Protein AF-A0A6C0W3K1-F1 (afdb_monomer)

Secondary structure (DSSP, 8-state):
---------SS----HHHHHHHHTTS-GGGT--S--HHHHHHHHTTSSS--S-------------------------PPPP---HHHHHHHHHHHEEEEEEEEE-TTSTTSEEEEEEEEEEE-GGGHHHHHHHHHHTTS-SEEEEETTEEEEEE-SHHHHHHHHHHHHHS---STHHHHHHHHHHHHHHHHTTGGGSHHHHHHHHHHHHHTT--GGG----TTSS-HHHHTT----PPP---------HHHHHHHHHHHEEEEEEEETTEEEEEEEEEEEGGGHHHHHHHHHHHT--EEEE-SSEEEEEE--HHHIIIIIHHHHHHS---STHHHHHHHHHHHHHHHHTTGGGSHHHHHHHHHHHHHSHHHHTSSSS------PPPPPPS---TT-SS-TTHHHHHHHHHHHHH-----SS----S---HHHHHHHS-SSSHHHHHHHHHHHHHHHHHHHEEEEE-TTS-EEEEEEEEGGGHHHHHHHHHHH--EEEEPTTSSEEEEEE-SHHHHHHHHHHHTTT---HHHHHHHHHHHHHTTPPP-PPPPP-TT-THHHHHHHHHEEEEE-TTT--EEEEEEESSSTTTHHHHHHH--EEEEE-SSS-EEEEEE--HHHHHHHHHHHHHS---STTHHHHTTHHHHHHHHHTTGGGPPTTSHHHHHHHHHHHHHHTTT--S--

Sequence (684 aa):
QKWPFKFNLMQQAISEKFIINLSDTLDVSCIFPENSKIFNLLFLNFNECNSYLLIHRNYSTSNKESCSNSLELGTKSQKAYKLNPFFITGFFDAEGSFILSLIKDSKYKTGWGVNLTFSVVLHKKDLVLLESIKLALGEIGNISNYVNGIQFRIRSKSELKILIKFLDEFSLITQKRVDYLNLKEAFEIYSNKLHLTFEGLEKLFEIKAILNKDISQFSYTKEALNKKLINNIKPIVRAVVVDQIIKSSHWLAGFTSGDGGFYIQIQGNKVSLKFYISQHQRDKALLESFISYLGCGRIVISNALNVFVVTKLIDIEEKFIPFFKNYSSHGIKSLDFQDFCEATRLIKAKEHLTQEGLNKIKEIKEKMIRNRLLGDNNKDSDYHSPKIKQSTINLFKRNYSSMYTFKVKILLNLNNSQVTKALYSQVGTSETIRLLNINTNSNYKYKKLKEWLAGLIDGDGCFQLSKKGYASLEITMDIRDEHALQIIKNIYGGSIKLRSGANALRYRLHHKSGLLKLINDINGLIRNSNRLVQLKKICDKYQINFIYPEELIYENGWFSGLFDSDGTVTINKTNTQLSISVSQKTSELLLPLVKLYGGYIYIDNGNNKSFKWYITKREDILNLVEYFKNHPSRSAKKNRLHLIPKFYDLKDIKAHKAISGTYLEKSWNYFYKKWLNYENNFSL

pLDDT: mean 76.03, std 25.68, range [20.66, 98.12]

Solvent-accessible surface area (backbone atoms only — not comparable to full-atom values): 40412 Å² total; per-residue (Å²): 135,88,83,91,76,87,81,82,84,77,90,74,91,77,54,69,71,56,56,56,56,51,62,76,73,48,80,70,90,77,80,70,72,101,81,50,77,66,62,57,56,64,59,51,74,69,60,80,82,73,84,88,84,88,86,87,84,88,84,83,83,90,84,91,86,81,91,82,92,78,93,73,99,66,86,78,76,79,78,70,57,92,73,54,69,46,20,55,29,18,26,40,57,49,52,46,44,60,44,76,45,81,41,84,33,83,88,34,96,76,37,46,43,81,46,59,35,40,38,34,74,45,52,63,84,39,47,58,45,52,52,19,52,25,54,73,65,70,63,46,54,47,78,44,85,41,102,84,28,30,31,41,38,33,59,51,73,72,45,46,51,52,53,49,55,50,40,69,76,44,61,53,49,45,64,60,35,52,30,46,52,45,50,50,53,46,46,52,37,49,73,72,51,33,49,70,39,70,71,36,37,50,53,44,51,55,44,52,61,50,50,86,49,56,80,94,62,68,56,88,72,73,88,79,57,58,81,86,62,57,84,75,68,70,91,79,78,76,79,76,73,81,78,51,68,86,90,47,70,40,21,57,18,17,24,38,49,50,42,37,48,77,44,77,47,75,58,89,80,45,74,48,56,35,42,36,37,59,42,53,58,90,41,44,67,47,49,56,47,45,30,68,73,60,71,40,60,46,79,47,77,50,103,62,37,34,26,34,35,39,59,53,66,66,49,44,60,74,39,49,49,56,49,44,68,77,30,61,44,58,50,66,59,32,56,38,49,52,45,50,50,52,46,48,50,39,50,74,72,50,36,40,78,39,74,67,38,38,48,52,43,50,54,44,53,44,63,26,75,86,40,61,69,57,77,83,68,76,86,86,80,92,79,89,80,84,87,82,80,97,75,78,81,90,69,90,83,78,69,90,78,48,62,63,57,48,50,54,53,50,55,56,69,72,60,74,67,82,81,84,65,92,70,86,71,93,80,63,59,69,67,63,53,54,72,73,69,66,87,84,72,58,64,66,63,48,47,43,51,31,27,19,50,18,17,26,37,48,55,35,36,46,59,45,71,44,97,89,70,51,55,34,42,36,38,54,44,52,49,80,30,49,64,43,54,49,57,51,33,75,75,41,45,63,47,76,43,78,38,86,98,49,79,27,31,33,34,40,34,61,56,66,70,32,46,52,55,50,47,71,57,28,61,34,52,44,74,33,70,72,51,44,57,36,47,44,59,52,24,60,75,69,73,43,90,78,49,77,47,70,86,89,57,79,92,49,23,28,59,36,12,29,37,52,50,44,38,47,78,50,65,43,87,87,79,68,45,53,36,43,35,40,57,36,80,54,56,76,84,44,53,61,46,35,79,62,55,45,60,47,74,46,79,42,84,54,101,64,71,26,26,31,36,41,36,60,56,66,67,48,52,53,53,50,50,52,49,37,72,80,32,61,50,60,30,50,65,38,53,52,60,72,42,49,64,60,49,49,59,40,52,74,73,39,16,83,72,41,60,89,90,37,73,45,26,52,51,36,52,52,50,51,53,48,62,73,37,39,84,48,89,62,81,134

Organism: NCBI:txid51221

InterPro domains:
  IPR004860 Homing endonuclease, LAGLIDADG domain [PF00961] (88-186)
  IPR004860 Homing endonuclease, LAGLIDADG domain [PF00961] (252-343)
  IPR004860 Homing endonuclease, LAGLIDADG domain [PF00961] (453-540)
  IPR004860 Homing endonuclease, LAGLIDADG domain [PF00961] (560-647)
  IPR027434 Homing endonuclease [G3DSA:3.10.28.10] (68-217)
  IPR027434 Homing endonuclease [G3DSA:3.10.28.10] (218-384)
  IPR027434 Homing endonuclease [G3DSA:3.10.28.10] (439-551)
  IPR027434 Homing endonuclease [G3DSA:3.10.28.10] (552-681)
  IPR027434 Homing endonuclease [SSF55608] (82-218)
  IPR027434 Homing endonuclease [SSF55608] (247-368)
  IPR027434 Homing endonuclease [SSF55608] (441-553)
  IPR027434 Homing endonuclease [SSF55608] (554-662)
  IPR051289 LAGLIDADG Homing Endonuclease [PTHR36181] (60-372)

Nearest PDB structures (foldseek):
  3r7p-assembly1_A  TM=9.183E-01  e=4.930E-25  Leptographium truncatum
  6bct-assembly1_A  TM=9.181E-01  e=4.487E-25  Leptographium truncatum
  5t2n-assembly1_A  TM=9.063E-01  e=6.239E-25  synthetic construct
  4yhx-assembly1_A  TM=8.857E-01  e=4.084E-25  Grosmannia penicillata
  6bdb-assembly1_A  TM=8.642E-01  e=5.678E-25  Ophiostoma novo-ulmi subsp. americana

Mean predicted aligned error: 20.14 Å

Radius of gyration: 31.47 Å; Cα contacts (8 Å, |Δi|>4): 865; chains: 1; bounding box: 72×100×80 Å

Foldseek 3Di:
DDDDDDDDDDDDDDDPVNVVVVVVPDPVVPDDDPDDPVVVVVVVVVPPPDDDDDDDDDDDDDDDDDDDDDDDPDDPDDDADPADLLLLLLLCLQFKFWDWDWDQDPVAPLRTDIWTKIKGWDAQQQVSVLVNSCVNLPVAFDWDDDPHHIMTMHTDLVSVVSVLVSCVVNPHQAQCSLLSVLSVVLSVLVVVVVCSPPVSVLSSVVSNQQHPDDLLRNDPCPQPDDPVSSVPDDDDRRDARPPNDDPDLSSVLSNCLRFKDWDWDDDPLDIWTKIKGKDFPSCVVNLVVVCVVQVAFDWDDDPTIIMTMHTDLCSCPPGVLVSCVVRPRDGPVSVLSVLRVVLSVLVVVVVSNDPVSVVVNVVSNCCPPVNVVVPPDDDDDDDDDDDDDDDDPPDPDDDPLCPLLVVLVVVCVVPPDQPPDDDPPPDDDPVLVVVVDDDDVPDPVLQLVLLLQLLLCLFFKDWDADPVGFTKMKGKAALLLVQVLVSLCSQLNFDWDDDPPHNMIMTMDGDDRSVVVSLVSNQQNHDRPNRLVRSVVVCVSVVHDGHHHDQDAQLGLSVLNNCLRFKDWDQDPPPRFTKIKGKAADCPVVVSCCVRQNADWDFDPPPRTIIMGMDGDLVSLVVVLVSCSSRPRSGLNNLLSVLSVVSVVLVVVVLVVDDPPDPSVVSVVLSVVCNVCSSDPRDD

Structure (mmCIF, N/CA/C/O backbone):
data_AF-A0A6C0W3K1-F1
#
_entry.id   AF-A0A6C0W3K1-F1
#
loop_
_atom_site.group_PDB
_atom_site.id
_atom_site.type_symbol
_atom_site.label_atom_id
_atom_site.label_alt_id
_atom_site.label_comp_id
_atom_site.label_asym_id
_atom_site.label_entity_id
_atom_site.label_seq_id
_atom_site.pdbx_PDB_ins_code
_atom_site.Cartn_x
_atom_site.Cartn_y
_atom_site.Cartn_z
_atom_site.occupancy
_atom_site.B_iso_or_equiv
_atom_site.auth_seq_id
_atom_site.auth_comp_id
_atom_site.auth_asym_id
_atom_site.auth_atom_id
_atom_site.pdbx_PDB_model_num
ATOM 1 N N . GLN A 1 1 ? -40.400 -42.810 13.454 1.00 32.72 1 GLN A N 1
ATOM 2 C CA . GLN A 1 1 ? -40.685 -43.374 12.116 1.00 32.72 1 GLN A CA 1
ATOM 3 C C . GLN A 1 1 ? -39.393 -43.957 11.563 1.00 32.72 1 GLN A C 1
ATOM 5 O O . GLN A 1 1 ? -38.368 -43.294 11.633 1.00 32.72 1 GLN A O 1
ATOM 10 N N . LYS A 1 2 ? -39.424 -45.223 11.129 1.00 31.91 2 LYS A N 1
ATOM 11 C CA . LYS A 1 2 ? -38.279 -45.965 10.579 1.00 31.91 2 LYS A CA 1
ATOM 12 C C . LYS A 1 2 ? -37.918 -45.421 9.191 1.00 31.91 2 LYS A C 1
ATOM 14 O O . LYS A 1 2 ? -38.812 -45.284 8.361 1.00 31.91 2 LYS A O 1
ATOM 19 N N . TRP A 1 3 ? -36.633 -45.197 8.923 1.00 24.00 3 TRP A N 1
ATOM 20 C CA . TRP A 1 3 ? -36.108 -45.134 7.556 1.00 24.00 3 TRP A CA 1
ATOM 21 C C . TRP A 1 3 ? -35.571 -46.516 7.148 1.00 24.00 3 TRP A C 1
ATOM 23 O O . TRP A 1 3 ? -34.785 -47.094 7.903 1.00 24.00 3 TRP A O 1
ATOM 33 N N . PRO A 1 4 ? -36.010 -47.082 6.007 1.00 32.34 4 PRO A N 1
ATOM 34 C CA . PRO A 1 4 ? -35.641 -48.420 5.575 1.00 32.34 4 PRO A CA 1
ATOM 35 C C . PRO A 1 4 ? -34.571 -48.350 4.481 1.00 32.34 4 PRO A C 1
ATOM 37 O O . PRO A 1 4 ? -34.900 -48.233 3.313 1.00 32.34 4 PRO A O 1
ATOM 40 N N . PHE A 1 5 ? -33.293 -48.472 4.832 1.00 27.78 5 PHE A N 1
ATOM 41 C CA . PHE A 1 5 ? -32.277 -48.949 3.889 1.00 27.78 5 PHE A CA 1
ATOM 42 C C . PHE A 1 5 ? -31.241 -49.764 4.656 1.00 27.78 5 PHE A C 1
ATOM 44 O O . PHE A 1 5 ? -30.399 -49.242 5.380 1.00 27.78 5 PHE A O 1
ATOM 51 N N . LYS A 1 6 ? -31.347 -51.085 4.518 1.00 29.58 6 LYS A N 1
ATOM 52 C CA . LYS A 1 6 ? -30.363 -52.053 4.996 1.00 29.58 6 LYS A CA 1
ATOM 53 C C . LYS A 1 6 ? -29.337 -52.203 3.869 1.00 29.58 6 LYS A C 1
ATOM 55 O O . LYS A 1 6 ? -29.554 -52.986 2.951 1.00 29.58 6 LYS A O 1
ATOM 60 N N . PHE A 1 7 ? -28.270 -51.404 3.885 1.00 27.69 7 PHE A N 1
ATOM 61 C CA . PHE A 1 7 ? -27.151 -51.600 2.960 1.00 27.69 7 PHE A CA 1
ATOM 62 C C . PHE A 1 7 ? -26.311 -52.776 3.459 1.00 27.69 7 PHE A C 1
ATOM 64 O O . PHE A 1 7 ? -25.684 -52.705 4.514 1.00 27.69 7 PHE A O 1
ATOM 71 N N . ASN A 1 8 ? -26.348 -53.882 2.720 1.00 33.59 8 ASN A N 1
ATOM 72 C CA . ASN A 1 8 ? -25.529 -55.056 2.980 1.00 33.59 8 ASN A CA 1
ATOM 73 C C . ASN A 1 8 ? -24.204 -54.877 2.223 1.00 33.59 8 ASN A C 1
ATOM 75 O O . ASN A 1 8 ? -24.145 -55.100 1.019 1.00 33.59 8 ASN A O 1
ATOM 79 N N . LEU A 1 9 ? -23.165 -54.405 2.914 1.00 29.36 9 LEU A N 1
ATOM 80 C CA . LEU A 1 9 ? -21.805 -54.267 2.382 1.00 29.36 9 LEU A CA 1
ATOM 81 C C . LEU A 1 9 ? -20.942 -55.409 2.931 1.00 29.36 9 LEU A C 1
ATOM 83 O O . LEU A 1 9 ? -20.113 -55.224 3.816 1.00 29.36 9 LEU A O 1
ATOM 87 N N . MET A 1 10 ? -21.146 -56.610 2.397 1.00 34.41 10 MET A N 1
ATOM 88 C CA . MET A 1 10 ? -20.071 -57.592 2.317 1.00 34.41 10 MET A CA 1
ATOM 89 C C . MET A 1 10 ? -19.662 -57.705 0.850 1.00 34.41 10 MET A C 1
ATOM 91 O O . MET A 1 10 ? -20.501 -57.951 -0.007 1.00 34.41 10 MET A O 1
ATOM 95 N N . GLN A 1 11 ? -18.367 -57.485 0.606 1.00 38.16 11 GLN A N 1
ATOM 96 C CA . GLN A 1 11 ? -17.674 -57.506 -0.688 1.00 38.16 11 GLN A CA 1
ATOM 97 C C . GLN A 1 11 ? -18.023 -56.384 -1.680 1.00 38.16 11 GLN A C 1
ATOM 99 O O . GLN A 1 11 ? -18.669 -56.607 -2.694 1.00 38.16 11 GLN A O 1
ATOM 104 N N . GLN A 1 12 ? -17.454 -55.197 -1.455 1.00 30.05 12 GLN A N 1
ATOM 105 C CA . GLN A 1 12 ? -16.943 -54.343 -2.536 1.00 30.05 12 GLN A CA 1
ATOM 106 C C . GLN A 1 12 ? -15.855 -53.415 -1.974 1.00 30.05 12 GLN A C 1
ATOM 108 O O . GLN A 1 12 ? -16.009 -52.859 -0.888 1.00 30.05 12 GLN A O 1
ATOM 113 N N . ALA A 1 13 ? -14.726 -53.306 -2.679 1.00 35.69 13 ALA A N 1
ATOM 114 C CA . ALA A 1 13 ? -13.575 -52.509 -2.265 1.00 35.69 13 ALA A CA 1
ATOM 115 C C . ALA A 1 13 ? -13.950 -51.021 -2.191 1.00 35.69 13 ALA A C 1
ATOM 117 O O . ALA A 1 13 ? -14.228 -50.379 -3.204 1.00 35.69 13 ALA A O 1
ATOM 118 N N . ILE A 1 14 ? -13.964 -50.475 -0.978 1.00 37.53 14 ILE A N 1
ATOM 119 C CA . ILE A 1 14 ? -14.192 -49.052 -0.736 1.00 37.53 14 ILE A CA 1
ATOM 120 C C . ILE A 1 14 ? -12.890 -48.318 -1.076 1.00 37.53 14 ILE A C 1
ATOM 122 O O . ILE A 1 14 ? -11.864 -48.565 -0.449 1.00 37.53 14 ILE A O 1
ATOM 126 N N . SER A 1 15 ? -12.906 -47.428 -2.075 1.00 42.16 15 SER A N 1
ATOM 127 C CA . SER A 1 15 ? -11.717 -46.627 -2.410 1.00 42.16 15 SER A CA 1
ATOM 128 C C . SER A 1 15 ? -11.329 -45.706 -1.245 1.00 42.16 15 SER A C 1
ATOM 130 O O . SER A 1 15 ? -12.210 -45.107 -0.623 1.00 42.16 15 SER A O 1
ATOM 132 N N . GLU A 1 16 ? -10.030 -45.511 -1.004 1.00 36.72 16 GLU A N 1
ATOM 133 C CA . GLU A 1 16 ? -9.499 -44.607 0.038 1.00 36.72 16 GLU A CA 1
ATOM 134 C C . GLU A 1 16 ? -10.098 -43.191 -0.035 1.00 36.72 16 GLU A C 1
ATOM 136 O O . GLU A 1 16 ? -10.355 -42.557 0.986 1.00 36.72 16 GLU A O 1
ATOM 141 N N . LYS A 1 17 ? -10.434 -42.724 -1.245 1.00 37.53 17 LYS A N 1
ATOM 142 C CA . LYS A 1 17 ? -11.086 -41.427 -1.486 1.00 37.53 17 LYS A CA 1
ATOM 143 C C . LYS A 1 17 ? -12.486 -41.314 -0.873 1.00 37.53 17 LYS A C 1
ATOM 145 O O . LYS A 1 17 ? -12.913 -40.213 -0.536 1.00 37.53 17 LYS A O 1
ATOM 150 N N . PHE A 1 18 ? -13.204 -42.429 -0.738 1.00 37.25 18 PHE A N 1
ATOM 151 C CA . PHE A 1 18 ? -14.528 -42.465 -0.117 1.00 37.25 18 PHE A CA 1
ATOM 152 C C . PHE A 1 18 ? -14.426 -42.412 1.412 1.00 37.25 18 PHE A C 1
ATOM 154 O O . PHE A 1 18 ? -15.219 -41.719 2.039 1.00 37.25 18 PHE A O 1
ATOM 161 N N . ILE A 1 19 ? -13.414 -43.059 2.005 1.00 37.16 19 ILE A N 1
ATOM 162 C CA . ILE A 1 19 ? -13.179 -43.029 3.459 1.00 37.16 19 ILE A CA 1
ATOM 163 C C . ILE A 1 19 ? -12.718 -41.642 3.921 1.00 37.16 19 ILE A C 1
ATOM 165 O O . ILE A 1 19 ? -13.216 -41.152 4.931 1.00 37.16 19 ILE A O 1
ATOM 169 N N . ILE A 1 20 ? -11.853 -40.976 3.147 1.00 38.72 20 ILE A N 1
ATOM 170 C CA . ILE A 1 20 ? -11.403 -39.603 3.438 1.00 38.72 20 ILE A CA 1
ATOM 171 C C . ILE A 1 20 ? -12.581 -38.614 3.386 1.00 38.72 20 ILE A C 1
ATOM 173 O O . ILE A 1 20 ? -12.745 -37.797 4.283 1.00 38.72 20 ILE A O 1
ATOM 177 N N . ASN A 1 21 ? -13.471 -38.733 2.394 1.00 35.78 21 ASN A N 1
ATOM 178 C CA . ASN A 1 21 ? -14.666 -37.881 2.336 1.00 35.78 21 ASN A CA 1
ATOM 179 C C . ASN A 1 21 ? -15.672 -38.171 3.466 1.00 35.78 21 ASN A C 1
ATOM 181 O O . ASN A 1 21 ? -16.402 -37.266 3.872 1.00 35.78 21 ASN A O 1
ATOM 185 N N . LEU A 1 22 ? -15.720 -39.408 3.978 1.00 33.69 22 LEU A N 1
ATOM 186 C CA . LEU A 1 22 ? -16.624 -39.804 5.061 1.00 33.69 22 LEU A CA 1
ATOM 187 C C . LEU A 1 22 ? -16.134 -39.319 6.440 1.00 33.69 22 LEU A C 1
ATOM 189 O O . LEU A 1 22 ? -16.966 -38.979 7.281 1.00 33.69 22 LEU A O 1
ATOM 193 N N . SER A 1 23 ? -14.814 -39.236 6.674 1.00 37.34 23 SER A N 1
ATOM 194 C CA . SER A 1 23 ? -14.263 -38.675 7.922 1.00 37.34 23 SER A CA 1
ATOM 195 C C . SER A 1 23 ? -14.452 -37.163 8.036 1.00 37.34 23 SER A C 1
ATOM 197 O O . SER A 1 23 ? -14.530 -36.645 9.144 1.00 37.34 23 SER A O 1
ATOM 199 N N . ASP A 1 24 ? -14.564 -36.469 6.902 1.00 37.91 24 ASP A N 1
ATOM 200 C CA . ASP A 1 24 ? -14.707 -35.010 6.857 1.00 37.91 24 ASP A CA 1
ATOM 201 C C . ASP A 1 24 ? -16.170 -34.536 6.978 1.00 37.91 24 ASP A C 1
ATOM 203 O O . ASP A 1 24 ? -16.416 -33.349 7.193 1.00 37.91 24 ASP A O 1
ATOM 207 N N . THR A 1 25 ? -17.157 -35.437 6.861 1.00 34.56 25 THR A N 1
ATOM 208 C CA . THR A 1 25 ? -18.594 -35.092 6.933 1.00 34.56 25 THR A CA 1
ATOM 209 C C . THR A 1 25 ? -19.308 -35.534 8.210 1.00 34.56 25 THR A C 1
ATOM 211 O O . THR A 1 25 ? -20.415 -35.059 8.465 1.00 34.56 25 THR A O 1
ATOM 214 N N . LEU A 1 26 ? -18.706 -36.390 9.039 1.00 30.62 26 LEU A N 1
ATOM 215 C CA . LEU A 1 26 ? -19.290 -36.824 10.310 1.00 30.62 26 LEU A CA 1
ATOM 216 C C . LEU A 1 26 ? -18.433 -36.338 11.477 1.00 30.62 26 LEU A C 1
ATOM 218 O O . LEU A 1 26 ? -17.260 -36.672 11.582 1.00 30.62 26 LEU A O 1
ATOM 222 N N . ASP A 1 27 ? -19.041 -35.572 12.380 1.00 35.34 27 ASP A N 1
ATOM 223 C CA . ASP A 1 27 ? -18.448 -35.212 13.665 1.00 35.34 27 ASP A CA 1
ATOM 224 C C . ASP A 1 27 ? -18.346 -36.483 14.533 1.00 35.34 27 ASP A C 1
ATOM 226 O O . ASP A 1 27 ? -19.284 -36.879 15.230 1.00 35.34 27 ASP A O 1
ATOM 230 N N . VAL A 1 28 ? -17.218 -37.196 14.427 1.00 33.78 28 VAL A N 1
ATOM 231 C CA . VAL A 1 28 ? -17.003 -38.495 15.100 1.00 33.78 28 VAL A CA 1
ATOM 232 C C . VAL A 1 28 ? -16.773 -38.338 16.612 1.00 33.78 28 VAL A C 1
ATOM 234 O O . VAL A 1 28 ? -16.530 -39.316 17.313 1.00 33.78 28 VAL A O 1
ATOM 237 N N . SER A 1 29 ? -16.938 -37.135 17.168 1.00 35.84 29 SER A N 1
ATOM 238 C CA . SER A 1 29 ? -16.978 -36.938 18.619 1.00 35.84 29 SER A CA 1
ATOM 239 C C . SER A 1 29 ? -18.213 -37.565 19.294 1.00 35.84 29 SER A C 1
ATOM 241 O O . SER A 1 29 ? -18.221 -37.713 20.513 1.00 35.84 29 SER A O 1
ATOM 243 N N . CYS A 1 30 ? -19.239 -37.984 18.534 1.00 34.22 30 CYS A N 1
ATOM 244 C CA . CYS A 1 30 ? -20.530 -38.391 19.108 1.00 34.22 30 CYS A CA 1
ATOM 245 C C . CYS A 1 30 ? -20.921 -39.881 18.980 1.00 34.22 30 CYS A C 1
ATOM 247 O O . CYS A 1 30 ? -22.035 -40.216 19.377 1.00 34.22 30 CYS A O 1
ATOM 249 N N . ILE A 1 31 ? -20.092 -40.789 18.431 1.00 35.12 31 ILE A N 1
ATOM 250 C CA . ILE A 1 31 ? -20.577 -42.154 18.085 1.00 35.12 31 ILE A CA 1
ATOM 251 C C . ILE A 1 31 ? -19.806 -43.336 18.711 1.00 35.12 31 ILE A C 1
ATOM 253 O O . ILE A 1 31 ? -20.367 -44.428 18.781 1.00 35.12 31 ILE A O 1
ATOM 257 N N . PHE A 1 32 ? -18.601 -43.178 19.271 1.00 34.00 32 PHE A N 1
ATOM 258 C CA . PHE A 1 32 ? -17.892 -44.321 19.877 1.00 34.00 32 PHE A CA 1
ATOM 259 C C . PHE A 1 32 ? -17.330 -44.010 21.272 1.00 34.00 32 PHE A C 1
ATOM 261 O O . PHE A 1 32 ? -16.547 -43.072 21.403 1.00 34.00 32 PHE A O 1
ATOM 268 N N . PRO A 1 33 ? -17.671 -44.797 22.315 1.00 33.19 33 PRO A N 1
ATOM 269 C CA . PRO A 1 33 ? -16.986 -44.726 23.603 1.00 33.19 33 PRO A CA 1
ATOM 270 C C . PRO A 1 33 ? -15.508 -45.114 23.447 1.00 33.19 33 PRO A C 1
ATOM 272 O O . PRO A 1 33 ? -15.185 -45.973 22.623 1.00 33.19 33 PRO A O 1
ATOM 275 N N . GLU A 1 34 ? -14.639 -44.534 24.280 1.00 39.12 34 GLU A N 1
ATOM 276 C CA . GLU A 1 34 ? -13.159 -44.578 24.257 1.00 39.12 34 GLU A CA 1
ATOM 277 C C . GLU A 1 34 ? -12.493 -45.978 24.285 1.00 39.12 34 GLU A C 1
ATOM 279 O O . GLU A 1 34 ? -11.277 -46.079 24.388 1.00 39.12 34 GLU A O 1
ATOM 284 N N . ASN A 1 35 ? -13.238 -47.079 24.150 1.00 41.69 35 ASN A N 1
ATOM 285 C CA . ASN A 1 35 ? -12.730 -48.450 24.257 1.00 41.69 35 ASN A CA 1
ATOM 286 C C . ASN A 1 35 ? -13.239 -49.396 23.149 1.00 41.69 35 ASN A C 1
ATOM 288 O O . ASN A 1 35 ? -13.633 -50.530 23.422 1.00 41.69 35 ASN A O 1
ATOM 292 N N . SER A 1 36 ? -13.220 -48.979 21.876 1.00 38.53 36 SER A N 1
ATOM 293 C CA . SER A 1 36 ? -13.485 -49.904 20.757 1.00 38.53 36 SER A CA 1
ATOM 294 C C . SER A 1 36 ? -12.210 -50.283 19.989 1.00 38.53 36 SER A C 1
ATOM 296 O O . SER A 1 36 ? -11.394 -49.434 19.634 1.00 38.53 36 SER A O 1
ATOM 298 N N . LYS A 1 37 ? -12.056 -51.582 19.681 1.00 35.53 37 LYS A N 1
ATOM 299 C CA . LYS A 1 37 ? -10.933 -52.159 18.905 1.00 35.53 37 LYS A CA 1
ATOM 300 C C . LYS A 1 37 ? -10.703 -51.489 17.538 1.00 35.53 37 LYS A C 1
ATOM 302 O O . LYS A 1 37 ? -9.600 -51.573 17.008 1.00 35.53 37 LYS A O 1
ATOM 307 N N . ILE A 1 38 ? -11.713 -50.816 16.984 1.00 36.16 38 ILE A N 1
ATOM 308 C CA . ILE A 1 38 ? -11.638 -50.110 15.695 1.00 36.16 38 ILE A CA 1
ATOM 309 C C . ILE A 1 38 ? -10.788 -48.836 15.812 1.00 36.16 38 ILE A C 1
ATOM 311 O O . ILE A 1 38 ? -10.037 -48.518 14.891 1.00 36.16 38 ILE A O 1
ATOM 315 N N . PHE A 1 39 ? -10.823 -48.159 16.965 1.00 39.34 39 PHE A N 1
ATOM 316 C CA . PHE A 1 39 ? -10.001 -46.972 17.217 1.00 39.34 39 PHE A CA 1
ATOM 317 C C . PHE A 1 39 ? -8.502 -47.317 17.226 1.00 39.34 39 PHE A C 1
ATOM 319 O O . PHE A 1 39 ? -7.691 -46.603 16.642 1.00 39.34 39 PHE A O 1
ATOM 326 N N . ASN A 1 40 ? -8.139 -48.478 17.784 1.00 35.00 40 ASN A N 1
ATOM 327 C CA . ASN A 1 40 ? -6.754 -48.958 17.798 1.00 35.00 40 ASN A CA 1
ATOM 328 C C . ASN A 1 40 ? -6.249 -49.408 16.415 1.00 35.00 40 ASN A C 1
ATOM 330 O O . ASN A 1 40 ? -5.072 -49.226 16.119 1.00 35.00 40 ASN A O 1
ATOM 334 N N . LEU A 1 41 ? -7.115 -49.934 15.540 1.00 32.56 41 LEU A N 1
ATOM 335 C CA . LEU A 1 41 ? -6.735 -50.301 14.166 1.00 32.56 41 LEU A CA 1
ATOM 336 C C . LEU A 1 41 ? -6.459 -49.073 13.282 1.00 32.56 41 LEU A C 1
ATOM 338 O O . LEU A 1 41 ? -5.519 -49.087 12.491 1.00 32.56 41 LEU A O 1
ATOM 342 N N . LEU A 1 42 ? -7.222 -47.988 13.457 1.00 34.03 42 LEU A N 1
ATOM 343 C CA . LEU A 1 42 ? -6.987 -46.721 12.751 1.00 34.03 42 LEU A CA 1
ATOM 344 C C . LEU A 1 42 ? -5.705 -46.015 13.221 1.00 34.03 42 LEU A C 1
ATOM 346 O O . LEU A 1 42 ? -5.029 -45.374 12.419 1.00 34.03 42 LEU A O 1
ATOM 350 N N . PHE A 1 43 ? -5.342 -46.165 14.499 1.00 34.97 43 PHE A N 1
ATOM 351 C CA . PHE A 1 43 ? -4.141 -45.546 15.069 1.00 34.97 43 PHE A CA 1
ATOM 352 C C . PHE A 1 43 ? -2.845 -46.313 14.743 1.00 34.97 43 PHE A C 1
ATOM 354 O O . PHE A 1 43 ? -1.773 -45.712 14.674 1.00 34.97 43 PHE A O 1
ATOM 361 N N . LEU A 1 44 ? -2.927 -47.628 14.511 1.00 30.67 44 LEU A N 1
ATOM 362 C CA . LEU A 1 44 ? -1.767 -48.464 14.176 1.00 30.67 44 LEU A CA 1
ATOM 363 C C . LEU A 1 44 ? -1.300 -48.286 12.721 1.00 30.67 44 LEU A C 1
ATOM 365 O O . LEU A 1 44 ? -0.095 -48.212 12.491 1.00 30.67 44 LEU A O 1
ATOM 369 N N . ASN A 1 45 ? -2.211 -48.081 11.763 1.00 28.95 45 ASN A N 1
ATOM 370 C CA . ASN A 1 45 ? -1.840 -47.871 10.353 1.00 28.95 45 ASN A CA 1
ATOM 371 C C . ASN A 1 45 ? -1.118 -46.537 10.078 1.00 28.95 45 ASN A C 1
ATOM 373 O O . ASN A 1 45 ? -0.505 -46.378 9.027 1.00 28.95 45 ASN A O 1
ATOM 377 N N . PHE A 1 46 ? -1.141 -45.584 11.016 1.00 32.09 46 PHE A N 1
ATOM 378 C CA . PHE A 1 46 ? -0.399 -44.324 10.886 1.00 32.09 46 PHE A CA 1
ATOM 379 C C . PHE A 1 46 ? 1.070 -44.419 11.342 1.00 32.09 46 PHE A C 1
ATOM 381 O O . PHE A 1 46 ? 1.858 -43.533 11.015 1.00 32.09 46 PHE A O 1
ATOM 388 N N . ASN A 1 47 ? 1.458 -45.473 12.074 1.00 30.27 47 ASN A N 1
ATOM 389 C CA . ASN A 1 47 ? 2.782 -45.584 12.705 1.00 30.27 47 ASN A CA 1
ATOM 390 C C . ASN A 1 47 ? 3.782 -46.506 11.977 1.00 30.27 47 ASN A C 1
ATOM 392 O O . ASN A 1 47 ? 4.934 -46.578 12.400 1.00 30.27 47 ASN A O 1
ATOM 396 N N . GLU A 1 48 ? 3.415 -47.156 10.868 1.00 27.09 48 GLU A N 1
ATOM 397 C CA . GLU A 1 48 ? 4.351 -48.009 10.104 1.00 27.09 48 GLU A CA 1
ATOM 398 C C . GLU A 1 48 ? 5.250 -47.255 9.105 1.00 27.09 48 GLU A C 1
ATOM 400 O O . GLU A 1 48 ? 6.119 -47.854 8.479 1.00 27.09 48 GLU A O 1
ATOM 405 N N . CYS A 1 49 ? 5.144 -45.930 8.991 1.00 27.03 49 CYS A N 1
ATOM 406 C CA . CYS A 1 49 ? 6.058 -45.125 8.171 1.00 27.03 49 CYS A CA 1
ATOM 407 C C . CYS A 1 49 ? 6.764 -44.050 9.006 1.00 27.03 49 CYS A C 1
ATOM 409 O O . CYS A 1 49 ? 6.469 -42.868 8.859 1.00 27.03 49 CYS A O 1
ATOM 411 N N . ASN A 1 50 ? 7.652 -44.473 9.916 1.00 24.38 50 ASN A N 1
ATOM 412 C CA . ASN A 1 50 ? 8.909 -43.802 10.313 1.00 24.38 50 ASN A CA 1
ATOM 413 C C . ASN A 1 50 ? 9.467 -44.451 11.596 1.00 24.38 50 ASN A C 1
ATOM 415 O O . ASN A 1 50 ? 9.299 -43.945 12.705 1.00 24.38 50 ASN A O 1
ATOM 419 N N . SER A 1 51 ? 10.141 -45.590 11.445 1.00 23.86 51 SER A N 1
ATOM 420 C CA . SER A 1 51 ? 11.010 -46.173 12.473 1.00 23.86 51 SER A CA 1
ATOM 421 C C . SER A 1 51 ? 12.402 -45.516 12.465 1.00 23.86 51 SER A C 1
ATOM 423 O O . SER A 1 51 ? 12.834 -45.024 11.428 1.00 23.86 51 SER A O 1
ATOM 425 N N . TYR A 1 52 ? 13.094 -45.592 13.614 1.00 24.08 52 TYR A N 1
ATOM 426 C CA . TYR A 1 52 ? 14.369 -44.967 14.046 1.00 24.08 52 TYR A CA 1
ATOM 427 C C . TYR A 1 52 ? 14.176 -43.584 14.704 1.00 24.08 52 TYR A C 1
ATOM 429 O O . TYR A 1 52 ? 13.945 -42.595 14.028 1.00 24.08 52 TYR A O 1
ATOM 437 N N . LEU A 1 53 ? 14.245 -43.381 16.024 1.00 23.77 53 LEU A N 1
ATOM 438 C CA . LEU A 1 53 ? 14.749 -44.153 17.163 1.00 23.77 53 LEU A CA 1
ATOM 439 C C . LEU A 1 53 ? 13.872 -43.809 18.385 1.00 23.77 53 LEU A C 1
ATOM 441 O O . LEU A 1 53 ? 13.764 -42.647 18.777 1.00 23.77 53 LEU A O 1
ATOM 445 N N . LEU A 1 54 ? 13.255 -44.829 18.981 1.00 21.59 54 LEU A N 1
ATOM 446 C CA . LEU A 1 54 ? 12.589 -44.776 20.281 1.00 21.59 54 LEU A CA 1
ATOM 447 C C . LEU A 1 54 ? 13.607 -45.110 21.376 1.00 21.59 54 LEU A C 1
ATOM 449 O O . LEU A 1 54 ? 14.222 -46.171 21.331 1.00 21.59 54 LEU A O 1
ATOM 453 N N . ILE A 1 55 ? 13.691 -44.273 22.411 1.00 24.09 55 ILE A N 1
ATOM 454 C CA . ILE A 1 55 ? 13.915 -44.755 23.778 1.00 24.09 55 ILE A CA 1
ATOM 455 C C . ILE A 1 55 ? 12.770 -44.201 24.631 1.00 24.09 55 ILE A C 1
ATOM 457 O O . ILE A 1 55 ? 12.660 -43.000 24.870 1.00 24.09 55 ILE A O 1
ATOM 461 N N . HIS A 1 56 ? 11.881 -45.111 25.023 1.00 24.55 56 HIS A N 1
ATOM 462 C CA . HIS A 1 56 ? 10.782 -44.920 25.966 1.00 24.55 56 HIS A CA 1
ATOM 463 C C . HIS A 1 56 ? 11.268 -44.996 27.421 1.00 24.55 56 HIS A C 1
ATOM 465 O O . HIS A 1 56 ? 12.090 -45.854 27.737 1.00 24.55 56 HIS A O 1
ATOM 471 N N . ARG A 1 57 ? 10.647 -44.201 28.308 1.00 22.75 57 ARG A N 1
ATOM 472 C CA . ARG A 1 57 ? 10.029 -44.588 29.610 1.00 22.75 57 ARG A CA 1
ATOM 473 C C . ARG A 1 57 ? 9.609 -43.293 30.339 1.00 22.75 57 ARG A C 1
ATOM 475 O O . ARG A 1 57 ? 10.455 -42.442 30.561 1.00 22.75 57 ARG A O 1
ATOM 482 N N . ASN A 1 58 ? 8.331 -42.924 30.460 1.00 22.30 58 ASN A N 1
ATOM 483 C CA . ASN A 1 58 ? 7.193 -43.440 31.246 1.00 22.30 58 ASN A CA 1
ATOM 484 C C . ASN A 1 58 ? 7.224 -43.173 32.775 1.00 22.30 58 ASN A C 1
ATOM 486 O O . ASN A 1 58 ? 8.130 -43.623 33.464 1.00 22.30 58 ASN A O 1
ATOM 490 N N . TYR A 1 59 ? 6.101 -42.582 33.223 1.00 21.08 59 TYR A N 1
ATOM 491 C CA . TYR A 1 59 ? 5.394 -42.646 34.520 1.00 21.08 59 TYR A CA 1
ATOM 492 C C . TYR A 1 59 ? 5.605 -41.597 35.649 1.00 21.08 59 TYR A C 1
ATOM 494 O O . TYR A 1 59 ? 6.658 -41.485 36.258 1.00 21.08 59 TYR A O 1
ATOM 502 N N . SER A 1 60 ? 4.474 -40.919 35.938 1.00 21.86 60 SER A N 1
ATOM 503 C CA . SER A 1 60 ? 3.771 -40.751 37.236 1.00 21.86 60 SER A CA 1
ATOM 504 C C . SER A 1 60 ? 4.301 -39.854 38.377 1.00 21.86 60 SER A C 1
ATOM 506 O O . SER A 1 60 ? 5.378 -40.063 38.912 1.00 21.86 60 SER A O 1
ATOM 508 N N . THR A 1 61 ? 3.410 -38.934 38.789 1.00 23.55 61 THR A N 1
ATOM 509 C CA . THR A 1 61 ? 3.007 -38.486 40.152 1.00 23.55 61 THR A CA 1
ATOM 510 C C . THR A 1 61 ? 4.025 -38.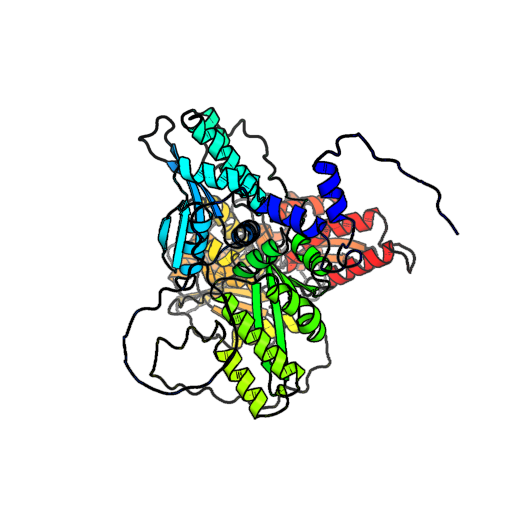289 41.295 1.00 23.55 61 THR A C 1
ATOM 512 O O . THR A 1 61 ? 4.631 -39.236 41.771 1.00 23.55 61 THR A O 1
ATOM 515 N N . SER A 1 62 ? 4.008 -37.055 41.831 1.00 25.53 62 SER A N 1
ATOM 516 C CA . SER A 1 62 ? 4.169 -36.615 43.241 1.00 25.53 62 SER A CA 1
ATOM 517 C C . SER A 1 62 ? 5.278 -37.207 44.130 1.00 25.53 62 SER A C 1
ATOM 519 O O . SER A 1 62 ? 5.145 -38.330 44.600 1.00 25.53 62 SER A O 1
ATOM 521 N N . ASN A 1 63 ? 6.241 -36.374 44.555 1.00 22.25 63 ASN A N 1
ATOM 522 C CA . ASN A 1 63 ? 6.411 -35.935 45.956 1.00 22.25 63 ASN A CA 1
ATOM 523 C C . ASN A 1 63 ? 7.622 -34.998 46.144 1.00 22.25 63 ASN A C 1
ATOM 525 O O . ASN A 1 63 ? 8.524 -34.943 45.314 1.00 22.25 63 ASN A O 1
ATOM 529 N N . LYS A 1 64 ? 7.570 -34.227 47.240 1.00 29.09 64 LYS A N 1
ATOM 530 C CA . LYS A 1 64 ? 8.604 -33.319 47.766 1.00 29.09 64 LYS A CA 1
ATOM 531 C C . LYS A 1 64 ? 9.895 -34.069 48.116 1.00 29.09 64 LYS A C 1
ATOM 533 O O . LYS A 1 64 ? 9.791 -35.102 48.758 1.00 29.09 64 LYS A O 1
ATOM 538 N N . GLU A 1 65 ? 11.053 -33.458 47.851 1.00 22.78 65 GLU A N 1
ATOM 539 C CA . GLU A 1 65 ? 12.188 -33.372 48.789 1.00 22.78 65 GLU A CA 1
ATOM 540 C C . GLU A 1 65 ? 13.278 -32.397 48.295 1.00 22.78 65 GLU A C 1
ATOM 542 O O . GLU A 1 65 ? 13.244 -31.901 47.171 1.00 22.78 65 GLU A O 1
ATOM 547 N N . SER A 1 66 ? 14.155 -32.029 49.224 1.00 21.89 66 SER A N 1
ATOM 548 C CA . SER A 1 66 ? 14.943 -30.800 49.359 1.00 21.89 66 SER A CA 1
ATOM 549 C C . SER A 1 66 ? 16.327 -30.760 48.685 1.00 21.89 66 SER A C 1
ATOM 551 O O . SER A 1 66 ? 16.969 -31.786 48.520 1.00 21.89 66 SER A O 1
ATOM 553 N N . CYS A 1 67 ? 16.804 -29.523 48.458 1.00 20.66 67 CYS A N 1
ATOM 554 C CA . CYS A 1 67 ? 18.191 -29.007 48.462 1.00 20.66 67 CYS A CA 1
ATOM 555 C C . CYS A 1 67 ? 19.352 -29.827 47.858 1.00 20.66 67 CYS A C 1
ATOM 557 O O . CYS A 1 67 ? 19.796 -30.813 48.430 1.00 20.66 67 CYS A O 1
ATOM 559 N N . SER A 1 68 ? 20.055 -29.234 46.885 1.00 21.64 68 SER A N 1
ATOM 560 C CA . SER A 1 68 ? 21.410 -28.672 47.096 1.00 21.64 68 SER A CA 1
ATOM 561 C C . SER A 1 68 ? 21.971 -28.030 45.817 1.00 21.64 68 SER A C 1
ATOM 563 O O . SER A 1 68 ? 21.680 -28.438 44.697 1.00 21.64 68 SER A O 1
ATOM 565 N N . ASN A 1 69 ? 22.740 -26.959 46.015 1.00 24.98 69 ASN A N 1
ATOM 566 C CA . ASN A 1 69 ? 23.399 -26.158 44.989 1.00 24.98 69 ASN A CA 1
ATOM 567 C C . ASN A 1 69 ? 24.442 -26.960 44.195 1.00 24.98 69 ASN A C 1
ATOM 569 O O . ASN A 1 69 ? 25.323 -27.574 44.785 1.00 24.98 69 ASN A O 1
ATOM 573 N N . SER A 1 70 ? 24.466 -26.781 42.876 1.00 23.53 70 SER A N 1
ATOM 574 C CA . SER A 1 70 ? 25.719 -26.526 42.156 1.00 23.53 70 SER A CA 1
ATOM 575 C C . SER A 1 70 ? 25.427 -25.707 40.897 1.00 23.53 70 SER A C 1
ATOM 577 O O . SER A 1 70 ? 24.576 -26.035 40.073 1.00 23.53 70 SER A O 1
ATOM 579 N N . LEU A 1 71 ? 26.089 -24.556 40.825 1.00 30.14 71 LEU A N 1
ATOM 580 C CA . LEU A 1 71 ? 26.143 -23.686 39.663 1.00 30.14 71 LEU A CA 1
ATOM 581 C C . LEU A 1 71 ? 26.972 -24.379 38.580 1.00 30.14 71 LEU A C 1
ATOM 583 O O . LEU A 1 71 ? 28.190 -24.442 38.700 1.00 30.14 71 LEU A O 1
ATOM 587 N N . GLU A 1 72 ? 26.331 -24.796 37.494 1.00 24.88 72 GLU A N 1
ATOM 588 C CA . GLU A 1 72 ? 26.997 -24.908 36.198 1.00 24.88 72 GLU A CA 1
ATOM 589 C C . GLU A 1 72 ? 26.323 -23.953 35.212 1.00 24.88 72 GLU A C 1
ATOM 591 O O . GLU A 1 72 ? 25.169 -24.122 34.804 1.00 24.88 72 GLU A O 1
ATOM 596 N N . LEU A 1 73 ? 27.062 -22.900 34.850 1.00 29.17 73 LEU A N 1
ATOM 597 C CA . LEU A 1 73 ? 26.771 -22.055 33.698 1.00 29.17 73 LEU A CA 1
ATOM 598 C C . LEU A 1 73 ? 26.966 -22.891 32.422 1.00 29.17 73 LEU A C 1
ATOM 600 O O . LEU A 1 73 ? 28.037 -22.896 31.823 1.00 29.17 73 LEU A O 1
ATOM 604 N N . GLY A 1 74 ? 25.912 -23.588 32.003 1.00 26.33 74 GLY A N 1
ATOM 605 C CA . GLY A 1 74 ? 25.800 -24.227 30.695 1.00 26.33 74 GLY A CA 1
ATOM 606 C C . GLY A 1 74 ? 24.735 -23.527 29.854 1.00 26.33 74 GLY A C 1
ATOM 607 O O . GLY A 1 74 ? 23.583 -23.388 30.271 1.00 26.33 74 GLY A O 1
ATOM 608 N N . THR A 1 75 ? 25.109 -23.068 28.663 1.00 26.03 75 THR A N 1
ATOM 609 C CA . THR A 1 75 ? 24.207 -22.519 27.644 1.00 26.03 75 THR A CA 1
ATOM 610 C C . THR A 1 75 ? 23.096 -23.524 27.323 1.00 26.03 75 THR A C 1
ATOM 612 O O . THR A 1 75 ? 23.302 -24.499 26.607 1.00 26.03 75 THR A O 1
ATOM 615 N N . LYS A 1 76 ? 21.881 -23.301 27.841 1.00 30.61 76 LYS A N 1
ATOM 616 C CA . LYS A 1 76 ? 20.703 -24.090 27.450 1.00 30.61 76 LYS A CA 1
ATOM 617 C C . LYS A 1 76 ? 20.453 -23.894 25.952 1.00 30.61 76 LYS A C 1
ATOM 619 O O . LYS A 1 76 ? 19.910 -22.863 25.555 1.00 30.61 76 LYS A O 1
ATOM 624 N N . SER A 1 77 ? 20.823 -24.874 25.125 1.00 39.38 77 SER A N 1
ATOM 625 C CA . SER A 1 77 ? 20.400 -24.925 23.725 1.00 39.38 77 SER A CA 1
ATOM 626 C C . SER A 1 77 ? 18.871 -24.964 23.702 1.00 39.38 77 SER A C 1
ATOM 628 O O . SER A 1 77 ? 18.262 -25.906 24.220 1.00 39.38 77 SER A O 1
ATOM 630 N N . GLN A 1 78 ? 18.229 -23.930 23.165 1.00 53.34 78 GLN A N 1
ATOM 631 C CA . GLN A 1 78 ? 16.779 -23.941 22.998 1.00 53.34 78 GLN A CA 1
ATOM 632 C C . GLN A 1 78 ? 16.401 -25.089 22.050 1.00 53.34 78 GLN A C 1
ATOM 634 O O . GLN A 1 78 ? 16.946 -25.214 20.958 1.00 53.34 78 GLN A O 1
ATOM 639 N N . LYS A 1 79 ? 15.509 -25.970 22.510 1.00 64.56 79 LYS A N 1
ATOM 640 C CA . LYS A 1 79 ? 15.104 -27.196 21.809 1.00 64.56 79 LYS A CA 1
ATOM 641 C C . LYS A 1 79 ? 14.404 -26.847 20.487 1.00 64.56 79 LYS A C 1
ATOM 643 O O . LYS A 1 79 ? 13.484 -26.031 20.494 1.00 64.56 79 LYS A O 1
ATOM 648 N N . ALA A 1 80 ? 14.815 -27.478 19.384 1.00 74.12 80 ALA A N 1
ATOM 649 C CA . ALA A 1 80 ? 14.181 -27.310 18.074 1.00 74.12 80 ALA A CA 1
ATOM 650 C C . ALA A 1 80 ? 12.685 -27.682 18.119 1.00 74.12 80 ALA A C 1
ATOM 652 O O . ALA A 1 80 ? 12.283 -28.637 18.792 1.00 74.12 80 ALA A O 1
ATOM 653 N N . TYR A 1 81 ? 11.856 -26.924 17.402 1.00 79.44 81 TYR A N 1
ATOM 654 C CA . TYR A 1 81 ? 10.416 -27.143 17.316 1.00 79.44 81 TYR A CA 1
ATOM 655 C C . TYR A 1 81 ? 10.094 -28.273 16.330 1.00 79.44 81 TYR A C 1
ATOM 657 O O . TYR A 1 81 ? 10.610 -28.302 15.214 1.00 79.44 81 TYR A O 1
ATOM 665 N N . LYS A 1 82 ? 9.168 -29.168 16.696 1.00 86.50 82 LYS A N 1
ATOM 666 C CA . LYS A 1 82 ? 8.558 -30.107 15.743 1.00 86.50 82 LYS A CA 1
ATOM 667 C C . LYS A 1 82 ? 7.455 -29.375 14.974 1.00 86.50 82 LYS A C 1
ATOM 669 O O . LYS A 1 82 ? 6.381 -29.139 15.519 1.00 86.50 82 LYS A O 1
ATOM 674 N N . LEU A 1 83 ? 7.730 -28.989 13.729 1.00 89.44 83 LEU A N 1
ATOM 675 C CA . LEU A 1 83 ? 6.823 -28.161 12.929 1.00 89.44 83 LEU A CA 1
ATOM 676 C C . LEU A 1 83 ? 5.911 -29.002 12.029 1.00 89.44 83 LEU A C 1
ATOM 678 O O . LEU A 1 83 ? 6.361 -29.910 11.337 1.00 89.44 83 LEU A O 1
ATOM 682 N N . ASN A 1 84 ? 4.621 -28.660 12.004 1.00 92.62 84 ASN A N 1
ATOM 683 C CA . ASN A 1 84 ? 3.670 -29.215 11.043 1.00 92.62 84 ASN A CA 1
ATOM 684 C C . ASN A 1 84 ? 3.932 -28.626 9.633 1.00 92.62 84 ASN A C 1
ATOM 686 O O . ASN A 1 84 ? 4.146 -27.416 9.528 1.00 92.62 84 ASN A O 1
ATOM 690 N N . PRO A 1 8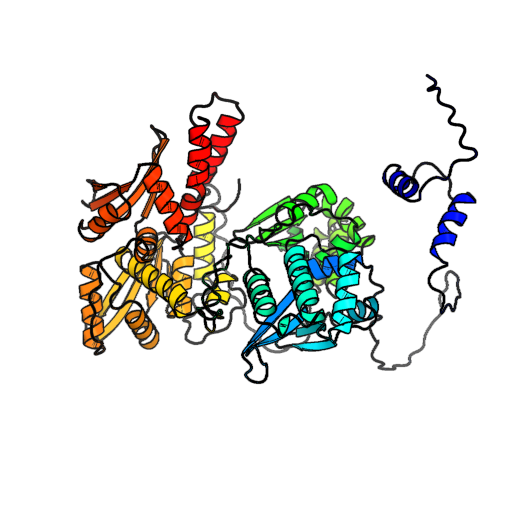5 ? 3.857 -29.406 8.539 1.00 93.88 85 PRO A N 1
ATOM 691 C CA . PRO A 1 85 ? 4.032 -28.885 7.177 1.00 93.88 85 PRO A CA 1
ATOM 692 C C . PRO A 1 85 ? 3.116 -27.699 6.823 1.00 93.88 85 PRO A C 1
ATOM 694 O O . PRO A 1 85 ? 3.559 -26.714 6.228 1.00 93.88 85 PRO A O 1
ATOM 697 N N . PHE A 1 86 ? 1.854 -27.723 7.264 1.00 95.06 86 PHE A N 1
ATOM 698 C CA . PHE A 1 86 ? 0.931 -26.602 7.076 1.00 95.06 86 PHE A CA 1
ATOM 699 C C . PHE A 1 86 ? 1.347 -25.361 7.875 1.00 95.06 86 PHE A C 1
ATOM 701 O O . PHE A 1 86 ? 1.149 -24.246 7.408 1.00 95.06 86 PHE A O 1
ATOM 708 N N . PHE A 1 87 ? 1.989 -25.522 9.037 1.00 94.81 87 PHE A N 1
ATOM 709 C CA . PHE A 1 87 ? 2.569 -24.387 9.763 1.00 94.81 87 PHE A CA 1
ATOM 710 C C . PHE A 1 87 ? 3.680 -23.719 8.946 1.00 94.81 87 PHE A C 1
ATOM 712 O O . PHE A 1 87 ? 3.703 -22.496 8.828 1.00 94.81 87 PHE A O 1
ATOM 719 N N . ILE A 1 88 ? 4.579 -24.505 8.349 1.00 95.56 88 ILE A N 1
ATOM 720 C CA . ILE A 1 88 ? 5.695 -23.979 7.548 1.00 95.56 88 ILE A CA 1
ATOM 721 C C . ILE A 1 88 ? 5.164 -23.194 6.345 1.00 95.56 88 ILE A C 1
ATOM 723 O O . ILE A 1 88 ? 5.627 -22.088 6.078 1.00 95.56 88 ILE A O 1
ATOM 727 N N . THR A 1 89 ? 4.154 -23.718 5.650 1.00 97.19 89 THR A N 1
ATOM 728 C CA . THR A 1 89 ? 3.547 -23.031 4.497 1.00 97.19 89 THR A CA 1
ATOM 729 C C . THR A 1 89 ? 2.798 -21.768 4.890 1.00 97.19 89 THR A C 1
ATOM 731 O O . THR A 1 89 ? 2.966 -20.751 4.224 1.00 97.19 89 THR A O 1
ATOM 734 N N . GLY A 1 90 ? 2.063 -21.778 6.006 1.00 96.88 90 GLY A N 1
ATOM 735 C CA . GLY A 1 90 ? 1.462 -20.567 6.567 1.00 96.88 90 GLY A CA 1
ATOM 736 C C . GLY A 1 90 ? 2.505 -19.515 6.929 1.00 96.88 90 GLY A C 1
ATOM 737 O O . GLY A 1 90 ? 2.342 -18.334 6.629 1.00 96.88 90 GLY A O 1
ATOM 738 N N . PHE A 1 91 ? 3.628 -19.940 7.506 1.00 96.62 91 PHE A N 1
ATOM 739 C CA . PHE A 1 91 ? 4.739 -19.046 7.812 1.00 96.62 91 PHE A CA 1
ATOM 740 C C . PHE A 1 91 ? 5.407 -18.490 6.544 1.00 96.62 91 PHE A C 1
ATOM 742 O O . PHE A 1 91 ? 5.729 -17.305 6.479 1.00 96.62 91 PHE A O 1
ATOM 749 N N . PHE A 1 92 ? 5.566 -19.307 5.500 1.00 97.56 92 PHE A N 1
ATOM 750 C CA . PHE A 1 92 ? 6.071 -18.865 4.198 1.00 97.56 92 PHE A CA 1
ATOM 751 C C . PHE A 1 92 ? 5.099 -17.933 3.470 1.00 97.56 92 PHE A C 1
ATOM 753 O O . PHE A 1 92 ? 5.556 -17.014 2.791 1.00 97.56 92 PHE A O 1
ATOM 760 N N . ASP A 1 93 ? 3.788 -18.113 3.633 1.00 97.06 93 ASP A N 1
ATOM 761 C CA . ASP A 1 93 ? 2.764 -17.192 3.133 1.00 97.06 93 ASP A CA 1
ATOM 762 C C . ASP A 1 93 ? 2.888 -15.794 3.765 1.00 97.06 93 ASP A C 1
ATOM 764 O O . ASP A 1 93 ? 2.654 -14.797 3.079 1.00 97.06 93 ASP A O 1
ATOM 768 N N . ALA A 1 94 ? 3.336 -15.702 5.019 1.00 94.88 94 ALA A N 1
ATOM 769 C CA . ALA A 1 94 ? 3.662 -14.429 5.660 1.00 94.88 94 ALA A CA 1
ATOM 770 C C . ALA A 1 94 ? 5.045 -13.902 5.208 1.00 94.88 94 ALA A C 1
ATOM 772 O O . ALA A 1 94 ? 5.145 -12.917 4.473 1.00 94.88 94 ALA A O 1
ATOM 773 N N . GLU A 1 95 ? 6.122 -14.616 5.543 1.00 94.81 95 GLU A N 1
ATOM 774 C CA . GLU A 1 95 ? 7.501 -14.086 5.536 1.00 94.81 95 GLU A CA 1
ATOM 775 C C . GLU A 1 95 ? 8.352 -14.524 4.327 1.00 94.81 95 GLU A C 1
ATOM 777 O O . GLU A 1 95 ? 9.451 -14.015 4.090 1.00 94.81 95 GLU A O 1
ATOM 782 N N . GLY A 1 96 ? 7.876 -15.497 3.546 1.00 95.50 96 GLY A N 1
ATOM 783 C CA . GLY A 1 96 ? 8.619 -16.076 2.427 1.00 95.50 96 GLY A CA 1
ATOM 784 C C . GLY A 1 96 ? 8.743 -15.144 1.222 1.00 95.50 96 GLY A C 1
ATOM 785 O O . GLY A 1 96 ? 7.874 -14.314 0.948 1.00 95.50 96 GLY A O 1
ATOM 786 N N . SER A 1 97 ? 9.815 -15.308 0.449 1.00 95.62 97 SER A N 1
ATOM 787 C CA . SER A 1 97 ? 10.035 -14.581 -0.802 1.00 95.62 97 SER A CA 1
ATOM 788 C C . SER A 1 97 ? 10.681 -15.477 -1.854 1.00 95.62 97 SER A C 1
ATOM 790 O O . SER A 1 97 ? 11.719 -16.094 -1.603 1.00 95.62 97 SER A O 1
ATOM 792 N N . PHE A 1 98 ? 10.070 -15.529 -3.038 1.00 96.38 98 PHE A N 1
ATOM 793 C CA . PHE A 1 98 ? 10.571 -16.248 -4.210 1.00 96.38 98 PHE A CA 1
ATOM 794 C C . PHE A 1 98 ? 11.244 -15.251 -5.143 1.00 96.38 98 PHE A C 1
ATOM 796 O O . PHE A 1 98 ? 10.681 -14.205 -5.441 1.00 96.38 98 PHE A O 1
ATOM 803 N N . ILE A 1 99 ? 12.466 -15.522 -5.583 1.00 94.19 99 ILE A N 1
ATOM 804 C CA . ILE A 1 99 ? 13.302 -14.554 -6.292 1.00 94.19 99 ILE A CA 1
ATOM 805 C C . ILE A 1 99 ? 13.884 -15.215 -7.538 1.00 94.19 99 ILE A C 1
ATOM 807 O O . ILE A 1 99 ? 14.632 -16.185 -7.451 1.00 94.19 99 ILE A O 1
ATOM 811 N N . LEU A 1 100 ? 13.589 -14.620 -8.692 1.00 94.31 100 LEU A N 1
ATOM 812 C CA . LEU A 1 100 ? 14.329 -14.817 -9.935 1.00 94.31 100 LEU A CA 1
ATOM 813 C C . LEU A 1 100 ? 15.246 -13.608 -10.158 1.00 94.31 100 LEU A C 1
ATOM 815 O O . LEU A 1 100 ? 14.786 -12.460 -10.158 1.00 94.31 100 LEU A O 1
ATOM 819 N N . SER A 1 101 ? 16.537 -13.856 -10.345 1.00 91.12 101 SER A N 1
ATOM 820 C CA . SER A 1 101 ? 17.561 -12.851 -10.621 1.00 91.12 101 SER A CA 1
ATOM 821 C C . SER A 1 101 ? 18.211 -13.139 -11.969 1.00 91.12 101 SER A C 1
ATOM 823 O O . SER A 1 101 ? 18.805 -14.196 -12.159 1.00 91.12 101 SER A O 1
ATOM 825 N N . LEU A 1 102 ? 18.109 -12.173 -12.882 1.00 87.88 102 LEU A N 1
ATOM 826 C CA . LEU A 1 102 ? 18.767 -12.174 -14.186 1.00 87.88 102 LEU A CA 1
ATOM 827 C C . LEU A 1 102 ? 19.874 -11.123 -14.126 1.00 87.88 102 LEU A C 1
ATOM 829 O O . LEU A 1 102 ? 19.587 -9.934 -13.976 1.00 87.88 102 LEU A O 1
ATOM 833 N N . ILE A 1 103 ? 21.130 -11.559 -14.151 1.00 85.88 103 ILE A N 1
ATOM 834 C CA . ILE A 1 103 ? 22.301 -10.702 -13.939 1.00 85.88 103 ILE A CA 1
ATOM 835 C C . ILE A 1 103 ? 23.098 -10.659 -15.236 1.00 85.88 103 ILE A C 1
ATOM 837 O O . ILE A 1 103 ? 23.442 -11.712 -15.763 1.00 85.88 103 ILE A O 1
ATOM 841 N N . LYS A 1 104 ? 23.397 -9.461 -15.752 1.00 83.62 104 LYS A N 1
ATOM 842 C CA . LYS A 1 104 ? 24.283 -9.328 -16.915 1.00 83.62 104 LYS A CA 1
ATOM 843 C C . LYS A 1 104 ? 25.662 -9.853 -16.554 1.00 83.62 104 LYS A C 1
ATOM 845 O O . LYS A 1 104 ? 26.278 -9.359 -15.613 1.00 83.62 104 LYS A O 1
ATOM 850 N N . ASP A 1 105 ? 26.128 -10.828 -17.313 1.00 85.00 105 ASP A N 1
ATOM 851 C CA . ASP A 1 105 ? 27.444 -11.416 -17.131 1.00 85.00 105 ASP A CA 1
ATOM 852 C C . ASP A 1 105 ? 27.927 -11.946 -18.484 1.00 85.00 105 ASP A C 1
ATOM 854 O O . ASP A 1 105 ? 27.323 -12.839 -19.084 1.00 85.00 105 ASP A O 1
ATOM 858 N N . SER A 1 106 ? 29.015 -11.351 -18.977 1.00 87.50 106 SER A N 1
ATOM 859 C CA . SER A 1 106 ? 29.609 -11.653 -20.280 1.00 87.50 106 SER A CA 1
ATOM 860 C C . SER A 1 106 ? 30.188 -13.065 -20.368 1.00 87.50 106 SER A C 1
ATOM 862 O O . SER A 1 106 ? 30.474 -13.528 -21.468 1.00 87.50 106 SER A O 1
ATOM 864 N N . LYS A 1 107 ? 30.330 -13.775 -19.240 1.00 90.94 107 LYS A N 1
ATOM 865 C CA . LYS A 1 107 ? 30.776 -15.175 -19.209 1.00 90.94 107 LYS A CA 1
ATOM 866 C C . LYS A 1 107 ? 29.747 -16.145 -19.794 1.00 90.94 107 LYS A C 1
ATOM 868 O O . LYS A 1 107 ? 30.112 -17.246 -20.200 1.00 90.94 107 LYS A O 1
ATOM 873 N N . TYR A 1 108 ? 28.468 -15.773 -19.829 1.00 85.38 108 TYR A N 1
ATOM 874 C CA . TYR A 1 108 ? 27.408 -16.620 -20.378 1.00 85.38 108 TYR A CA 1
ATOM 875 C C . TYR A 1 108 ? 27.209 -16.334 -21.867 1.00 85.38 108 TYR A C 1
ATOM 877 O O . TYR A 1 108 ? 27.189 -15.179 -22.281 1.00 85.38 108 TYR A O 1
ATOM 885 N N . LYS A 1 109 ? 26.960 -17.377 -22.673 1.00 84.25 109 LYS A N 1
ATOM 886 C CA . LYS A 1 109 ? 26.699 -17.247 -24.124 1.00 84.25 109 LYS A CA 1
ATOM 887 C C . LYS A 1 109 ? 25.530 -16.313 -24.448 1.00 84.25 109 LYS A C 1
ATOM 889 O O . LYS A 1 109 ? 25.541 -15.630 -25.464 1.00 84.25 109 LYS A O 1
ATOM 894 N N . THR A 1 110 ? 24.526 -16.280 -23.578 1.00 81.88 110 THR A N 1
ATOM 895 C CA . THR A 1 110 ? 23.359 -15.400 -23.697 1.00 81.88 110 THR A CA 1
ATOM 896 C C . THR A 1 110 ? 23.617 -13.985 -23.161 1.00 81.88 110 THR A C 1
ATOM 898 O O . THR A 1 110 ? 22.784 -13.104 -23.356 1.00 81.88 110 THR A O 1
ATOM 901 N N . GLY A 1 111 ? 24.745 -13.755 -22.477 1.00 83.31 111 GLY A N 1
ATOM 902 C CA . GLY A 1 111 ? 25.084 -12.516 -21.770 1.00 83.31 111 GLY A CA 1
ATOM 903 C C . GLY A 1 111 ? 24.432 -12.364 -20.390 1.00 83.31 111 GLY A C 1
ATOM 904 O O . GLY A 1 111 ? 24.540 -11.293 -19.785 1.00 83.31 111 GLY A O 1
ATOM 905 N N . TRP A 1 112 ? 23.738 -13.397 -19.894 1.00 86.56 112 TRP A N 1
ATOM 906 C CA . TRP A 1 112 ? 22.976 -13.342 -18.645 1.00 86.56 112 TRP A CA 1
ATOM 907 C C . TRP A 1 112 ? 23.150 -14.597 -17.785 1.00 86.56 112 TRP A C 1
ATOM 909 O O . TRP A 1 112 ? 22.910 -15.715 -18.236 1.00 86.56 112 TRP A O 1
ATOM 919 N N . GLY A 1 113 ? 23.489 -14.390 -16.514 1.00 89.81 113 GLY A N 1
ATOM 920 C CA . GLY A 1 113 ? 23.409 -15.396 -15.462 1.00 89.81 113 GLY A CA 1
ATOM 921 C C . GLY A 1 113 ? 22.014 -15.445 -14.836 1.00 89.81 113 GLY A C 1
ATOM 922 O O . GLY A 1 113 ? 21.390 -14.407 -14.595 1.00 89.81 113 GLY A O 1
ATOM 923 N N . VAL A 1 114 ? 21.536 -16.656 -14.544 1.00 92.75 114 VAL A N 1
ATOM 924 C CA . VAL A 1 114 ? 20.207 -16.914 -13.971 1.00 92.75 114 VAL A CA 1
ATOM 925 C C . VAL A 1 114 ? 20.354 -17.504 -12.577 1.00 92.75 114 VAL A C 1
ATOM 927 O O . VAL A 1 114 ? 20.956 -18.560 -12.408 1.00 92.75 114 VAL A O 1
ATOM 930 N N . ASN A 1 115 ? 19.771 -16.833 -11.584 1.00 94.00 115 ASN A N 1
ATOM 931 C CA . ASN A 1 115 ? 19.765 -17.271 -10.194 1.00 94.00 115 ASN A CA 1
ATOM 932 C C . ASN A 1 115 ? 18.330 -17.373 -9.673 1.00 94.00 115 ASN A C 1
ATOM 934 O O . ASN A 1 115 ? 17.573 -16.401 -9.714 1.00 94.00 115 ASN A O 1
ATOM 938 N N . LEU A 1 116 ? 17.985 -18.543 -9.142 1.00 96.62 116 LEU A N 1
ATOM 939 C CA . LEU A 1 116 ? 16.721 -18.816 -8.466 1.00 96.62 116 LEU A CA 1
ATOM 940 C C . LEU A 1 116 ? 16.977 -18.864 -6.963 1.00 96.62 116 LEU A C 1
ATOM 942 O O . LEU A 1 116 ? 17.995 -19.385 -6.506 1.00 96.62 116 LEU A O 1
ATOM 946 N N . THR A 1 117 ? 16.110 -18.255 -6.166 1.00 97.31 117 THR A N 1
ATOM 947 C CA . THR A 1 117 ? 16.289 -18.203 -4.714 1.00 97.31 117 THR A CA 1
ATOM 948 C C . THR A 1 117 ? 14.942 -18.189 -4.013 1.00 97.31 117 THR A C 1
ATOM 950 O O . THR A 1 117 ? 14.061 -17.417 -4.375 1.00 97.31 117 THR A O 1
ATOM 953 N N . PHE A 1 118 ? 14.812 -18.987 -2.960 1.00 98.00 118 PHE A N 1
ATOM 954 C CA . PHE A 1 118 ? 13.807 -18.775 -1.926 1.00 98.00 118 PHE A CA 1
ATOM 955 C C . PHE A 1 118 ? 14.490 -18.206 -0.685 1.00 98.00 118 PHE A C 1
ATOM 957 O O . PHE A 1 118 ? 15.606 -18.613 -0.348 1.00 98.00 118 PHE A O 1
ATOM 964 N N . SER A 1 119 ? 13.856 -17.252 -0.010 1.00 96.38 119 SER A N 1
ATOM 965 C CA . SER A 1 119 ? 14.392 -16.732 1.244 1.00 96.38 119 SER A CA 1
ATOM 966 C C . SER A 1 119 ? 13.331 -16.265 2.223 1.00 96.38 119 SER A C 1
ATOM 968 O O . SER A 1 119 ? 12.300 -15.738 1.812 1.00 96.38 119 SER A O 1
ATOM 970 N N . VAL A 1 120 ? 13.665 -16.376 3.505 1.00 96.00 120 VAL A N 1
ATOM 971 C CA . VAL A 1 120 ? 12.941 -15.812 4.646 1.00 96.00 120 VAL A CA 1
ATOM 972 C C . VAL A 1 120 ? 13.936 -14.965 5.437 1.00 96.00 120 VAL A C 1
ATOM 974 O O . VAL A 1 120 ? 15.048 -15.422 5.704 1.00 96.00 120 VAL A O 1
ATOM 977 N N . VAL A 1 121 ? 13.576 -13.729 5.783 1.00 93.38 121 VAL A N 1
ATOM 978 C CA . VAL A 1 121 ? 14.442 -12.819 6.550 1.00 93.38 121 VAL A CA 1
ATOM 979 C C . VAL A 1 121 ? 13.734 -12.445 7.842 1.00 93.38 121 VAL A C 1
ATOM 981 O O . VAL A 1 121 ? 12.687 -11.816 7.791 1.00 93.38 121 VAL A O 1
ATOM 984 N N . LEU A 1 122 ? 14.319 -12.801 8.986 1.00 89.81 122 LEU A N 1
ATOM 985 C CA . LEU A 1 122 ? 13.757 -12.539 10.315 1.00 89.81 122 LEU A CA 1
ATOM 986 C C . LEU A 1 122 ? 14.761 -11.809 11.204 1.00 89.81 122 LEU A C 1
ATOM 988 O O . LEU A 1 122 ? 15.949 -11.700 10.895 1.00 89.81 122 LEU A O 1
ATOM 992 N N . HIS A 1 123 ? 14.298 -11.341 12.359 1.00 88.44 123 HIS A N 1
ATOM 993 C CA . HIS A 1 123 ? 15.192 -10.864 13.406 1.00 88.44 123 HIS A CA 1
ATOM 994 C C . HIS A 1 123 ? 16.003 -12.032 14.002 1.00 88.44 123 HIS A C 1
ATOM 996 O O . HIS A 1 123 ? 15.507 -13.153 14.096 1.00 88.44 123 HIS A O 1
ATOM 1002 N N . LYS A 1 124 ? 17.230 -11.767 14.482 1.00 87.25 124 LYS A N 1
ATOM 1003 C CA . LYS A 1 124 ? 18.157 -12.791 15.030 1.00 87.25 124 LYS A CA 1
ATOM 1004 C C . LYS A 1 124 ? 17.556 -13.664 16.137 1.00 87.25 124 LYS A C 1
ATOM 1006 O O . LYS A 1 124 ? 17.964 -14.795 16.351 1.00 87.25 124 LYS A O 1
ATOM 1011 N N . LYS A 1 125 ? 16.578 -13.105 16.838 1.00 85.12 125 LYS A N 1
ATOM 1012 C CA . LYS A 1 125 ? 15.878 -13.708 17.970 1.00 85.12 125 LYS A CA 1
ATOM 1013 C C . LYS A 1 125 ? 15.043 -14.939 17.573 1.00 85.12 125 LYS A C 1
ATOM 1015 O O . LYS A 1 125 ? 14.803 -15.806 18.400 1.00 85.12 125 LYS A O 1
ATOM 1020 N N . ASP A 1 126 ? 14.640 -15.025 16.307 1.00 88.25 126 ASP A N 1
ATOM 1021 C CA . ASP A 1 126 ? 13.857 -16.137 15.763 1.00 88.25 126 ASP A CA 1
ATOM 1022 C C . ASP A 1 126 ? 14.760 -17.183 15.069 1.00 88.25 126 ASP A C 1
ATOM 1024 O O . ASP A 1 126 ? 14.296 -17.950 14.227 1.00 88.25 126 ASP A O 1
ATOM 1028 N N . LEU A 1 127 ? 16.055 -17.238 15.424 1.00 90.44 127 LEU A N 1
ATOM 1029 C CA . LEU A 1 127 ? 17.017 -18.213 14.888 1.00 90.44 127 LEU A CA 1
ATOM 1030 C C . LEU A 1 127 ? 16.539 -19.654 15.063 1.00 90.44 127 LEU A C 1
ATOM 1032 O O . LEU A 1 127 ? 16.502 -20.398 14.088 1.00 90.44 127 LEU A O 1
ATOM 1036 N N . VAL A 1 128 ? 16.076 -20.004 16.264 1.00 90.31 128 VAL A N 1
ATOM 1037 C CA . VAL A 1 128 ? 15.574 -21.351 16.579 1.00 90.31 128 VAL A CA 1
ATOM 1038 C C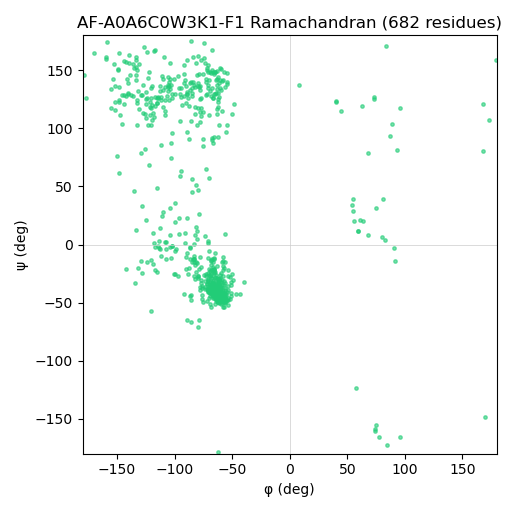 . VAL A 1 128 ? 14.404 -21.740 15.673 1.00 90.31 128 VAL A C 1
ATOM 1040 O O . VAL A 1 128 ? 14.278 -22.898 15.280 1.00 90.31 128 VAL A O 1
ATOM 1043 N N . LEU A 1 129 ? 13.553 -20.781 15.285 1.00 91.31 129 LEU A N 1
ATOM 1044 C CA . LEU A 1 129 ? 12.459 -21.036 14.348 1.00 91.31 129 LEU A CA 1
ATOM 1045 C C . LEU A 1 129 ? 12.990 -21.350 12.943 1.00 91.31 129 LEU A C 1
ATOM 1047 O O . LEU A 1 129 ? 12.517 -22.301 12.325 1.00 91.31 129 LEU A O 1
ATOM 1051 N N . LEU A 1 130 ? 13.983 -20.602 12.448 1.00 93.81 130 LEU A N 1
ATOM 1052 C CA . LEU A 1 130 ? 14.600 -20.888 11.147 1.00 93.81 130 LEU A CA 1
ATOM 1053 C C . LEU A 1 130 ? 15.357 -22.220 11.145 1.00 93.81 130 LEU A C 1
ATOM 1055 O O . LEU A 1 130 ? 15.256 -22.957 10.168 1.00 93.81 130 LEU A O 1
ATOM 1059 N N . GLU A 1 131 ? 16.063 -22.554 12.226 1.00 93.38 131 GLU A N 1
ATOM 1060 C CA . GLU A 1 131 ? 16.721 -23.858 12.395 1.00 93.38 131 GLU A CA 1
ATOM 1061 C C . GLU A 1 131 ? 15.697 -24.997 12.398 1.00 93.38 131 GLU A C 1
ATOM 1063 O O . GLU A 1 131 ? 15.884 -26.004 11.721 1.00 93.38 131 GLU A O 1
ATOM 1068 N N . SER A 1 132 ? 14.558 -24.803 13.067 1.00 92.06 132 SER A N 1
ATOM 1069 C CA . SER A 1 132 ? 13.468 -25.785 13.085 1.00 92.06 132 SER A CA 1
ATOM 1070 C C . SER A 1 132 ? 12.825 -25.966 11.704 1.00 92.06 132 SER A C 1
ATOM 1072 O O . SER A 1 132 ? 12.500 -27.087 11.320 1.00 92.06 132 SER A O 1
ATOM 1074 N N . ILE A 1 133 ? 12.661 -24.884 10.932 1.00 93.69 133 ILE A N 1
ATOM 1075 C CA . ILE A 1 133 ? 12.183 -24.947 9.540 1.00 93.69 133 ILE A CA 1
ATOM 1076 C C . ILE A 1 133 ? 13.197 -25.682 8.658 1.00 93.69 133 ILE A C 1
ATOM 1078 O O . ILE A 1 133 ? 12.802 -26.539 7.871 1.00 93.69 133 ILE A O 1
ATOM 1082 N N . LYS A 1 134 ? 14.492 -25.375 8.797 1.00 94.25 134 LYS A N 1
ATOM 1083 C CA . LYS A 1 134 ? 15.571 -26.044 8.060 1.00 94.25 134 LYS A CA 1
ATOM 1084 C C . LYS A 1 134 ? 15.568 -27.550 8.329 1.00 94.25 134 LYS A C 1
ATOM 1086 O O . LYS A 1 134 ? 15.545 -28.328 7.378 1.00 94.25 134 LYS A O 1
ATOM 1091 N N . LEU A 1 135 ? 15.505 -27.952 9.598 1.00 91.44 135 LEU A N 1
ATOM 1092 C CA . LEU A 1 135 ? 15.425 -29.355 10.005 1.00 91.44 135 LEU A CA 1
ATOM 1093 C C . LEU A 1 135 ? 14.180 -30.040 9.418 1.00 91.44 135 LEU A C 1
ATOM 1095 O O . LEU A 1 135 ? 14.285 -31.105 8.815 1.00 91.44 135 LEU A O 1
ATOM 1099 N N . ALA A 1 136 ? 13.006 -29.407 9.528 1.00 90.12 136 ALA A N 1
ATOM 1100 C CA . ALA A 1 136 ? 11.745 -29.958 9.026 1.00 90.12 136 ALA A CA 1
ATOM 1101 C C . ALA A 1 136 ? 11.698 -30.112 7.493 1.00 90.12 136 ALA A C 1
ATOM 1103 O O . ALA A 1 136 ? 10.944 -30.938 6.985 1.00 90.12 136 ALA A O 1
ATOM 1104 N N . LEU A 1 137 ? 12.505 -29.343 6.757 1.00 89.50 137 LEU A N 1
ATOM 1105 C CA . LEU A 1 137 ? 12.655 -29.458 5.303 1.00 89.50 137 LEU A CA 1
ATOM 1106 C C . LEU A 1 137 ? 13.790 -30.409 4.879 1.00 89.50 137 LEU A C 1
ATOM 1108 O O . LEU A 1 137 ? 14.130 -30.459 3.697 1.00 89.50 137 LEU A O 1
ATOM 1112 N N . GLY A 1 138 ? 14.373 -31.164 5.817 1.00 89.94 138 GLY A N 1
ATOM 1113 C CA . GLY A 1 138 ? 15.443 -32.124 5.536 1.00 89.94 138 GLY A CA 1
ATOM 1114 C C . GLY A 1 138 ? 16.824 -31.480 5.421 1.00 89.94 138 GLY A C 1
ATOM 1115 O O . GLY A 1 138 ? 17.601 -31.853 4.548 1.00 89.94 138 GLY A O 1
ATOM 1116 N N . GLU A 1 139 ? 17.115 -30.495 6.274 1.00 92.31 139 GLU A N 1
ATOM 1117 C CA . GLU A 1 139 ? 18.403 -29.784 6.353 1.00 92.31 139 GLU A CA 1
ATOM 1118 C C . GLU A 1 139 ? 18.787 -28.977 5.100 1.00 92.31 139 GLU A C 1
ATOM 1120 O O . GLU A 1 139 ? 19.947 -28.599 4.922 1.00 92.31 139 GLU A O 1
ATOM 1125 N N . ILE A 1 140 ? 17.811 -28.643 4.252 1.00 92.25 140 ILE A N 1
ATOM 1126 C CA . ILE A 1 140 ? 18.045 -27.846 3.042 1.00 92.25 140 ILE A CA 1
ATOM 1127 C C . ILE A 1 140 ? 18.167 -26.348 3.340 1.00 92.25 140 ILE A C 1
ATOM 1129 O O . ILE A 1 140 ? 17.456 -25.797 4.182 1.00 92.25 140 ILE A O 1
ATOM 1133 N N . GLY A 1 141 ? 18.994 -25.654 2.559 1.00 94.00 141 GLY A N 1
ATOM 1134 C CA . GLY A 1 141 ? 19.187 -24.213 2.654 1.00 94.00 141 GLY A CA 1
ATOM 1135 C C . GLY A 1 141 ? 20.191 -23.804 3.727 1.00 94.00 141 GLY A C 1
ATOM 1136 O O . GLY A 1 141 ? 20.644 -24.595 4.548 1.00 94.00 141 GLY A O 1
ATOM 1137 N N . ASN A 1 142 ? 20.552 -22.524 3.723 1.00 96.31 142 ASN A N 1
ATOM 1138 C CA . ASN A 1 142 ? 21.539 -21.963 4.639 1.00 96.31 142 ASN A CA 1
ATOM 1139 C C . ASN A 1 142 ? 20.958 -20.806 5.454 1.00 96.31 142 ASN A C 1
ATOM 1141 O O . ASN A 1 142 ? 20.200 -19.990 4.920 1.00 96.31 142 ASN A O 1
ATOM 1145 N N . ILE A 1 143 ? 21.359 -20.711 6.723 1.00 96.81 143 ILE A N 1
ATOM 1146 C CA . ILE A 1 143 ? 21.053 -19.582 7.604 1.00 96.81 143 ILE A CA 1
ATOM 1147 C C . ILE A 1 143 ? 22.317 -18.736 7.744 1.00 96.81 143 ILE A C 1
ATOM 1149 O O . ILE A 1 143 ? 23.373 -19.227 8.128 1.00 96.81 143 ILE A O 1
ATOM 1153 N N . SER A 1 144 ? 22.218 -17.450 7.420 1.00 95.25 144 SER A N 1
ATOM 1154 C CA . SER A 1 144 ? 23.352 -16.522 7.479 1.00 95.25 144 SER A CA 1
ATOM 1155 C C . SER A 1 144 ? 22.945 -15.161 8.031 1.00 95.25 144 SER A C 1
ATOM 1157 O O . SER A 1 144 ? 21.782 -14.766 7.921 1.00 95.25 144 SER A O 1
ATOM 1159 N N . ASN A 1 145 ? 23.911 -14.419 8.578 1.00 92.25 145 ASN A N 1
ATOM 1160 C CA . ASN A 1 145 ? 23.707 -13.030 8.990 1.00 92.25 145 ASN A CA 1
ATOM 1161 C C . ASN A 1 145 ? 23.254 -12.159 7.805 1.00 92.25 145 ASN A C 1
ATOM 1163 O O . ASN A 1 145 ? 23.752 -12.289 6.686 1.00 92.25 145 ASN A O 1
ATOM 1167 N N . TYR A 1 146 ? 22.323 -11.245 8.068 1.00 89.06 146 TYR A N 1
ATOM 1168 C CA . TYR A 1 146 ? 21.797 -10.276 7.108 1.00 89.06 146 TYR A CA 1
ATOM 1169 C C . TYR A 1 146 ? 21.760 -8.881 7.749 1.00 89.06 146 TYR A C 1
ATOM 1171 O O . TYR A 1 146 ? 21.757 -8.780 8.973 1.00 89.06 146 TYR A O 1
ATOM 1179 N N . VAL A 1 147 ? 21.727 -7.807 6.942 1.00 77.81 147 VAL A N 1
ATOM 1180 C CA . VAL A 1 147 ? 21.974 -6.407 7.378 1.00 77.81 147 VAL A CA 1
ATOM 1181 C C . VAL A 1 147 ? 21.277 -6.044 8.698 1.00 77.81 147 VAL A C 1
ATOM 1183 O O . VAL A 1 147 ? 21.908 -5.452 9.562 1.00 77.81 147 VAL A O 1
ATOM 1186 N N . ASN A 1 148 ? 20.017 -6.460 8.881 1.00 78.31 148 ASN A N 1
ATOM 1187 C CA . ASN A 1 148 ? 19.224 -6.213 10.094 1.00 78.31 148 ASN A CA 1
ATOM 1188 C C . ASN A 1 148 ? 18.589 -7.495 10.676 1.00 78.31 148 ASN A C 1
ATOM 1190 O O . ASN A 1 148 ? 17.473 -7.456 11.191 1.00 78.31 148 ASN A O 1
ATOM 1194 N N . GLY A 1 149 ? 19.249 -8.651 10.558 1.00 89.81 149 GLY A N 1
ATOM 1195 C CA . GLY A 1 149 ? 18.666 -9.911 11.020 1.00 89.81 149 GLY A CA 1
ATOM 1196 C C . GLY A 1 149 ? 19.428 -11.161 10.594 1.00 89.81 149 GLY A C 1
ATOM 1197 O O . GLY A 1 149 ? 20.647 -11.151 10.437 1.00 89.81 149 GLY A O 1
ATOM 1198 N N . ILE A 1 150 ? 18.684 -12.241 10.406 1.00 93.00 150 ILE A N 1
ATOM 1199 C CA . ILE A 1 150 ? 19.138 -13.516 9.854 1.00 93.00 150 ILE A CA 1
ATOM 1200 C C . ILE A 1 150 ? 18.309 -13.845 8.621 1.00 93.00 150 ILE A C 1
ATOM 1202 O O . ILE A 1 150 ? 17.136 -13.486 8.523 1.00 93.00 150 ILE A O 1
ATOM 1206 N N . GLN A 1 151 ? 18.927 -14.530 7.671 1.00 96.19 151 GLN A N 1
ATOM 1207 C CA . GLN A 1 151 ? 18.274 -14.962 6.451 1.00 96.19 151 GLN A CA 1
ATOM 1208 C C . GLN A 1 151 ? 18.423 -16.468 6.292 1.00 96.19 151 GLN A C 1
ATOM 1210 O O . GLN A 1 151 ? 19.546 -16.955 6.180 1.00 96.19 151 GLN A O 1
ATOM 1215 N N . PHE A 1 152 ? 17.292 -17.168 6.215 1.00 97.25 152 PHE A N 1
ATOM 1216 C CA . PHE A 1 152 ? 17.213 -18.524 5.684 1.00 97.25 152 PHE A CA 1
ATOM 1217 C C . PHE A 1 152 ? 17.070 -18.446 4.168 1.00 97.25 152 PHE A C 1
ATOM 1219 O O . PHE A 1 152 ? 16.258 -17.672 3.652 1.00 97.25 152 PHE A O 1
ATOM 1226 N N . ARG A 1 153 ? 17.886 -19.201 3.438 1.00 97.44 153 ARG A N 1
ATOM 1227 C CA . ARG A 1 153 ? 17.986 -19.079 1.986 1.00 97.44 153 ARG A CA 1
ATOM 1228 C C . ARG A 1 153 ? 18.251 -20.421 1.322 1.00 97.44 153 ARG A C 1
ATOM 1230 O O . ARG A 1 153 ? 19.233 -21.080 1.641 1.00 97.44 153 ARG A O 1
ATOM 1237 N N . ILE A 1 154 ? 17.438 -20.745 0.322 1.00 97.69 154 ILE A N 1
ATOM 1238 C CA . ILE A 1 154 ? 17.597 -21.919 -0.540 1.00 97.69 154 ILE A CA 1
ATOM 1239 C C . ILE A 1 154 ? 17.962 -21.437 -1.946 1.00 97.69 154 ILE A C 1
ATOM 1241 O O . ILE A 1 154 ? 17.279 -20.577 -2.511 1.00 97.69 154 ILE A O 1
ATOM 1245 N N . ARG A 1 155 ? 19.061 -21.962 -2.496 1.00 95.06 155 ARG A N 1
ATOM 1246 C CA . ARG A 1 155 ? 19.608 -21.563 -3.809 1.00 95.06 155 ARG A CA 1
ATOM 1247 C C . ARG A 1 155 ? 20.011 -22.734 -4.688 1.00 95.06 155 ARG A C 1
ATOM 1249 O O . ARG A 1 155 ? 19.947 -22.604 -5.907 1.00 95.06 155 ARG A O 1
ATOM 1256 N N . SER A 1 156 ? 20.479 -23.832 -4.097 1.00 95.25 156 SER A N 1
ATOM 1257 C CA . SER A 1 156 ? 20.954 -24.967 -4.881 1.00 95.25 156 SER A CA 1
ATOM 1258 C C . SER A 1 156 ? 19.819 -25.547 -5.721 1.00 95.25 156 SER A C 1
ATOM 1260 O O . SER A 1 156 ? 18.678 -25.627 -5.267 1.00 95.25 156 SER A O 1
ATOM 1262 N N . LYS A 1 157 ? 20.140 -26.017 -6.933 1.00 95.06 157 LYS A N 1
ATOM 1263 C CA . LYS A 1 157 ? 19.180 -26.711 -7.801 1.00 95.06 157 LYS A CA 1
ATOM 1264 C C . LYS A 1 157 ? 18.556 -27.924 -7.097 1.00 95.06 157 LYS A C 1
ATOM 1266 O O . LYS A 1 157 ? 17.354 -28.139 -7.221 1.00 95.06 157 LYS A O 1
ATOM 1271 N N . SER A 1 158 ? 19.356 -28.707 -6.367 1.00 95.56 158 SER A N 1
ATOM 1272 C CA . SER A 1 158 ? 18.880 -29.902 -5.653 1.00 95.56 158 SER A CA 1
ATOM 1273 C C . SER A 1 158 ? 17.922 -29.546 -4.516 1.00 95.56 158 SER A C 1
ATOM 1275 O O . SER A 1 158 ? 16.857 -30.142 -4.398 1.00 95.56 158 SER A O 1
ATOM 1277 N N . GLU A 1 159 ? 18.258 -28.529 -3.728 1.00 96.69 159 GLU A N 1
ATOM 1278 C CA . GLU A 1 159 ? 17.440 -28.066 -2.604 1.00 96.69 159 GLU A CA 1
ATOM 1279 C C . GLU A 1 159 ? 16.148 -27.381 -3.069 1.00 96.69 159 GLU A C 1
ATOM 1281 O O . GLU A 1 159 ? 15.083 -27.614 -2.503 1.00 96.69 159 GLU A O 1
ATOM 1286 N N . LEU A 1 160 ? 16.208 -26.574 -4.137 1.00 97.06 160 LEU A N 1
ATOM 1287 C CA . LEU A 1 160 ? 15.021 -25.963 -4.741 1.00 97.06 160 LEU A CA 1
ATOM 1288 C C . LEU A 1 160 ? 14.036 -27.024 -5.242 1.00 97.06 160 LEU A C 1
ATOM 1290 O O . LEU A 1 160 ? 12.832 -26.838 -5.095 1.00 97.06 160 LEU A O 1
ATOM 1294 N N . LYS A 1 161 ? 14.524 -28.156 -5.768 1.00 96.12 161 LYS A N 1
ATOM 1295 C CA . LYS A 1 161 ? 13.668 -29.287 -6.157 1.00 96.12 161 LYS A CA 1
ATOM 1296 C C . LYS A 1 161 ? 12.897 -29.854 -4.960 1.00 96.12 161 LYS A C 1
ATOM 1298 O O . LYS A 1 161 ? 11.715 -30.163 -5.091 1.00 96.12 161 LYS A O 1
ATOM 1303 N N . ILE A 1 162 ? 13.550 -29.967 -3.801 1.00 96.31 162 ILE A N 1
ATOM 1304 C CA . ILE A 1 162 ? 12.920 -30.440 -2.558 1.00 96.31 162 ILE A CA 1
ATOM 1305 C C . ILE A 1 162 ? 11.864 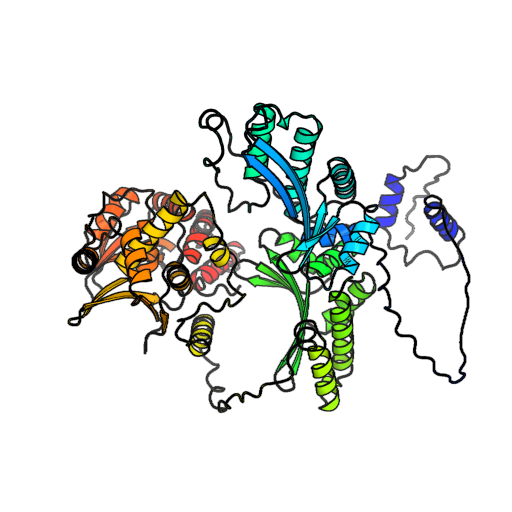-29.432 -2.089 1.00 96.31 162 ILE A C 1
ATOM 1307 O O . ILE A 1 162 ? 10.730 -29.822 -1.820 1.00 96.31 162 ILE A O 1
ATOM 1311 N N . LEU A 1 163 ? 12.193 -28.134 -2.081 1.00 96.94 163 LEU A N 1
ATOM 1312 C CA . LEU A 1 163 ? 11.239 -27.072 -1.745 1.00 96.94 163 LEU A CA 1
ATOM 1313 C C . LEU A 1 163 ? 10.017 -27.074 -2.678 1.00 96.94 163 LEU A C 1
ATOM 1315 O O . LEU A 1 163 ? 8.893 -26.907 -2.212 1.00 96.94 163 LEU A O 1
ATOM 1319 N N . ILE A 1 164 ? 10.219 -27.257 -3.987 1.00 96.88 164 ILE A N 1
ATOM 1320 C CA . ILE A 1 164 ? 9.124 -27.302 -4.965 1.00 96.88 164 ILE A CA 1
ATOM 1321 C C . ILE A 1 164 ? 8.201 -28.483 -4.683 1.00 96.88 164 ILE A C 1
ATOM 1323 O O . ILE A 1 164 ? 6.995 -28.265 -4.615 1.00 96.88 164 ILE A O 1
ATOM 1327 N N . LYS A 1 165 ? 8.754 -29.682 -4.449 1.00 95.44 165 LYS A N 1
ATOM 1328 C CA . LYS A 1 165 ? 7.969 -30.869 -4.080 1.00 95.44 165 LYS A CA 1
ATOM 1329 C C . LYS A 1 165 ? 7.152 -30.621 -2.808 1.00 95.44 165 LYS A C 1
ATOM 1331 O O . LYS A 1 165 ? 5.968 -30.930 -2.775 1.00 95.44 165 LYS A O 1
ATOM 1336 N N . PHE A 1 166 ? 7.773 -30.018 -1.794 1.00 96.25 166 PHE A N 1
ATOM 1337 C CA . PHE A 1 166 ? 7.099 -29.662 -0.547 1.00 96.25 166 PHE A CA 1
ATOM 1338 C C . PHE A 1 166 ? 5.925 -28.695 -0.775 1.00 96.25 166 PHE A C 1
ATOM 1340 O O . PHE A 1 166 ? 4.844 -28.914 -0.241 1.00 96.25 166 PHE A O 1
ATOM 1347 N N . LEU A 1 167 ? 6.108 -27.647 -1.584 1.00 94.88 167 LEU A N 1
ATOM 1348 C CA . LEU A 1 167 ? 5.066 -26.646 -1.857 1.00 94.88 167 LEU A CA 1
ATOM 1349 C C . LEU A 1 167 ? 3.984 -27.121 -2.846 1.00 94.88 167 LEU A C 1
ATOM 1351 O O . LEU A 1 167 ? 2.887 -26.560 -2.864 1.00 94.88 167 LEU A O 1
ATOM 1355 N N . ASP A 1 168 ? 4.264 -28.150 -3.647 1.00 90.94 168 ASP A N 1
ATOM 1356 C CA . ASP A 1 168 ? 3.255 -28.825 -4.470 1.00 90.94 168 ASP A CA 1
ATOM 1357 C C . ASP A 1 168 ? 2.282 -29.627 -3.600 1.00 90.94 168 ASP A C 1
ATOM 1359 O O . ASP A 1 168 ? 1.073 -29.596 -3.828 1.00 90.94 168 ASP A O 1
ATOM 1363 N N . GLU A 1 169 ? 2.804 -30.303 -2.576 1.00 92.31 169 GLU A N 1
ATOM 1364 C CA . GLU A 1 169 ? 2.017 -31.078 -1.615 1.00 92.31 169 GLU A CA 1
ATOM 1365 C C . GLU A 1 169 ? 1.296 -30.166 -0.607 1.00 92.31 169 GLU A C 1
ATOM 1367 O O . GLU A 1 169 ? 0.086 -30.273 -0.391 1.00 92.31 169 GLU A O 1
ATOM 1372 N N . PHE A 1 170 ? 2.022 -29.196 -0.049 1.00 92.06 170 PHE A N 1
ATOM 1373 C CA . PHE A 1 170 ? 1.519 -28.218 0.908 1.00 92.06 170 PHE A CA 1
ATOM 1374 C C . PHE A 1 170 ? 1.513 -26.827 0.258 1.00 92.06 170 PHE A C 1
ATOM 1376 O O . PHE A 1 170 ? 2.460 -26.047 0.352 1.00 92.06 170 PHE A O 1
ATOM 1383 N N . SER A 1 171 ? 0.432 -26.516 -0.456 1.00 91.19 171 SER A N 1
ATOM 1384 C CA . SER A 1 171 ? 0.344 -25.279 -1.239 1.00 91.19 171 SER A CA 1
ATOM 1385 C C . SER A 1 171 ? 0.172 -24.018 -0.388 1.00 91.19 171 SER A C 1
ATOM 1387 O O . SER A 1 171 ? -0.591 -23.996 0.577 1.00 91.19 171 SER A O 1
ATOM 1389 N N . LEU A 1 172 ? 0.818 -22.935 -0.827 1.00 96.06 172 LEU A N 1
ATOM 1390 C CA . LEU A 1 172 ? 0.534 -21.567 -0.380 1.00 96.06 172 LEU A CA 1
ATOM 1391 C C . LEU A 1 172 ? -0.876 -21.138 -0.799 1.00 96.06 172 LEU A C 1
ATOM 1393 O O . LEU A 1 172 ? -1.335 -21.534 -1.873 1.00 96.06 172 LEU A O 1
ATOM 1397 N N . ILE A 1 173 ? -1.531 -20.283 -0.012 1.00 95.25 173 ILE A N 1
ATOM 1398 C CA . ILE A 1 173 ? -2.905 -19.822 -0.296 1.00 95.25 173 ILE A CA 1
ATOM 1399 C C . ILE A 1 173 ? -3.029 -18.302 -0.469 1.00 95.25 173 ILE A C 1
ATOM 1401 O O . ILE A 1 173 ? -4.044 -17.824 -0.982 1.00 95.25 173 ILE A O 1
ATOM 1405 N N . THR A 1 174 ? -2.014 -17.515 -0.091 1.00 94.75 174 THR A N 1
ATOM 1406 C CA . THR A 1 174 ? -2.007 -16.071 -0.395 1.00 94.75 174 THR A CA 1
ATOM 1407 C C . THR A 1 174 ? -1.696 -15.828 -1.875 1.00 94.75 174 THR A C 1
ATOM 1409 O O . THR A 1 174 ? -1.261 -16.727 -2.600 1.00 94.75 174 THR A O 1
ATOM 1412 N N . GLN A 1 175 ? -1.791 -14.577 -2.336 1.00 91.94 175 GLN A N 1
ATOM 1413 C CA . GLN A 1 175 ? -1.319 -14.179 -3.671 1.00 91.94 175 GLN A CA 1
ATOM 1414 C C . GLN A 1 175 ? 0.180 -14.468 -3.921 1.00 91.94 175 GLN A C 1
ATOM 1416 O O . GLN A 1 175 ? 0.643 -14.377 -5.063 1.00 91.94 175 GLN A O 1
ATOM 1421 N N . LYS A 1 176 ? 0.950 -14.835 -2.884 1.00 93.56 176 LYS A N 1
ATOM 1422 C CA . LYS A 1 176 ? 2.333 -15.319 -2.997 1.00 93.56 176 LYS A CA 1
ATOM 1423 C C . LYS A 1 176 ? 2.430 -16.686 -3.687 1.00 93.56 176 LYS A C 1
ATOM 1425 O O . LYS A 1 176 ? 3.467 -16.982 -4.275 1.00 93.56 176 LYS A O 1
ATOM 1430 N N . ARG A 1 177 ? 1.354 -17.486 -3.718 1.00 94.38 177 ARG A N 1
ATOM 1431 C CA . ARG A 1 177 ? 1.289 -18.735 -4.506 1.00 94.38 177 ARG A CA 1
ATOM 1432 C C . ARG A 1 177 ? 1.635 -18.495 -5.978 1.00 94.38 177 ARG A C 1
ATOM 1434 O O . ARG A 1 177 ? 2.310 -19.314 -6.584 1.00 94.38 177 ARG A O 1
ATOM 1441 N N . VAL A 1 178 ? 1.246 -17.350 -6.539 1.00 91.81 178 VAL A N 1
ATOM 1442 C CA . VAL A 1 178 ? 1.578 -16.979 -7.927 1.00 91.81 178 VAL A CA 1
ATOM 1443 C C . VAL A 1 178 ? 3.080 -16.748 -8.096 1.00 91.81 178 VAL A C 1
ATOM 1445 O O . VAL A 1 178 ? 3.651 -17.150 -9.102 1.00 91.81 178 VAL A O 1
ATOM 1448 N N . ASP A 1 179 ? 3.747 -16.147 -7.104 1.00 93.94 179 ASP A N 1
ATOM 1449 C CA . ASP A 1 179 ? 5.206 -15.971 -7.125 1.00 93.94 179 ASP A CA 1
ATOM 1450 C C . ASP A 1 179 ? 5.937 -17.317 -7.040 1.00 93.94 179 ASP A C 1
ATOM 1452 O O . ASP A 1 179 ? 6.937 -17.515 -7.729 1.00 93.94 179 ASP A O 1
ATOM 1456 N N . TYR A 1 180 ? 5.407 -18.254 -6.250 1.00 96.06 180 TYR A N 1
ATOM 1457 C CA . TYR A 1 180 ? 5.884 -19.635 -6.208 1.00 96.06 180 TYR A CA 1
ATOM 1458 C C . TYR A 1 180 ? 5.726 -20.342 -7.559 1.00 96.06 180 TYR A C 1
ATOM 1460 O O . TYR A 1 180 ? 6.703 -20.893 -8.059 1.00 96.06 180 TYR A O 1
ATOM 1468 N N . LEU A 1 181 ? 4.538 -20.297 -8.173 1.00 94.75 181 LEU A N 1
ATOM 1469 C CA . LEU A 1 181 ? 4.280 -20.938 -9.468 1.00 94.75 181 LEU A CA 1
ATOM 1470 C C . LEU A 1 181 ? 5.194 -20.377 -10.566 1.00 94.75 181 LEU A C 1
ATOM 1472 O O . LEU A 1 181 ? 5.786 -21.139 -11.323 1.00 94.75 181 LEU A O 1
ATOM 1476 N N . ASN A 1 182 ? 5.396 -19.059 -10.576 1.00 93.12 182 ASN A N 1
ATOM 1477 C CA . ASN A 1 182 ? 6.344 -18.389 -11.465 1.00 93.12 182 ASN A CA 1
ATOM 1478 C C . ASN A 1 182 ? 7.792 -18.851 -11.221 1.00 93.12 182 ASN A C 1
ATOM 1480 O O . ASN A 1 182 ? 8.539 -19.099 -12.167 1.00 93.12 182 ASN A O 1
ATOM 1484 N N . LEU A 1 183 ? 8.216 -18.989 -9.957 1.00 95.94 183 LEU A N 1
ATOM 1485 C CA . LEU A 1 183 ? 9.543 -19.529 -9.649 1.00 95.94 183 LEU A CA 1
ATOM 1486 C C . LEU A 1 183 ? 9.664 -20.999 -10.076 1.00 95.94 183 LEU A C 1
ATOM 1488 O O . LEU A 1 183 ? 10.719 -21.387 -10.570 1.00 95.94 183 LEU A O 1
ATOM 1492 N N . LYS A 1 184 ? 8.609 -21.803 -9.906 1.00 96.88 184 LYS A N 1
ATOM 1493 C CA . LYS A 1 184 ? 8.562 -23.205 -10.334 1.00 96.88 184 LYS A CA 1
ATOM 1494 C C . LYS A 1 184 ? 8.718 -23.319 -11.851 1.00 96.88 184 LYS A C 1
ATOM 1496 O O . LYS A 1 184 ? 9.557 -24.084 -12.310 1.00 96.88 184 LYS A O 1
ATOM 1501 N N . GLU A 1 185 ? 8.004 -22.509 -12.625 1.00 95.25 185 GLU A N 1
ATOM 1502 C CA . GLU A 1 185 ? 8.167 -22.451 -14.082 1.00 95.25 185 GLU A CA 1
ATOM 1503 C C . GLU A 1 185 ? 9.597 -22.045 -14.477 1.00 95.25 185 GLU A C 1
ATOM 1505 O O . GLU A 1 185 ? 10.247 -22.709 -15.288 1.00 95.25 185 GLU A O 1
ATOM 1510 N N . ALA A 1 186 ? 10.146 -21.010 -13.833 1.00 94.94 186 ALA A N 1
ATOM 1511 C CA . ALA A 1 186 ? 11.532 -20.607 -14.049 1.00 94.94 186 ALA A CA 1
ATOM 1512 C C . ALA A 1 186 ? 12.530 -21.718 -13.675 1.00 94.94 186 ALA A C 1
ATOM 1514 O O . ALA A 1 186 ? 13.563 -21.870 -14.330 1.00 94.94 186 ALA A O 1
ATOM 1515 N N . PHE A 1 187 ? 12.223 -22.511 -12.647 1.00 97.62 187 PHE A N 1
ATOM 1516 C CA . PHE A 1 187 ? 13.010 -23.667 -12.238 1.00 97.62 187 PHE A CA 1
ATOM 1517 C C . PHE A 1 187 ? 12.973 -24.797 -13.266 1.00 97.62 187 PHE A C 1
ATOM 1519 O O . PHE A 1 187 ? 14.011 -25.417 -13.483 1.00 97.62 187 PHE A O 1
ATOM 1526 N N . GLU A 1 188 ? 11.850 -25.035 -13.943 1.00 96.25 188 GLU A N 1
ATOM 1527 C CA . GLU A 1 188 ? 11.771 -26.008 -15.040 1.00 96.25 188 GLU A CA 1
ATOM 1528 C C . GLU A 1 188 ? 12.623 -25.569 -16.241 1.00 96.25 188 GLU A C 1
ATOM 1530 O O . GLU A 1 188 ? 13.454 -26.336 -16.738 1.00 96.25 188 GLU A O 1
ATOM 1535 N N . ILE A 1 189 ? 12.522 -24.298 -16.650 1.00 94.62 189 ILE A N 1
ATOM 1536 C CA . ILE A 1 189 ? 13.368 -23.715 -17.711 1.00 94.62 189 ILE A CA 1
ATOM 1537 C C . ILE A 1 189 ? 14.853 -23.816 -17.332 1.00 94.62 189 ILE A C 1
ATOM 1539 O O . ILE A 1 189 ? 15.710 -24.183 -18.147 1.00 94.62 189 ILE A O 1
ATOM 1543 N N . TYR A 1 190 ? 15.176 -23.505 -16.076 1.00 93.94 190 TYR A N 1
ATOM 1544 C CA . TYR A 1 190 ? 16.532 -23.609 -15.557 1.00 93.94 190 TYR A CA 1
ATOM 1545 C C . TYR A 1 190 ? 17.024 -25.063 -15.551 1.00 93.94 190 TYR A C 1
ATOM 1547 O O . TYR A 1 190 ? 18.122 -25.361 -16.031 1.00 93.94 190 TYR A O 1
ATOM 1555 N N . SER A 1 191 ? 16.195 -25.987 -15.066 1.00 93.25 191 SER A N 1
ATOM 1556 C CA . SER A 1 191 ? 16.533 -27.397 -14.882 1.00 93.25 191 SER A CA 1
ATOM 1557 C C . SER A 1 191 ? 16.799 -28.122 -16.189 1.00 93.25 191 SER A C 1
ATOM 1559 O O . SER A 1 191 ? 17.751 -28.907 -16.235 1.00 93.25 191 SER A O 1
ATOM 1561 N N . ASN A 1 192 ? 16.040 -27.779 -17.231 1.00 93.81 192 ASN A N 1
ATOM 1562 C CA . ASN A 1 192 ? 16.182 -28.289 -18.594 1.00 93.81 192 ASN A CA 1
ATOM 1563 C C . ASN A 1 192 ? 17.272 -27.569 -19.405 1.00 93.81 192 ASN A C 1
ATOM 1565 O O . ASN A 1 192 ? 17.393 -27.781 -20.606 1.00 93.81 192 ASN A O 1
ATOM 1569 N N . LYS A 1 193 ? 18.076 -26.701 -18.768 1.00 94.38 193 LYS A N 1
ATOM 1570 C CA . LYS A 1 193 ? 19.138 -25.897 -19.404 1.00 94.38 193 LYS A CA 1
ATOM 1571 C C . LYS A 1 193 ? 18.653 -24.952 -20.518 1.00 94.38 193 LYS A C 1
ATOM 1573 O O . LYS A 1 193 ? 19.476 -24.340 -21.194 1.00 94.38 193 LYS A O 1
ATOM 1578 N N . LEU A 1 194 ? 17.342 -24.746 -20.656 1.00 92.19 194 LEU A N 1
ATOM 1579 C CA . LEU A 1 194 ? 16.754 -23.854 -21.661 1.00 92.19 194 LEU A CA 1
ATOM 1580 C C . LEU A 1 194 ? 17.118 -22.385 -21.413 1.00 92.19 194 LEU A C 1
ATOM 1582 O O . LEU A 1 194 ? 17.188 -21.605 -22.354 1.00 92.19 194 LEU A O 1
ATOM 1586 N N . HIS A 1 195 ? 17.450 -22.019 -20.174 1.00 90.88 195 HIS A N 1
ATOM 1587 C CA . HIS A 1 195 ? 17.984 -20.699 -19.815 1.00 90.88 195 HIS A CA 1
ATOM 1588 C C . HIS A 1 195 ? 19.293 -20.312 -20.541 1.00 90.88 195 HIS A C 1
ATOM 1590 O O . HIS A 1 195 ? 19.677 -19.144 -20.529 1.00 90.88 195 HIS A O 1
ATOM 1596 N N . LEU A 1 196 ? 19.985 -21.276 -21.162 1.00 89.00 196 LEU A N 1
ATOM 1597 C CA . LEU A 1 196 ? 21.172 -21.050 -21.998 1.00 89.00 196 LEU A CA 1
ATOM 1598 C C . LEU A 1 196 ? 20.827 -20.736 -23.465 1.00 89.00 196 LEU A C 1
ATOM 1600 O O . LEU A 1 196 ? 21.726 -20.488 -24.266 1.00 89.00 196 LEU A O 1
ATOM 1604 N N . THR A 1 197 ? 19.542 -20.761 -23.819 1.00 87.75 197 THR A N 1
ATOM 1605 C CA . THR A 1 197 ? 19.013 -20.395 -25.139 1.00 87.75 197 THR A CA 1
ATOM 1606 C C . THR A 1 197 ? 18.362 -19.015 -25.078 1.00 87.75 197 THR A C 1
ATOM 1608 O O . THR A 1 197 ? 17.927 -18.580 -24.011 1.00 87.75 197 THR A O 1
ATOM 1611 N N . PHE A 1 198 ? 18.264 -18.326 -26.217 1.00 82.25 198 PHE A N 1
ATOM 1612 C CA . PHE A 1 198 ? 17.559 -17.041 -26.281 1.00 82.25 198 PHE A CA 1
ATOM 1613 C C . PHE A 1 198 ? 16.066 -17.190 -25.959 1.00 82.25 198 PHE A C 1
ATOM 1615 O O . PHE A 1 198 ? 15.568 -16.444 -25.123 1.00 82.25 198 PHE A O 1
ATOM 1622 N N . GLU A 1 199 ? 15.393 -18.209 -26.504 1.00 82.19 199 GLU A N 1
ATOM 1623 C CA . GLU A 1 199 ? 13.966 -18.462 -26.249 1.00 82.19 199 GLU A CA 1
ATOM 1624 C C . GLU A 1 199 ? 13.680 -18.740 -24.762 1.00 82.19 199 GLU A C 1
ATOM 1626 O O . GLU A 1 199 ? 12.768 -18.169 -24.165 1.00 82.19 199 GLU A O 1
ATOM 1631 N N . GLY A 1 200 ? 14.479 -19.598 -24.119 1.00 86.19 200 GLY A N 1
ATOM 1632 C CA . GLY A 1 200 ? 14.312 -19.867 -22.690 1.00 86.19 200 GLY A CA 1
ATOM 1633 C C . GLY A 1 200 ? 14.637 -18.650 -21.821 1.00 86.19 200 GLY A C 1
ATOM 1634 O O . GLY A 1 200 ? 13.991 -18.437 -20.795 1.00 86.19 200 GLY A O 1
ATOM 1635 N N . LEU A 1 201 ? 15.600 -17.819 -22.231 1.00 84.31 201 LEU A N 1
ATOM 1636 C CA . LEU A 1 201 ? 15.907 -16.571 -21.541 1.00 84.31 201 LEU A CA 1
ATOM 1637 C C . LEU A 1 201 ? 14.780 -15.534 -21.692 1.00 84.31 201 LEU A C 1
ATOM 1639 O O . LEU A 1 201 ? 14.458 -14.863 -20.713 1.00 84.31 201 LEU A O 1
ATOM 1643 N N . GLU A 1 202 ? 14.150 -15.427 -22.863 1.00 81.19 202 GLU A N 1
ATOM 1644 C CA . GLU A 1 202 ? 12.962 -14.587 -23.087 1.00 81.19 202 GLU A CA 1
ATOM 1645 C C . GLU A 1 202 ? 11.830 -14.952 -22.121 1.00 81.19 202 GLU A C 1
ATOM 1647 O O . GLU A 1 202 ? 11.347 -14.081 -21.396 1.00 81.19 202 GLU A O 1
ATOM 1652 N N . LYS A 1 203 ? 11.500 -16.245 -22.003 1.00 84.19 203 LYS A N 1
ATOM 1653 C CA . LYS A 1 203 ? 10.501 -16.738 -21.036 1.00 84.19 203 LYS A CA 1
ATOM 1654 C C . LYS A 1 203 ? 10.867 -16.381 -19.591 1.00 84.19 203 LYS A C 1
ATOM 1656 O O . LYS A 1 203 ? 10.019 -15.977 -18.801 1.00 84.19 203 LYS A O 1
ATOM 1661 N N . LEU A 1 204 ? 12.148 -16.448 -19.221 1.00 86.94 204 LEU A N 1
ATOM 1662 C CA . LEU A 1 204 ? 12.591 -16.022 -17.887 1.00 86.94 204 LEU A CA 1
ATOM 1663 C C . LEU A 1 204 ? 12.442 -14.512 -17.662 1.00 86.94 204 LEU A C 1
ATOM 1665 O O . LEU A 1 204 ? 12.135 -14.095 -16.544 1.00 86.94 204 LEU A O 1
ATOM 1669 N N . PHE A 1 205 ? 12.639 -13.683 -18.688 1.00 83.75 205 PHE A N 1
ATOM 1670 C CA . PHE A 1 205 ? 12.364 -12.247 -18.604 1.00 83.75 205 PHE A CA 1
ATOM 1671 C C . PHE A 1 205 ? 10.872 -11.957 -18.432 1.00 83.75 205 PHE A C 1
ATOM 1673 O O . PHE A 1 205 ? 10.515 -11.085 -17.636 1.00 83.75 205 PHE A O 1
ATOM 1680 N N . GLU A 1 206 ? 10.013 -12.700 -19.125 1.00 80.44 206 GLU A N 1
ATOM 1681 C CA . GLU A 1 206 ? 8.557 -12.636 -18.979 1.00 80.44 206 GLU A CA 1
ATOM 1682 C C . GLU A 1 206 ? 8.121 -12.977 -17.549 1.00 80.44 206 GLU A C 1
ATOM 1684 O O . GLU A 1 206 ? 7.473 -12.164 -16.882 1.00 80.44 206 GLU A O 1
ATOM 1689 N N . ILE A 1 207 ? 8.590 -14.110 -17.018 1.00 85.12 207 ILE A N 1
ATOM 1690 C CA . ILE A 1 207 ? 8.351 -14.520 -15.628 1.00 85.12 207 ILE A CA 1
ATOM 1691 C C . ILE A 1 207 ? 8.878 -13.456 -14.654 1.00 85.12 207 ILE A C 1
ATOM 1693 O O . ILE A 1 207 ? 8.197 -13.046 -13.708 1.00 85.12 207 ILE A O 1
ATOM 1697 N N . LYS A 1 208 ? 10.093 -12.945 -14.889 1.00 85.50 208 LYS A N 1
ATOM 1698 C CA . LYS A 1 208 ? 10.700 -11.903 -14.052 1.00 85.50 208 LYS A CA 1
ATOM 1699 C C . LYS A 1 208 ? 9.886 -10.608 -14.058 1.00 85.50 208 LYS A C 1
ATOM 1701 O O . LYS A 1 208 ? 9.876 -9.893 -13.052 1.00 85.50 208 LYS A O 1
ATOM 1706 N N . ALA A 1 209 ? 9.216 -10.291 -15.163 1.00 77.75 209 ALA A N 1
ATOM 1707 C CA . ALA A 1 209 ? 8.411 -9.086 -15.289 1.00 77.75 209 ALA A CA 1
ATOM 1708 C C . ALA A 1 209 ? 7.149 -9.121 -14.413 1.00 77.75 209 ALA A C 1
ATOM 1710 O O . ALA A 1 209 ? 6.708 -8.046 -14.001 1.00 77.75 209 ALA A O 1
ATOM 1711 N N . ILE A 1 210 ? 6.610 -10.302 -14.086 1.00 80.75 210 ILE A N 1
ATOM 1712 C CA . ILE A 1 210 ? 5.423 -10.470 -13.225 1.00 80.75 210 ILE A CA 1
ATOM 1713 C C . ILE A 1 210 ? 5.748 -10.855 -11.775 1.00 80.75 210 ILE A C 1
ATOM 1715 O O . ILE A 1 210 ? 4.957 -10.557 -10.877 1.00 80.75 210 ILE A O 1
ATOM 1719 N N . LEU A 1 211 ? 6.892 -11.493 -11.519 1.00 83.56 211 LEU A N 1
ATOM 1720 C CA . LEU A 1 211 ? 7.282 -12.012 -10.204 1.00 83.56 211 LEU A CA 1
ATOM 1721 C C . LEU A 1 211 ? 7.545 -10.893 -9.174 1.00 83.56 211 LEU A C 1
ATOM 1723 O O . LEU A 1 211 ? 8.228 -9.906 -9.452 1.00 83.56 211 LEU A O 1
ATOM 1727 N N . ASN A 1 212 ? 7.009 -11.066 -7.962 1.00 80.25 212 ASN A N 1
ATOM 1728 C CA . ASN A 1 212 ? 7.008 -10.115 -6.840 1.00 80.25 212 ASN A CA 1
ATOM 1729 C C . ASN A 1 212 ? 6.411 -8.730 -7.147 1.00 80.25 212 ASN A C 1
ATOM 1731 O O . ASN A 1 212 ? 6.690 -7.762 -6.433 1.00 80.25 212 ASN A O 1
ATOM 1735 N N . LYS A 1 213 ? 5.592 -8.610 -8.198 1.00 70.62 213 LYS A N 1
ATOM 1736 C CA . LYS A 1 213 ? 4.856 -7.380 -8.506 1.00 70.62 213 LYS A CA 1
ATOM 1737 C C . LYS A 1 213 ? 3.389 -7.509 -8.120 1.00 70.62 213 LYS A C 1
ATOM 1739 O O . LYS A 1 213 ? 2.768 -8.551 -8.301 1.00 70.62 213 LYS A O 1
ATOM 1744 N N . ASP A 1 214 ? 2.826 -6.422 -7.608 1.00 57.84 214 ASP A N 1
ATOM 1745 C CA . ASP A 1 214 ? 1.375 -6.313 -7.482 1.00 57.84 214 ASP A CA 1
ATOM 1746 C C . ASP A 1 214 ? 0.736 -6.253 -8.883 1.00 57.84 214 ASP A C 1
ATOM 1748 O O . ASP A 1 214 ? 1.334 -5.698 -9.807 1.00 57.84 214 ASP A O 1
ATOM 1752 N N . ILE A 1 215 ? -0.480 -6.784 -9.035 1.00 49.53 215 ILE A N 1
ATOM 1753 C CA . ILE A 1 215 ? -1.267 -6.740 -10.283 1.00 49.53 215 ILE A CA 1
ATOM 1754 C C . ILE A 1 215 ? -1.438 -5.282 -10.731 1.00 49.53 215 ILE A C 1
ATOM 1756 O O . ILE A 1 215 ? -1.312 -4.965 -11.910 1.00 49.53 215 ILE A O 1
ATOM 1760 N N . SER A 1 216 ? -1.619 -4.373 -9.765 1.00 45.78 216 SER A N 1
ATOM 1761 C CA . SER A 1 216 ? -1.712 -2.922 -9.988 1.00 45.78 216 SER A CA 1
ATOM 1762 C C . SER A 1 216 ? -0.410 -2.271 -10.482 1.00 45.78 216 SER A C 1
ATOM 1764 O O . SER A 1 216 ? -0.415 -1.132 -10.941 1.00 45.78 216 SER A O 1
ATOM 1766 N N . GLN A 1 217 ? 0.718 -2.976 -10.376 1.00 48.66 217 GLN A N 1
ATOM 1767 C CA . GLN A 1 217 ? 2.063 -2.498 -10.705 1.00 48.66 217 GLN A CA 1
ATOM 1768 C C . GLN A 1 217 ? 2.648 -3.223 -11.919 1.00 48.66 217 GLN A C 1
ATOM 1770 O O . GLN A 1 217 ? 3.856 -3.138 -12.171 1.00 48.66 217 GLN A O 1
ATOM 1775 N N . PHE A 1 218 ? 1.804 -3.937 -12.667 1.00 47.38 218 PHE A N 1
ATOM 1776 C CA . PHE A 1 218 ? 2.174 -4.529 -13.937 1.00 47.38 218 PHE A CA 1
ATOM 1777 C C . PHE A 1 218 ? 2.430 -3.419 -14.964 1.00 47.38 218 PHE A C 1
ATOM 1779 O O . PHE A 1 218 ? 1.527 -2.929 -15.634 1.00 47.38 218 PHE A O 1
ATOM 1786 N N . SER A 1 219 ? 3.684 -2.984 -15.066 1.00 44.59 219 SER A N 1
ATOM 1787 C CA . SER A 1 219 ? 4.173 -2.234 -16.216 1.00 44.59 219 SER A CA 1
ATOM 1788 C C . SER A 1 219 ? 5.009 -3.161 -17.087 1.00 44.59 219 SER A C 1
ATOM 1790 O O . SER A 1 219 ? 5.874 -3.887 -16.584 1.00 44.59 219 SER A O 1
ATOM 1792 N N . TYR A 1 220 ? 4.759 -3.117 -18.397 1.00 47.28 220 TYR A N 1
ATOM 1793 C CA . TYR A 1 220 ? 5.624 -3.703 -19.416 1.00 47.28 220 TYR A CA 1
ATOM 1794 C C . TYR A 1 220 ? 7.022 -3.111 -19.241 1.00 47.28 220 TYR A C 1
ATOM 1796 O O . TYR A 1 220 ? 7.299 -1.986 -19.661 1.00 47.28 220 TYR A O 1
ATOM 1804 N N . THR A 1 221 ? 7.907 -3.821 -18.546 1.00 41.72 221 THR A N 1
ATOM 1805 C CA . THR A 1 221 ? 9.270 -3.350 -18.313 1.00 41.72 221 THR A CA 1
ATOM 1806 C C . THR A 1 221 ? 10.075 -3.509 -19.600 1.00 41.72 221 THR A C 1
ATOM 1808 O O . THR A 1 221 ? 10.774 -4.497 -19.788 1.00 41.72 221 THR A O 1
ATOM 1811 N N . LYS A 1 222 ? 9.970 -2.502 -20.479 1.00 43.00 222 LYS A N 1
ATOM 1812 C CA . LYS A 1 222 ? 10.764 -2.316 -21.710 1.00 43.00 222 LYS A CA 1
ATOM 1813 C C . LYS A 1 222 ? 12.263 -2.073 -21.453 1.00 43.00 222 LYS A C 1
ATOM 1815 O O . LYS A 1 222 ? 13.033 -2.041 -22.402 1.00 43.00 222 LYS A O 1
ATOM 1820 N N . GLU A 1 223 ? 12.696 -1.899 -20.203 1.00 40.66 223 GLU A N 1
ATOM 1821 C CA . GLU A 1 223 ? 14.061 -1.448 -19.872 1.00 40.66 223 GLU A CA 1
ATOM 1822 C C . GLU A 1 223 ? 15.127 -2.559 -19.755 1.00 40.66 223 GLU A C 1
ATOM 1824 O O . GLU A 1 223 ? 16.297 -2.238 -19.574 1.00 40.66 223 GLU A O 1
ATOM 1829 N N . ALA A 1 224 ? 14.789 -3.848 -19.912 1.00 41.09 224 ALA A N 1
ATOM 1830 C CA . ALA A 1 224 ? 15.783 -4.933 -19.793 1.00 41.09 224 ALA A CA 1
ATOM 1831 C C . ALA A 1 224 ? 15.986 -5.799 -21.049 1.00 41.09 224 ALA A C 1
ATOM 1833 O O . ALA A 1 224 ? 17.006 -6.483 -21.150 1.00 41.09 224 ALA A O 1
ATOM 1834 N N . LEU A 1 225 ? 15.060 -5.769 -22.009 1.00 45.59 225 LEU A N 1
ATOM 1835 C CA . LEU A 1 225 ? 15.113 -6.628 -23.192 1.00 45.59 225 LEU A CA 1
ATOM 1836 C C . LEU A 1 225 ? 15.754 -5.890 -24.370 1.00 45.59 225 LEU A C 1
ATOM 1838 O O . LEU A 1 225 ? 15.460 -4.733 -24.653 1.00 45.59 225 LEU A O 1
ATOM 1842 N N . ASN A 1 226 ? 16.660 -6.570 -25.063 1.00 48.19 226 ASN A N 1
ATOM 1843 C CA . ASN A 1 226 ? 17.241 -6.084 -26.307 1.00 48.19 226 ASN A CA 1
ATOM 1844 C C . ASN A 1 226 ? 16.102 -5.746 -27.296 1.00 48.19 226 ASN A C 1
ATOM 1846 O O . ASN A 1 226 ? 15.138 -6.507 -27.385 1.00 48.19 226 ASN A O 1
ATOM 1850 N N . LYS A 1 227 ? 16.188 -4.633 -28.042 1.00 43.69 227 LYS A N 1
ATOM 1851 C CA . LYS A 1 227 ? 15.115 -4.117 -28.934 1.00 43.69 227 LYS A CA 1
ATOM 1852 C C . LYS A 1 227 ? 14.529 -5.173 -29.891 1.00 43.69 227 LYS A C 1
ATOM 1854 O O . LYS A 1 227 ? 13.383 -5.045 -30.301 1.00 43.69 227 LYS A O 1
ATOM 1859 N N . LYS A 1 228 ? 15.299 -6.218 -30.215 1.00 45.00 228 LYS A N 1
ATOM 1860 C CA . LYS A 1 228 ? 14.908 -7.350 -31.072 1.00 45.00 228 LYS A CA 1
ATOM 1861 C C . LYS A 1 228 ? 13.916 -8.332 -30.419 1.00 45.00 228 LYS A C 1
ATOM 1863 O O . LYS A 1 228 ? 13.143 -8.946 -31.136 1.00 45.00 228 LYS A O 1
ATOM 1868 N N . LEU A 1 229 ? 13.917 -8.447 -29.087 1.00 50.50 229 LEU A N 1
ATOM 1869 C CA . LEU A 1 229 ? 13.056 -9.356 -28.308 1.00 50.50 229 LEU A CA 1
ATOM 1870 C C . LEU A 1 229 ? 11.704 -8.719 -27.943 1.00 50.50 229 LEU A C 1
ATOM 1872 O O . LEU A 1 229 ? 10.708 -9.399 -27.744 1.00 50.50 229 LEU A O 1
ATOM 1876 N N . ILE A 1 230 ? 11.662 -7.385 -27.882 1.00 46.19 230 ILE A N 1
ATOM 1877 C CA . ILE A 1 230 ? 10.514 -6.601 -27.400 1.00 46.19 230 ILE A CA 1
ATOM 1878 C C . ILE A 1 230 ? 9.317 -6.635 -28.361 1.00 46.19 230 ILE A C 1
ATOM 1880 O O . ILE A 1 230 ? 8.180 -6.540 -27.905 1.00 46.19 230 ILE A O 1
ATOM 1884 N N . ASN A 1 231 ? 9.544 -6.768 -29.670 1.00 45.41 231 ASN A N 1
ATOM 1885 C CA . ASN A 1 231 ? 8.472 -6.633 -30.663 1.00 45.41 231 ASN A CA 1
ATOM 1886 C C . ASN A 1 231 ? 7.459 -7.795 -30.658 1.00 45.41 231 ASN A C 1
ATOM 1888 O O . ASN A 1 231 ? 6.397 -7.645 -31.253 1.00 45.41 231 ASN A O 1
ATOM 1892 N N . ASN A 1 232 ? 7.747 -8.899 -29.954 1.00 44.91 232 ASN A N 1
ATOM 1893 C CA . ASN A 1 232 ? 6.908 -10.104 -29.953 1.00 44.91 232 ASN A CA 1
ATOM 1894 C C . ASN A 1 232 ? 6.239 -10.427 -28.601 1.00 44.91 232 ASN A C 1
ATOM 1896 O O . ASN A 1 232 ? 5.460 -11.377 -28.530 1.00 44.91 232 ASN A O 1
ATOM 1900 N N . ILE A 1 233 ? 6.494 -9.660 -27.532 1.00 49.31 233 ILE A N 1
ATOM 1901 C CA . ILE A 1 233 ? 5.975 -9.984 -26.190 1.00 49.31 233 ILE A CA 1
ATOM 1902 C C . ILE A 1 233 ? 4.530 -9.490 -26.049 1.00 49.31 233 ILE A C 1
ATOM 1904 O O . ILE A 1 233 ? 4.262 -8.286 -26.013 1.00 49.31 233 ILE A O 1
ATOM 1908 N N . LYS A 1 234 ? 3.586 -10.432 -25.945 1.00 51.69 234 LYS A N 1
ATOM 1909 C CA . LYS A 1 234 ? 2.169 -10.153 -25.664 1.00 51.69 234 LYS A CA 1
ATOM 1910 C C . LYS A 1 234 ? 1.975 -9.684 -24.208 1.00 51.69 234 LYS A C 1
ATOM 1912 O O . LYS A 1 234 ? 2.763 -10.045 -23.339 1.00 51.69 234 LYS A O 1
ATOM 1917 N N . PRO A 1 235 ? 0.916 -8.916 -23.900 1.00 51.31 235 PRO A N 1
ATOM 1918 C CA . PRO A 1 235 ? 0.479 -8.654 -22.527 1.00 51.31 235 PRO A CA 1
ATOM 1919 C C . PRO A 1 235 ? 0.326 -9.915 -21.677 1.00 51.31 235 PRO A C 1
ATOM 1921 O O . PRO A 1 235 ? -0.582 -10.708 -21.906 1.00 51.31 235 PRO A O 1
ATOM 1924 N N . ILE A 1 236 ? 1.186 -10.079 -20.668 1.00 60.16 236 ILE A N 1
ATOM 1925 C CA . ILE A 1 236 ? 1.095 -11.188 -19.710 1.00 60.16 236 ILE A CA 1
ATOM 1926 C C . ILE A 1 236 ? 0.328 -10.711 -18.483 1.00 60.16 236 ILE A C 1
ATOM 1928 O O . ILE A 1 236 ? 0.835 -9.950 -17.664 1.00 60.16 236 ILE A O 1
ATOM 1932 N N . VAL A 1 237 ? -0.914 -11.159 -18.341 1.00 62.44 237 VAL A N 1
ATOM 1933 C CA . VAL A 1 237 ? -1.715 -10.878 -17.148 1.00 62.44 237 VAL A CA 1
ATOM 1934 C C . VAL A 1 237 ? -1.257 -11.802 -16.020 1.00 62.44 237 VAL A C 1
ATOM 1936 O O . VAL A 1 237 ? -1.248 -13.022 -16.171 1.00 62.44 237 VAL A O 1
ATOM 1939 N N . ARG A 1 238 ? -0.880 -11.233 -14.869 1.00 71.00 238 ARG A N 1
ATOM 1940 C CA . ARG A 1 238 ? -0.554 -12.020 -13.671 1.00 71.00 238 ARG A CA 1
ATOM 1941 C C . ARG A 1 238 ? -1.818 -12.723 -13.159 1.00 71.00 238 ARG A C 1
ATOM 1943 O O . ARG A 1 238 ? -2.818 -12.059 -12.895 1.00 71.00 238 ARG A O 1
ATOM 1950 N N . ALA A 1 239 ? -1.748 -14.043 -12.985 1.00 75.56 239 ALA A N 1
ATOM 1951 C CA . ALA A 1 239 ? -2.835 -14.833 -12.412 1.00 75.56 239 ALA A CA 1
ATOM 1952 C C . ALA A 1 239 ? -3.187 -14.367 -10.987 1.00 75.56 239 ALA A C 1
ATOM 1954 O O . ALA A 1 239 ? -2.331 -13.866 -10.255 1.00 75.56 239 ALA A O 1
ATOM 1955 N N . VAL A 1 240 ? -4.447 -14.554 -10.596 1.00 82.31 240 VAL A N 1
ATOM 1956 C CA . VAL A 1 240 ? -4.953 -14.248 -9.252 1.00 82.31 240 VAL A CA 1
ATOM 1957 C C . VAL A 1 240 ? -5.319 -15.553 -8.566 1.00 82.31 240 VAL A C 1
ATOM 1959 O O . VAL A 1 240 ? -6.008 -16.383 -9.155 1.00 82.31 240 VAL A O 1
ATOM 1962 N N . VAL A 1 241 ? -4.882 -15.732 -7.321 1.00 83.25 241 VAL A N 1
ATOM 1963 C CA . VAL A 1 241 ? -5.335 -16.862 -6.498 1.00 83.25 241 VAL A CA 1
ATOM 1964 C C . VAL A 1 241 ? -6.750 -16.559 -6.038 1.00 83.25 241 VAL A C 1
ATOM 1966 O O . VAL A 1 241 ? -6.960 -15.598 -5.297 1.00 83.25 241 VAL A O 1
ATOM 1969 N N . VAL A 1 242 ? -7.712 -17.349 -6.499 1.00 76.94 242 VAL A N 1
ATOM 1970 C CA . VAL A 1 242 ? -9.132 -17.196 -6.144 1.00 76.94 242 VAL A CA 1
ATOM 1971 C C . VAL A 1 242 ? -9.558 -18.185 -5.056 1.00 76.94 242 VAL A C 1
ATOM 1973 O O . VAL A 1 242 ? -10.461 -17.903 -4.277 1.00 76.94 242 VAL A O 1
ATOM 1976 N N . ASP A 1 243 ? -8.865 -19.317 -4.954 1.00 80.31 243 ASP A N 1
ATOM 1977 C CA . ASP A 1 243 ? -9.118 -20.435 -4.047 1.00 80.31 243 ASP A CA 1
ATOM 1978 C C . ASP A 1 243 ? -8.295 -20.318 -2.750 1.00 80.31 243 ASP A C 1
ATOM 1980 O O . ASP A 1 243 ? -7.437 -21.145 -2.444 1.00 80.31 243 ASP A O 1
ATOM 1984 N N . GLN A 1 244 ? -8.549 -19.273 -1.957 1.00 86.75 244 GLN A N 1
ATOM 1985 C CA . GLN A 1 244 ? -7.822 -19.005 -0.703 1.00 86.75 244 GLN A CA 1
ATOM 1986 C C . GLN A 1 244 ? -8.413 -19.769 0.502 1.00 86.75 244 GLN A C 1
ATOM 1988 O O . GLN A 1 244 ? -8.835 -19.169 1.493 1.00 86.75 244 GLN A O 1
ATOM 1993 N N . ILE A 1 245 ? -8.492 -21.100 0.403 1.00 87.62 245 ILE A N 1
ATOM 1994 C CA . ILE A 1 245 ? -9.130 -21.968 1.410 1.00 87.62 245 ILE A CA 1
ATOM 1995 C C . ILE A 1 245 ? -8.101 -22.457 2.438 1.00 87.62 245 ILE A C 1
ATOM 1997 O O . ILE A 1 245 ? -7.084 -23.053 2.083 1.00 87.62 245 ILE A O 1
ATOM 2001 N N . ILE A 1 246 ? -8.391 -22.263 3.727 1.00 90.38 246 ILE A N 1
ATOM 2002 C CA . ILE A 1 246 ? -7.564 -22.773 4.829 1.00 90.38 246 ILE A CA 1
ATOM 2003 C C . ILE A 1 246 ? -7.845 -24.269 5.008 1.00 90.38 246 ILE A C 1
ATOM 2005 O O . ILE A 1 246 ? -8.881 -24.646 5.545 1.00 90.38 246 ILE A O 1
ATOM 2009 N N . LYS A 1 247 ? -6.913 -25.121 4.566 1.00 85.75 247 LYS A N 1
ATOM 2010 C CA . LYS A 1 247 ? -7.028 -26.591 4.675 1.00 85.75 247 LYS A CA 1
ATOM 2011 C C . LYS A 1 247 ? -6.706 -27.142 6.067 1.00 85.75 247 LYS A C 1
ATOM 2013 O O . LYS A 1 247 ? -7.065 -28.267 6.381 1.00 85.75 247 LYS A O 1
ATOM 2018 N N . SER A 1 248 ? -5.966 -26.389 6.879 1.00 91.25 248 SER A N 1
ATOM 2019 C CA . SER A 1 248 ? -5.522 -26.824 8.205 1.00 91.25 248 SER A CA 1
ATOM 2020 C C . SER A 1 248 ? -5.332 -25.629 9.125 1.00 91.25 248 SER A C 1
ATOM 2022 O O . SER A 1 248 ? -4.690 -24.647 8.751 1.00 91.25 248 SER A O 1
ATOM 2024 N N . SER A 1 249 ? -5.799 -25.736 10.367 1.00 93.56 249 SER A N 1
ATOM 2025 C CA . SER A 1 249 ? -5.603 -24.708 11.399 1.00 93.56 249 SER A CA 1
ATOM 2026 C C . SER A 1 249 ? -4.126 -24.430 11.708 1.00 93.56 249 SER A C 1
ATOM 2028 O O . SER A 1 249 ? -3.779 -23.314 12.095 1.00 93.56 249 SER A O 1
ATOM 2030 N N . HIS A 1 250 ? -3.234 -25.395 11.453 1.00 93.62 250 HIS A N 1
ATOM 2031 C CA . HIS A 1 250 ? -1.785 -25.197 11.562 1.00 93.62 250 HIS A CA 1
ATOM 2032 C C . HIS A 1 250 ? -1.270 -24.130 10.587 1.00 93.62 250 HIS A C 1
ATOM 2034 O O . HIS A 1 250 ? -0.336 -23.405 10.929 1.00 93.62 250 HIS A O 1
ATOM 2040 N N . TRP A 1 251 ? -1.899 -23.981 9.413 1.00 96.00 251 TRP A N 1
ATOM 2041 C CA . TRP A 1 251 ? -1.571 -22.913 8.467 1.00 96.00 251 TRP A CA 1
ATOM 2042 C C . TRP A 1 251 ? -1.819 -21.536 9.083 1.00 96.00 251 TRP A C 1
ATOM 2044 O O . TRP A 1 251 ? -0.937 -20.679 9.051 1.00 96.00 251 TRP A O 1
ATOM 2054 N N . LEU A 1 252 ? -2.962 -21.338 9.746 1.00 94.25 252 LEU A N 1
ATOM 2055 C CA . LEU A 1 252 ? -3.278 -20.060 10.386 1.00 94.25 252 LEU A CA 1
ATOM 2056 C C . LEU A 1 252 ? -2.342 -19.763 11.571 1.00 94.25 252 LEU A C 1
ATOM 2058 O O . LEU A 1 252 ? -1.979 -18.604 11.788 1.00 94.25 252 LEU A O 1
ATOM 2062 N N . ALA A 1 253 ? -1.894 -20.791 12.300 1.00 92.44 253 ALA A N 1
ATOM 2063 C CA . ALA A 1 253 ? -0.872 -20.656 13.341 1.00 92.44 253 ALA A CA 1
ATOM 2064 C C . ALA A 1 253 ? 0.489 -20.210 12.773 1.00 92.44 253 ALA A C 1
ATOM 2066 O O . ALA A 1 253 ? 1.122 -19.295 13.314 1.00 92.44 253 ALA A O 1
ATOM 2067 N N . GLY A 1 254 ? 0.911 -20.794 11.647 1.00 95.00 254 GLY A N 1
ATOM 2068 C CA . GLY A 1 254 ? 2.112 -20.385 10.914 1.00 95.00 254 GLY A CA 1
ATOM 2069 C C . GLY A 1 254 ? 2.018 -18.951 10.404 1.00 95.00 254 GLY A C 1
ATOM 2070 O O . GLY A 1 254 ? 2.888 -18.126 10.681 1.00 95.00 254 GLY A O 1
ATOM 2071 N N . PHE A 1 255 ? 0.907 -18.619 9.751 1.00 95.56 255 PHE A N 1
ATOM 2072 C CA . PHE A 1 255 ? 0.649 -17.288 9.206 1.00 95.56 255 PHE A CA 1
ATOM 2073 C C . PHE A 1 255 ? 0.617 -16.210 10.297 1.00 95.56 255 PHE A C 1
ATOM 2075 O O . PHE A 1 255 ? 1.238 -15.155 10.169 1.00 95.56 255 PHE A O 1
ATOM 2082 N N . THR A 1 256 ? -0.015 -16.507 11.435 1.00 92.75 256 THR A N 1
ATOM 2083 C CA . THR A 1 256 ? -0.029 -15.629 12.616 1.00 92.75 256 THR A CA 1
ATOM 2084 C C . THR A 1 256 ? 1.374 -15.444 13.205 1.00 92.75 256 THR A C 1
ATOM 2086 O O . THR A 1 256 ? 1.718 -14.351 13.667 1.00 92.75 256 THR A O 1
ATOM 2089 N N . SER A 1 257 ? 2.223 -16.474 13.153 1.00 91.19 257 SER A N 1
ATOM 2090 C CA . SER A 1 257 ? 3.609 -16.390 13.632 1.00 91.19 257 SER A CA 1
ATOM 2091 C C . SER A 1 257 ? 4.454 -15.401 12.814 1.00 91.19 257 SER A C 1
ATOM 2093 O O . SER A 1 257 ? 5.319 -14.754 13.397 1.00 91.19 257 SER A O 1
ATOM 2095 N N . GLY A 1 258 ? 4.136 -15.177 11.533 1.00 89.81 258 GLY A N 1
ATOM 2096 C CA . GLY A 1 258 ? 4.718 -14.107 10.704 1.00 89.81 258 GLY A CA 1
ATOM 2097 C C . GLY A 1 258 ? 3.996 -12.759 10.856 1.00 89.81 258 GLY A C 1
ATOM 2098 O O . GLY A 1 258 ? 4.501 -11.851 11.513 1.00 89.81 258 GLY A O 1
ATOM 2099 N N . ASP A 1 259 ? 2.738 -12.669 10.412 1.00 89.50 259 ASP A N 1
ATOM 2100 C CA . ASP A 1 259 ? 2.012 -11.390 10.234 1.00 89.50 259 ASP A CA 1
ATOM 2101 C C . ASP A 1 259 ? 1.043 -11.010 11.377 1.00 89.50 259 ASP A C 1
ATOM 2103 O O . ASP A 1 259 ? 0.418 -9.941 11.372 1.00 89.50 259 ASP A O 1
ATOM 2107 N N . GLY A 1 260 ? 0.886 -11.882 12.376 1.00 90.94 260 GLY A N 1
ATOM 2108 C CA . GLY A 1 260 ? 0.026 -11.650 13.538 1.00 90.94 260 GLY A CA 1
ATOM 2109 C C . GLY A 1 260 ? 0.644 -10.757 14.620 1.00 90.94 260 GLY A C 1
ATOM 2110 O O . GLY A 1 260 ? 1.862 -10.601 14.710 1.00 90.94 260 GLY A O 1
ATOM 2111 N N . GLY A 1 261 ? -0.186 -10.209 15.504 1.00 90.56 261 GLY A N 1
ATOM 2112 C CA . GLY A 1 261 ? 0.261 -9.402 16.634 1.00 90.56 261 GLY A CA 1
ATOM 2113 C C . GLY A 1 261 ? -0.707 -9.408 17.815 1.00 90.56 261 GLY A C 1
ATOM 2114 O O . GLY A 1 261 ? -1.928 -9.366 17.650 1.00 90.56 261 GLY A O 1
ATOM 2115 N N . PHE A 1 262 ? -0.132 -9.409 19.017 1.00 91.25 262 PHE A N 1
ATOM 2116 C CA . PHE A 1 262 ? -0.832 -9.361 20.300 1.00 91.25 262 PHE A CA 1
ATOM 2117 C C . PHE A 1 262 ? -0.600 -8.002 20.956 1.00 91.25 262 PHE A C 1
ATOM 2119 O O . PHE A 1 262 ? 0.525 -7.503 20.985 1.00 91.25 262 PHE A O 1
ATOM 2126 N N . TYR A 1 263 ? -1.658 -7.362 21.449 1.00 91.31 263 TYR A N 1
ATOM 2127 C CA . TYR A 1 263 ? -1.563 -6.005 21.977 1.00 91.31 263 TYR A CA 1
ATOM 2128 C C . TYR A 1 263 ? -2.415 -5.798 23.227 1.00 91.31 263 TYR A C 1
ATOM 2130 O O . TYR A 1 263 ? -3.615 -6.076 23.230 1.00 91.31 263 TYR A O 1
ATOM 2138 N N . ILE A 1 264 ? -1.785 -5.232 24.259 1.00 92.94 264 ILE A N 1
ATOM 2139 C CA . ILE A 1 264 ? -2.424 -4.782 25.497 1.00 92.94 264 ILE A CA 1
ATOM 2140 C C . ILE A 1 264 ? -2.395 -3.251 25.529 1.00 92.94 264 ILE A C 1
ATOM 2142 O O . ILE A 1 264 ? -1.336 -2.614 25.551 1.00 92.94 264 ILE A O 1
ATOM 2146 N N . GLN A 1 265 ? -3.573 -2.640 25.556 1.00 92.06 265 GLN A N 1
ATOM 2147 C CA . GLN A 1 265 ? -3.750 -1.197 25.648 1.00 92.06 265 GLN A CA 1
ATOM 2148 C C . GLN A 1 265 ? -4.243 -0.816 27.041 1.00 92.06 265 GLN A C 1
ATOM 2150 O O . GLN A 1 265 ? -5.250 -1.337 27.508 1.00 92.06 265 GLN A O 1
ATOM 2155 N N . ILE A 1 266 ? -3.547 0.132 27.670 1.00 91.50 266 ILE A N 1
ATOM 2156 C CA . ILE A 1 266 ? -3.875 0.666 28.996 1.00 91.50 266 ILE A CA 1
ATOM 2157 C C . ILE A 1 266 ? -4.088 2.173 28.833 1.00 91.50 266 ILE A C 1
ATOM 2159 O O . ILE A 1 266 ? -3.205 2.857 28.312 1.00 91.50 266 ILE A O 1
ATOM 2163 N N . GLN A 1 267 ? -5.262 2.673 29.218 1.00 89.56 267 GLN A N 1
ATOM 2164 C CA . GLN A 1 267 ? -5.630 4.093 29.197 1.00 89.56 267 GLN A CA 1
ATOM 2165 C C . GLN A 1 267 ? -6.264 4.471 30.537 1.00 89.56 267 GLN A C 1
ATOM 2167 O O . GLN A 1 267 ? -7.419 4.135 30.798 1.00 89.56 267 GLN A O 1
ATOM 2172 N N . GLY A 1 268 ? -5.498 5.147 31.397 1.00 87.50 268 GLY A N 1
ATOM 2173 C CA . GLY A 1 268 ? -5.876 5.306 32.803 1.00 87.50 268 GLY A CA 1
ATOM 2174 C C . GLY A 1 268 ? -6.050 3.931 33.452 1.00 87.50 268 GLY A C 1
ATOM 2175 O O . GLY A 1 268 ? -5.156 3.092 33.351 1.00 87.50 268 GLY A O 1
ATOM 2176 N N . ASN A 1 269 ? -7.230 3.680 34.019 1.00 84.12 269 ASN A N 1
ATOM 2177 C CA . ASN A 1 269 ? -7.582 2.393 34.633 1.00 84.12 269 ASN A CA 1
ATOM 2178 C C . ASN A 1 269 ? -8.250 1.414 33.652 1.00 84.12 269 ASN A C 1
ATOM 2180 O O . ASN A 1 269 ? -8.637 0.315 34.036 1.00 84.12 269 ASN A O 1
ATOM 2184 N N . LYS A 1 270 ? -8.419 1.793 32.378 1.00 90.88 270 LYS A N 1
ATOM 2185 C CA . LYS A 1 270 ? -9.044 0.930 31.374 1.00 90.88 270 LYS A CA 1
ATOM 2186 C C . LYS A 1 270 ? -7.995 0.074 30.673 1.00 90.88 270 LYS A C 1
ATOM 2188 O O . LYS A 1 270 ? -7.106 0.608 30.007 1.00 90.88 270 LYS A O 1
ATOM 2193 N N . VAL A 1 271 ? -8.157 -1.243 30.756 1.00 93.38 271 VAL A N 1
ATOM 2194 C CA . VAL A 1 271 ? -7.365 -2.231 30.013 1.00 93.38 271 VAL A CA 1
ATOM 2195 C C . VAL A 1 271 ? -8.187 -2.764 28.838 1.00 93.38 271 VAL A C 1
ATOM 2197 O O . VAL A 1 271 ? -9.382 -3.017 28.966 1.00 93.38 271 VAL A O 1
ATOM 2200 N N . SER A 1 272 ? -7.567 -2.915 27.670 1.00 93.06 272 SER A N 1
ATOM 2201 C CA . SER A 1 272 ? -8.187 -3.548 26.503 1.00 93.06 272 SER A CA 1
ATOM 2202 C C . SER A 1 272 ? -7.186 -4.409 25.746 1.00 93.06 272 SER A C 1
ATOM 2204 O O . SER A 1 272 ? -6.013 -4.057 25.621 1.00 93.06 272 SER A O 1
ATOM 2206 N N . LEU A 1 273 ? -7.674 -5.538 25.243 1.00 95.06 273 LEU A N 1
ATOM 2207 C CA . LEU A 1 273 ? -6.897 -6.516 24.500 1.00 95.06 273 LEU A CA 1
ATOM 2208 C C . LEU A 1 273 ? -7.223 -6.434 23.012 1.00 95.06 273 LEU A C 1
ATOM 2210 O O . LEU A 1 273 ? -8.368 -6.195 22.618 1.00 95.06 273 LEU A O 1
ATOM 2214 N N . LYS A 1 274 ? -6.208 -6.640 22.178 1.00 94.69 274 LYS A N 1
ATOM 2215 C CA . LYS A 1 274 ? -6.354 -6.684 20.728 1.00 94.69 274 LYS A CA 1
ATOM 2216 C C . LYS A 1 274 ? -5.412 -7.723 20.133 1.00 94.69 274 LYS A C 1
ATOM 2218 O O . LYS A 1 274 ? -4.197 -7.574 20.222 1.00 94.69 274 LYS A O 1
ATOM 2223 N N . PHE A 1 275 ? -5.984 -8.698 19.440 1.00 94.06 275 PHE A N 1
ATOM 2224 C CA . PHE A 1 275 ? -5.273 -9.482 18.436 1.00 94.06 275 PHE A CA 1
ATOM 2225 C C . PHE A 1 275 ? -5.452 -8.843 17.058 1.00 94.06 275 PHE A C 1
ATOM 2227 O O . PHE A 1 275 ? -6.505 -8.255 16.775 1.00 94.06 275 PHE A O 1
ATOM 2234 N N . TYR A 1 276 ? -4.438 -8.940 16.201 1.00 93.19 276 TYR A N 1
ATOM 2235 C CA . TYR A 1 276 ? -4.550 -8.519 14.813 1.00 93.19 276 TYR A CA 1
ATOM 2236 C C . TYR A 1 276 ? -3.666 -9.322 13.854 1.00 93.19 276 TYR A C 1
ATOM 2238 O O . TYR A 1 276 ? -2.589 -9.757 14.235 1.00 93.19 276 TYR A O 1
ATOM 2246 N N . ILE A 1 277 ? -4.095 -9.447 12.597 1.00 92.44 277 ILE A N 1
ATOM 2247 C CA . ILE A 1 277 ? -3.272 -9.888 11.459 1.00 92.44 277 ILE A CA 1
ATOM 2248 C C . ILE A 1 277 ? -3.375 -8.806 10.390 1.00 92.44 277 ILE A C 1
ATOM 2250 O O . ILE A 1 277 ? -4.488 -8.433 10.013 1.00 92.44 277 ILE A O 1
ATOM 2254 N N . SER A 1 278 ? -2.243 -8.279 9.924 1.00 89.56 278 SER A N 1
ATOM 2255 C CA . SER A 1 278 ? -2.215 -7.246 8.877 1.00 89.56 278 SER A CA 1
ATOM 2256 C C . SER A 1 278 ? -1.750 -7.853 7.561 1.00 89.56 278 SER A C 1
ATOM 2258 O O . SER A 1 278 ? -0.733 -8.528 7.544 1.00 89.56 278 SER A O 1
ATOM 2260 N N . GLN A 1 279 ? -2.451 -7.586 6.459 1.00 87.69 279 GLN A N 1
ATOM 2261 C CA . GLN A 1 279 ? -2.053 -8.069 5.136 1.00 87.69 279 GLN A CA 1
ATOM 2262 C C . GLN A 1 279 ? -2.374 -7.047 4.038 1.00 87.69 279 GLN A C 1
ATOM 2264 O O . GLN A 1 279 ? -3.229 -6.173 4.203 1.00 87.69 279 GLN A O 1
ATOM 2269 N N . HIS A 1 280 ? -1.682 -7.139 2.903 1.00 85.44 280 HIS A N 1
ATOM 2270 C CA . HIS A 1 280 ? -1.947 -6.304 1.732 1.00 85.44 280 HIS A CA 1
ATOM 2271 C C . HIS A 1 280 ? -3.375 -6.492 1.191 1.00 85.44 280 HIS A C 1
ATOM 2273 O O . HIS A 1 280 ? -3.959 -7.572 1.276 1.00 85.44 280 HIS A O 1
ATOM 2279 N N . GLN A 1 281 ? -3.929 -5.454 0.554 1.00 84.88 281 GLN A N 1
ATOM 2280 C CA . GLN A 1 281 ? -5.308 -5.477 0.041 1.00 84.88 281 GLN A CA 1
ATOM 2281 C C . GLN A 1 281 ? -5.618 -6.594 -0.969 1.00 84.88 281 GLN A C 1
ATOM 2283 O O . GLN A 1 281 ? -6.774 -6.974 -1.127 1.00 84.88 281 GLN A O 1
ATOM 2288 N N . ARG A 1 282 ? -4.588 -7.135 -1.626 1.00 86.00 282 ARG A N 1
ATOM 2289 C CA . ARG A 1 282 ? -4.704 -8.225 -2.608 1.00 86.00 282 ARG A CA 1
ATOM 2290 C C . ARG A 1 282 ? -5.181 -9.552 -1.996 1.00 86.00 282 ARG A C 1
ATOM 2292 O O . ARG A 1 282 ? -5.704 -10.387 -2.716 1.00 86.00 282 ARG A O 1
ATOM 2299 N N . ASP A 1 283 ? -5.029 -9.716 -0.682 1.00 88.88 283 ASP A N 1
ATOM 2300 C CA . ASP A 1 283 ? -5.465 -10.887 0.092 1.00 88.88 283 ASP A CA 1
ATOM 2301 C C . ASP A 1 283 ? -6.661 -10.535 1.006 1.00 88.88 283 ASP A C 1
ATOM 2303 O O . ASP A 1 283 ? -6.855 -11.117 2.073 1.00 88.88 283 ASP A O 1
ATOM 2307 N N . LYS A 1 284 ? -7.481 -9.540 0.618 1.00 88.81 284 LYS A N 1
ATOM 2308 C CA . LYS A 1 284 ? -8.670 -9.123 1.387 1.00 88.81 284 LYS A CA 1
ATOM 2309 C C . LYS A 1 284 ? -9.638 -10.279 1.627 1.00 88.81 284 LYS A C 1
ATOM 2311 O O . LYS A 1 284 ? -10.106 -10.427 2.750 1.00 88.81 284 LYS A O 1
ATOM 2316 N N . ALA A 1 285 ? -9.914 -11.070 0.591 1.00 88.88 285 ALA A N 1
ATOM 2317 C CA . ALA A 1 285 ? -10.847 -12.190 0.666 1.00 88.88 285 ALA A CA 1
ATOM 2318 C C . ALA A 1 285 ? -10.383 -13.242 1.688 1.00 88.88 285 ALA A C 1
ATOM 2320 O O . ALA A 1 285 ? -11.187 -13.710 2.490 1.00 88.88 285 ALA A O 1
ATOM 2321 N N . LEU A 1 286 ? -9.078 -13.537 1.732 1.00 92.75 286 LEU A N 1
ATOM 2322 C CA . LEU A 1 286 ? -8.480 -14.394 2.757 1.00 92.75 286 LEU A CA 1
ATOM 2323 C C . LEU A 1 286 ? -8.646 -13.825 4.173 1.00 92.75 286 LEU A C 1
ATOM 2325 O O . LEU A 1 286 ? -9.022 -14.553 5.082 1.00 92.75 286 LEU A O 1
ATOM 2329 N N . LEU A 1 287 ? -8.416 -12.526 4.389 1.00 92.06 287 LEU A N 1
ATOM 2330 C CA . LEU A 1 287 ? -8.653 -11.948 5.718 1.00 92.06 287 LEU A CA 1
ATOM 2331 C C . LEU A 1 287 ? -10.136 -11.987 6.108 1.00 92.06 287 LEU A C 1
ATOM 2333 O O . LEU A 1 287 ? -10.457 -12.224 7.269 1.00 92.06 287 LEU A O 1
ATOM 2337 N N . GLU A 1 288 ? -11.040 -11.742 5.158 1.00 91.62 288 GLU A N 1
ATOM 2338 C CA . GLU A 1 288 ? -12.487 -11.832 5.378 1.00 91.62 288 GLU A CA 1
ATOM 2339 C C . GLU A 1 288 ? -12.909 -13.258 5.748 1.00 91.62 288 GLU A C 1
ATOM 2341 O O . GLU A 1 288 ? -13.742 -13.424 6.642 1.00 91.62 288 GLU A O 1
ATOM 2346 N N . SER A 1 289 ? -12.280 -14.281 5.156 1.00 93.38 289 SER A N 1
ATOM 2347 C CA . SER A 1 289 ? -12.550 -15.681 5.496 1.00 93.38 289 SER A CA 1
ATOM 2348 C C . SER A 1 289 ? -12.181 -16.023 6.944 1.00 93.38 289 SER A C 1
ATOM 2350 O O . SER A 1 289 ? -12.843 -16.870 7.542 1.00 93.38 289 SER A O 1
ATOM 2352 N N . PHE A 1 290 ? -11.224 -15.314 7.563 1.00 94.19 290 PHE A N 1
ATOM 2353 C CA . PHE A 1 290 ? -10.869 -15.517 8.976 1.00 94.19 290 PHE A CA 1
ATOM 2354 C C . PHE A 1 290 ? -12.024 -15.217 9.932 1.00 94.19 290 PHE A C 1
ATOM 2356 O O . PHE A 1 290 ? -12.099 -15.839 10.990 1.00 94.19 290 PHE A O 1
ATOM 2363 N N . ILE A 1 291 ? -12.935 -14.302 9.572 1.00 93.00 291 ILE A N 1
ATOM 2364 C CA . ILE A 1 291 ? -14.107 -13.987 10.403 1.00 93.00 291 ILE A CA 1
ATOM 2365 C C . ILE A 1 291 ? -14.990 -15.224 10.543 1.00 93.00 291 ILE A C 1
ATOM 2367 O O . ILE A 1 291 ? -15.365 -15.601 11.653 1.00 93.00 291 ILE A O 1
ATOM 2371 N N . SER A 1 292 ? -15.298 -15.856 9.412 1.00 90.69 292 SER A N 1
ATOM 2372 C CA . SER A 1 292 ? -16.108 -17.069 9.361 1.00 90.69 292 SER A CA 1
ATOM 2373 C C . SER A 1 292 ? -15.350 -18.262 9.950 1.00 90.69 292 SER A C 1
ATOM 2375 O O . SER A 1 292 ? -15.925 -19.015 10.725 1.00 90.69 292 SER A O 1
ATOM 2377 N N . TYR A 1 293 ? -14.053 -18.396 9.643 1.00 92.44 293 TYR A N 1
ATOM 2378 C CA . TYR A 1 293 ? -13.210 -19.512 10.087 1.00 92.44 293 TYR A CA 1
ATOM 2379 C C . TYR A 1 293 ? -13.011 -19.548 11.609 1.00 92.44 293 TYR A C 1
ATOM 2381 O O . TYR A 1 293 ? -13.098 -20.607 12.219 1.00 92.44 293 TYR A O 1
ATOM 2389 N N . LEU A 1 294 ? -12.764 -18.394 12.240 1.00 90.00 294 LEU A N 1
ATOM 2390 C CA . LEU A 1 294 ? -12.606 -18.288 13.698 1.00 90.00 294 LEU A CA 1
ATOM 2391 C C . LEU A 1 294 ? -13.936 -18.033 14.427 1.00 90.00 294 LEU A C 1
ATOM 2393 O O . LEU A 1 294 ? -13.971 -17.996 15.658 1.00 90.00 294 LEU A O 1
ATOM 2397 N N . GLY A 1 295 ? -15.022 -17.786 13.687 1.00 91.25 295 GLY A N 1
ATOM 2398 C CA . GLY A 1 295 ? -16.321 -17.395 14.237 1.00 91.25 295 GLY A CA 1
ATOM 2399 C C . GLY A 1 295 ? -16.290 -16.072 15.016 1.00 91.25 295 GLY A C 1
ATOM 2400 O O . GLY A 1 295 ? -17.140 -15.845 15.886 1.00 91.25 295 GLY A O 1
ATOM 2401 N N . CYS A 1 296 ? -15.290 -15.214 14.783 1.00 93.25 296 CYS A N 1
ATOM 2402 C CA . CYS A 1 296 ? -15.098 -13.964 15.514 1.00 93.25 296 CYS A CA 1
ATOM 2403 C C . CYS A 1 296 ? -14.245 -12.933 14.766 1.00 93.25 296 CYS A C 1
ATOM 2405 O O . CYS A 1 296 ? -13.661 -13.195 13.719 1.00 93.25 296 CYS A O 1
ATOM 2407 N N . GLY A 1 297 ? -14.147 -11.734 15.344 1.00 93.88 297 GLY A N 1
ATOM 2408 C CA . GLY A 1 297 ? -13.329 -10.654 14.803 1.00 93.88 297 GLY A CA 1
ATOM 2409 C C . GLY A 1 297 ? -14.026 -9.830 13.724 1.00 93.88 297 GLY A C 1
ATOM 2410 O O . GLY A 1 297 ? -15.234 -9.908 13.513 1.00 93.88 297 GLY A O 1
ATOM 2411 N N . ARG A 1 298 ? -13.259 -8.935 13.102 1.00 94.50 298 ARG A N 1
ATOM 2412 C CA . ARG A 1 298 ? -13.722 -8.019 12.049 1.00 94.50 298 ARG A CA 1
ATOM 2413 C C . ARG A 1 298 ? -12.549 -7.501 11.229 1.00 94.50 298 ARG A C 1
ATOM 2415 O O . ARG A 1 298 ? -11.427 -7.450 11.729 1.00 94.50 298 ARG A O 1
ATOM 2422 N N . ILE A 1 299 ? -12.819 -7.010 10.022 1.00 92.44 299 ILE A N 1
ATOM 2423 C CA . ILE A 1 299 ? -11.816 -6.301 9.218 1.00 92.44 299 ILE A CA 1
ATOM 2424 C C . ILE A 1 299 ? -11.791 -4.812 9.576 1.00 92.44 299 ILE A C 1
ATOM 2426 O O . ILE A 1 299 ? -12.819 -4.140 9.657 1.00 92.44 299 ILE A O 1
ATOM 2430 N N . VAL A 1 300 ? -10.587 -4.286 9.777 1.00 88.06 300 VAL A N 1
ATOM 2431 C CA . VAL A 1 300 ? -10.265 -2.861 9.808 1.00 88.06 300 VAL A CA 1
ATOM 2432 C C . VAL A 1 300 ? -9.485 -2.543 8.544 1.00 88.06 300 VAL A C 1
ATOM 2434 O O . VAL A 1 300 ? -8.373 -3.027 8.350 1.00 88.06 300 VAL A O 1
ATOM 2437 N N . ILE A 1 301 ? -10.069 -1.720 7.681 1.00 78.31 301 ILE A N 1
ATOM 2438 C CA . ILE A 1 301 ? -9.456 -1.325 6.412 1.00 78.3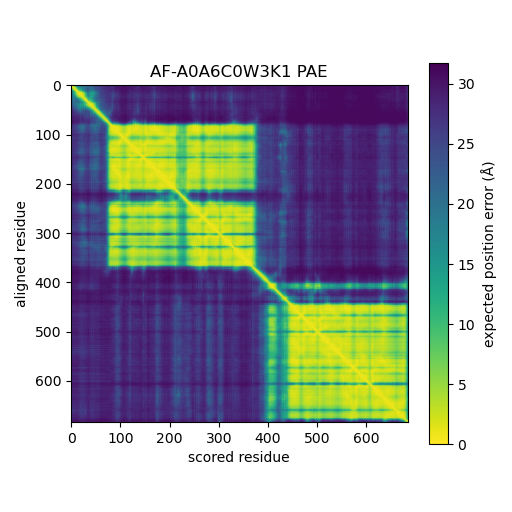1 301 ILE A CA 1
ATOM 2439 C C . ILE A 1 301 ? -8.604 -0.072 6.641 1.00 78.31 301 ILE A C 1
ATOM 2441 O O . ILE A 1 301 ? -9.077 0.912 7.211 1.00 78.31 301 ILE A O 1
ATOM 2445 N N . SER A 1 302 ? -7.352 -0.102 6.183 1.00 60.47 302 SER A N 1
ATOM 2446 C CA . SER A 1 302 ? -6.483 1.072 6.035 1.00 60.47 302 SER A CA 1
ATOM 2447 C C . SER A 1 302 ? -6.107 1.258 4.557 1.00 60.47 302 SER A C 1
ATOM 2449 O O . SER A 1 302 ? -6.301 0.354 3.754 1.00 60.47 302 SER A O 1
ATOM 2451 N N . ASN A 1 303 ? -5.551 2.415 4.181 1.00 54.22 303 ASN A N 1
ATOM 2452 C CA . ASN A 1 303 ? -5.305 2.805 2.779 1.00 54.22 303 ASN A CA 1
ATOM 2453 C C . ASN A 1 303 ? -4.443 1.830 1.935 1.00 54.22 303 ASN A C 1
ATOM 2455 O O . ASN A 1 303 ? -4.414 1.985 0.719 1.00 54.22 303 ASN A O 1
ATOM 2459 N N . ALA A 1 304 ? -3.728 0.877 2.546 1.00 58.12 304 ALA A N 1
ATOM 2460 C CA . ALA A 1 304 ? -2.903 -0.120 1.842 1.00 58.12 304 ALA A CA 1
ATOM 2461 C C . ALA A 1 304 ? -2.930 -1.526 2.477 1.00 58.12 304 ALA A C 1
ATOM 2463 O O . ALA A 1 304 ? -2.623 -2.514 1.808 1.00 58.12 304 ALA A O 1
ATOM 2464 N N . LEU A 1 305 ? -3.291 -1.620 3.762 1.00 69.62 305 LEU A N 1
ATOM 2465 C CA . LEU A 1 305 ? -3.350 -2.868 4.516 1.00 69.62 305 LEU A CA 1
ATOM 2466 C C . LEU A 1 305 ? -4.767 -3.097 5.032 1.00 69.62 305 LEU A C 1
ATOM 2468 O O . LEU A 1 305 ? -5.387 -2.198 5.608 1.00 69.62 305 LEU A O 1
ATOM 2472 N N . ASN A 1 306 ? -5.244 -4.319 4.879 1.00 83.56 306 ASN A N 1
ATOM 2473 C CA . ASN A 1 306 ? -6.407 -4.819 5.583 1.00 83.56 306 ASN A CA 1
ATOM 2474 C C . ASN A 1 306 ? -5.927 -5.485 6.868 1.00 83.56 306 ASN A C 1
ATOM 2476 O O . ASN A 1 306 ? -4.902 -6.165 6.881 1.00 83.56 306 ASN A O 1
ATOM 2480 N N . VAL A 1 307 ? -6.646 -5.260 7.961 1.00 90.56 307 VAL A N 1
ATOM 2481 C CA . VAL A 1 307 ? -6.271 -5.795 9.267 1.00 90.56 307 VAL A CA 1
ATOM 2482 C C . VAL A 1 307 ? -7.445 -6.575 9.833 1.00 90.56 307 VAL A C 1
ATOM 2484 O O . VAL A 1 307 ? -8.462 -5.983 10.187 1.00 90.56 307 VAL A O 1
ATOM 2487 N N . PHE A 1 308 ? -7.316 -7.892 9.945 1.00 94.06 308 PHE A N 1
ATOM 2488 C CA . PHE A 1 308 ? -8.233 -8.689 10.754 1.00 94.06 308 PHE A CA 1
ATOM 2489 C C . PHE A 1 308 ? -7.952 -8.396 12.228 1.00 94.06 308 PHE A C 1
ATOM 2491 O O . PHE A 1 308 ? -6.793 -8.416 12.638 1.00 94.06 308 PHE A O 1
ATOM 2498 N N . VAL A 1 309 ? -8.974 -8.074 13.024 1.00 95.44 309 VAL A N 1
ATOM 2499 C CA . VAL A 1 309 ? -8.820 -7.761 14.453 1.00 95.44 309 VAL A CA 1
ATOM 2500 C C . VAL A 1 309 ? -9.845 -8.491 15.312 1.00 95.44 309 VAL A C 1
ATOM 2502 O O . VAL A 1 309 ? -11.026 -8.544 14.969 1.00 95.44 309 VAL A O 1
ATOM 2505 N N . VAL A 1 310 ? -9.411 -8.945 16.488 1.00 95.94 310 VAL A N 1
ATOM 2506 C CA . VAL A 1 310 ? -10.282 -9.462 17.553 1.00 95.94 310 VAL A CA 1
ATOM 2507 C C . VAL A 1 310 ? -10.055 -8.608 18.798 1.00 95.94 310 VAL A C 1
ATOM 2509 O O . VAL A 1 310 ? -8.934 -8.502 19.294 1.00 95.94 310 VAL A O 1
ATOM 2512 N N . THR A 1 311 ? -11.107 -7.932 19.261 1.00 95.25 311 THR A N 1
ATOM 2513 C CA . THR A 1 311 ? -11.039 -6.987 20.397 1.00 95.25 311 THR A CA 1
ATOM 2514 C C . THR A 1 311 ? -12.088 -7.241 21.474 1.00 95.25 311 THR A C 1
ATOM 2516 O O . THR A 1 311 ? -12.017 -6.649 22.547 1.00 95.25 311 THR A O 1
ATOM 2519 N N . LYS A 1 312 ? -13.112 -8.050 21.186 1.00 95.44 312 LYS A N 1
ATOM 2520 C CA . LYS A 1 312 ? -14.145 -8.397 22.166 1.00 95.44 312 LYS A CA 1
ATOM 2521 C C . LYS A 1 312 ? -13.560 -9.436 23.122 1.00 95.44 312 LYS A C 1
ATOM 2523 O O . LYS A 1 312 ? -13.071 -10.456 22.655 1.00 95.44 312 LYS A O 1
ATOM 2528 N N . LEU A 1 313 ? -13.620 -9.177 24.430 1.00 92.94 313 LEU A N 1
ATOM 2529 C CA . LEU A 1 313 ? -13.038 -10.064 25.444 1.00 92.94 313 LEU A CA 1
ATOM 2530 C C . LEU A 1 313 ? -13.614 -11.485 25.362 1.00 92.94 313 LEU A C 1
ATOM 2532 O O . LEU A 1 313 ? -12.848 -12.436 25.367 1.00 92.94 313 LEU A O 1
ATOM 2536 N N . ILE A 1 314 ? -14.934 -11.601 25.186 1.00 94.12 314 ILE A N 1
ATOM 2537 C CA . ILE A 1 314 ? -15.626 -12.889 25.044 1.00 94.12 314 ILE A CA 1
ATOM 2538 C C . ILE A 1 314 ? -15.094 -13.703 23.853 1.00 94.12 314 ILE A C 1
ATOM 2540 O O . ILE A 1 314 ? -14.750 -14.867 23.996 1.00 94.12 314 ILE A O 1
ATOM 2544 N N . ASP A 1 315 ? -14.903 -13.064 22.694 1.00 95.12 315 ASP A N 1
ATOM 2545 C CA . ASP A 1 315 ? -14.352 -13.724 21.506 1.00 95.12 315 ASP A CA 1
ATOM 2546 C C . ASP A 1 315 ? -12.869 -14.097 21.694 1.00 95.12 315 ASP A C 1
ATOM 2548 O O . ASP A 1 315 ? -12.412 -15.117 21.177 1.00 95.12 315 ASP A O 1
ATOM 2552 N N . ILE A 1 316 ? -12.106 -13.268 22.419 1.00 94.06 316 ILE A N 1
ATOM 2553 C CA . ILE A 1 316 ? -10.704 -13.554 22.748 1.00 94.06 316 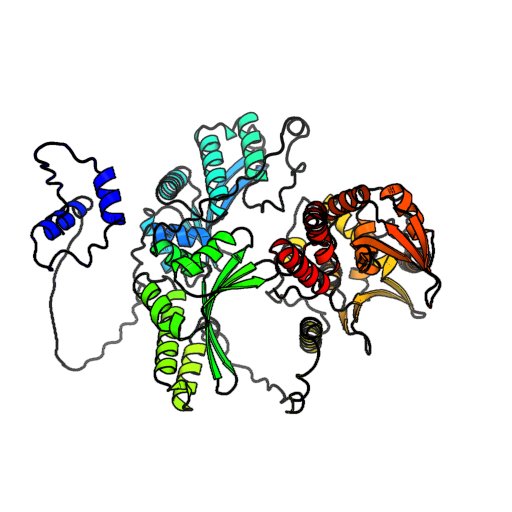ILE A CA 1
ATOM 2554 C C . ILE A 1 316 ? -10.613 -14.805 23.628 1.00 94.06 316 ILE A C 1
ATOM 2556 O O . ILE A 1 316 ? -9.778 -15.674 23.394 1.00 94.06 316 ILE A O 1
ATOM 2560 N N . GLU A 1 317 ? -11.472 -14.886 24.633 1.00 91.75 317 GLU A N 1
ATOM 2561 C CA . GLU A 1 317 ? -11.449 -15.931 25.643 1.00 91.75 317 GLU A CA 1
ATOM 2562 C C . GLU A 1 317 ? -11.994 -17.265 25.132 1.00 91.75 317 GLU A C 1
ATOM 2564 O O . GLU A 1 317 ? -11.350 -18.292 25.316 1.00 91.75 317 GLU A O 1
ATOM 2569 N N . GLU A 1 318 ? -13.167 -17.256 24.505 1.00 92.06 318 GLU A N 1
ATOM 2570 C CA . GLU A 1 318 ? -13.913 -18.484 24.210 1.00 92.06 318 GLU A CA 1
ATOM 2571 C C . GLU A 1 318 ? -13.554 -19.092 22.854 1.00 92.06 318 GLU A C 1
ATOM 2573 O O . GLU A 1 318 ? -13.782 -20.277 22.630 1.00 92.06 318 GLU A O 1
ATOM 2578 N N . LYS A 1 319 ? -12.990 -18.297 21.938 1.00 90.94 319 LYS A N 1
ATOM 2579 C CA . LYS A 1 319 ? -12.708 -18.736 20.562 1.00 90.94 319 LYS A CA 1
ATOM 2580 C C . LYS A 1 319 ? -11.227 -18.639 20.239 1.00 90.94 319 LYS A C 1
ATOM 2582 O O . LYS A 1 319 ? -10.589 -19.629 19.892 1.00 90.94 319 LYS A O 1
ATOM 2587 N N . PHE A 1 320 ? -10.659 -17.444 20.386 1.00 90.88 320 PHE A N 1
ATOM 2588 C CA . PHE A 1 320 ? -9.294 -17.166 19.950 1.00 90.88 320 PHE A CA 1
ATOM 2589 C C . PHE A 1 320 ? -8.231 -17.900 20.785 1.00 90.88 320 PHE A C 1
ATOM 2591 O O . PHE A 1 320 ? -7.392 -18.600 20.222 1.00 90.88 320 PHE A O 1
ATOM 2598 N N . ILE A 1 321 ? -8.244 -17.765 22.117 1.00 91.94 321 ILE A N 1
ATOM 2599 C CA . ILE A 1 321 ? -7.252 -18.423 22.984 1.00 91.94 321 ILE A CA 1
ATOM 2600 C C . ILE A 1 321 ? -7.314 -19.956 22.857 1.00 91.94 321 ILE A C 1
ATOM 2602 O O . ILE A 1 321 ? -6.253 -20.550 22.666 1.00 91.94 321 ILE A O 1
ATOM 2606 N N . PRO A 1 322 ? -8.490 -20.617 22.919 1.00 91.62 322 PRO A N 1
ATOM 2607 C CA . PRO A 1 322 ? -8.590 -22.063 22.731 1.00 91.62 322 PRO A CA 1
ATOM 2608 C C . PRO A 1 322 ? -8.021 -22.522 21.388 1.00 91.62 322 PRO A C 1
ATOM 2610 O O . PRO A 1 322 ? -7.248 -23.478 21.350 1.00 91.62 322 PRO A O 1
ATOM 2613 N N . PHE A 1 323 ? -8.306 -21.790 20.305 1.00 90.50 323 PHE A N 1
ATOM 2614 C CA . PHE A 1 323 ? -7.749 -22.083 18.986 1.00 90.50 323 PHE A CA 1
ATOM 2615 C C . PHE A 1 323 ? -6.212 -22.088 18.998 1.00 90.50 323 PHE A C 1
ATOM 2617 O O . PHE A 1 323 ? -5.596 -23.079 18.613 1.00 90.50 323 PHE A O 1
ATOM 2624 N N . PHE A 1 324 ? -5.573 -21.019 19.483 1.00 86.50 324 PHE A N 1
ATOM 2625 C CA . PHE A 1 324 ? -4.105 -20.906 19.477 1.00 86.50 324 PHE A CA 1
ATOM 2626 C C . PHE A 1 324 ? -3.406 -21.710 20.587 1.00 86.50 324 PHE A C 1
ATOM 2628 O O . PHE A 1 324 ? -2.189 -21.874 20.537 1.00 86.50 324 PHE A O 1
ATOM 2635 N N . LYS A 1 325 ? -4.148 -22.250 21.564 1.00 86.06 325 LYS A N 1
ATOM 2636 C CA . LYS A 1 325 ? -3.648 -23.291 22.480 1.00 86.06 325 LYS A CA 1
ATOM 2637 C C . LYS A 1 325 ? -3.590 -24.665 21.809 1.00 86.06 325 LYS A C 1
ATOM 2639 O O . LYS A 1 325 ? -2.645 -25.405 22.058 1.00 86.06 325 LYS A O 1
ATOM 2644 N N . ASN A 1 326 ? -4.566 -24.983 20.958 1.00 83.50 326 ASN A N 1
ATOM 2645 C CA . ASN A 1 326 ? -4.591 -26.233 20.191 1.00 83.50 326 ASN A CA 1
ATOM 2646 C C . ASN A 1 326 ? -3.627 -26.192 18.994 1.00 83.50 326 ASN A C 1
ATOM 2648 O O . ASN A 1 326 ? -3.062 -27.214 18.614 1.00 83.50 326 ASN A O 1
ATOM 2652 N N . TYR A 1 327 ? -3.413 -25.004 18.424 1.00 81.25 327 TYR A N 1
ATOM 2653 C CA . TYR A 1 327 ? -2.522 -24.769 17.290 1.00 81.25 327 TYR A CA 1
ATOM 2654 C C . TYR A 1 327 ? -1.510 -23.674 17.643 1.00 81.25 327 TYR A C 1
ATOM 2656 O O . TYR A 1 327 ? -1.694 -22.497 17.324 1.00 81.25 327 TYR A O 1
ATOM 2664 N N . SER A 1 328 ? -0.445 -24.074 18.337 1.00 72.12 328 SER A N 1
ATOM 2665 C CA . SER A 1 328 ? 0.557 -23.161 18.889 1.00 72.12 328 SER A CA 1
ATOM 2666 C C . SER A 1 328 ? 1.271 -22.335 17.817 1.00 72.12 328 SER A C 1
ATOM 2668 O O . SER A 1 328 ? 1.748 -22.854 16.803 1.00 72.12 328 SER A O 1
ATOM 2670 N N . SER A 1 329 ? 1.411 -21.035 18.083 1.00 65.38 329 SER A N 1
ATOM 2671 C CA . SER A 1 329 ? 2.412 -20.203 17.417 1.00 65.38 329 SER A CA 1
ATOM 2672 C C . SER A 1 329 ? 3.816 -20.608 17.887 1.00 65.38 329 SER A C 1
ATOM 2674 O O . SER A 1 329 ? 3.994 -21.045 19.024 1.00 65.38 329 SER A O 1
ATOM 2676 N N . HIS A 1 330 ? 4.819 -20.476 17.018 1.00 75.25 330 HIS A N 1
ATOM 2677 C CA . HIS A 1 330 ? 6.219 -20.789 17.345 1.00 75.25 330 HIS A CA 1
ATOM 2678 C C . HIS A 1 330 ? 7.095 -19.529 17.245 1.00 75.25 330 HIS A C 1
ATOM 2680 O O . HIS A 1 330 ? 6.661 -18.493 16.735 1.00 75.25 330 HIS A O 1
ATOM 2686 N N . GLY A 1 331 ? 8.326 -19.598 17.759 1.00 74.31 331 GLY A N 1
ATOM 2687 C CA . GLY A 1 331 ? 9.236 -18.450 17.848 1.00 74.31 331 GLY A CA 1
ATOM 2688 C C . GLY A 1 331 ? 8.888 -17.504 18.997 1.00 74.31 331 GLY A C 1
ATOM 2689 O O . GLY A 1 331 ? 8.093 -17.831 19.881 1.00 74.31 331 GLY A O 1
ATOM 2690 N N . ILE A 1 332 ? 9.456 -16.297 18.999 1.00 79.81 332 ILE A N 1
ATOM 2691 C CA . ILE A 1 332 ? 9.298 -15.370 20.137 1.00 79.81 332 ILE A CA 1
ATOM 2692 C C . ILE A 1 332 ? 7.876 -14.835 20.282 1.00 79.81 332 ILE A C 1
ATOM 2694 O O . ILE A 1 332 ? 7.457 -14.475 21.380 1.00 79.81 332 ILE A O 1
ATOM 2698 N N . LYS A 1 333 ? 7.090 -14.864 19.205 1.00 84.81 333 LYS A N 1
ATOM 2699 C CA . LYS A 1 333 ? 5.677 -14.482 19.242 1.00 84.81 333 LYS A CA 1
ATOM 2700 C C . LYS A 1 333 ? 4.815 -15.426 20.097 1.00 84.81 333 LYS A C 1
ATOM 2702 O O . LYS A 1 333 ? 3.758 -15.018 20.571 1.00 84.81 333 LYS A O 1
ATOM 2707 N N . SER A 1 334 ? 5.277 -16.653 20.342 1.00 85.56 334 SER A N 1
ATOM 2708 C CA . SER A 1 334 ? 4.625 -17.581 21.278 1.00 85.56 334 SER A CA 1
ATOM 2709 C C . SER A 1 334 ? 4.690 -17.080 22.724 1.00 85.56 334 SER A C 1
ATOM 2711 O O . SER A 1 334 ? 3.734 -17.244 23.477 1.00 85.56 334 SER A O 1
ATOM 2713 N N . LEU A 1 335 ? 5.769 -16.380 23.089 1.00 86.44 335 LEU A N 1
ATOM 2714 C CA . LEU A 1 335 ? 5.934 -15.774 24.410 1.00 86.44 335 LEU A CA 1
ATOM 2715 C C . LEU A 1 335 ? 4.976 -14.589 24.589 1.00 86.44 335 LEU A C 1
ATOM 2717 O O . LEU A 1 335 ? 4.326 -14.478 25.621 1.00 86.44 335 LEU A O 1
ATOM 2721 N N . ASP A 1 336 ? 4.806 -13.762 23.553 1.00 88.44 336 ASP A N 1
ATOM 2722 C CA . ASP A 1 336 ? 3.796 -12.694 23.563 1.00 88.44 336 ASP A CA 1
ATOM 2723 C C . ASP A 1 336 ? 2.369 -13.250 23.672 1.00 88.44 336 ASP A C 1
ATOM 2725 O O . ASP A 1 336 ? 1.513 -12.641 24.310 1.00 88.44 336 ASP A O 1
ATOM 2729 N N . PHE A 1 337 ? 2.090 -14.402 23.056 1.00 91.25 337 PHE A N 1
ATOM 2730 C CA . PHE A 1 337 ? 0.793 -15.061 23.195 1.00 91.25 337 PHE A CA 1
ATOM 2731 C C . PHE A 1 337 ? 0.551 -15.553 24.628 1.00 91.25 337 PHE A C 1
ATOM 2733 O O . PHE A 1 337 ? -0.560 -15.407 25.139 1.00 91.25 337 PHE A O 1
ATOM 2740 N N . GLN A 1 338 ? 1.577 -16.089 25.295 1.00 91.12 338 GLN A N 1
ATOM 2741 C CA . GLN A 1 338 ? 1.495 -16.496 26.702 1.00 91.12 338 GLN A CA 1
ATOM 2742 C C . GLN A 1 338 ? 1.225 -15.294 27.615 1.00 91.12 338 GLN A C 1
ATOM 2744 O O . GLN A 1 338 ? 0.282 -15.332 28.406 1.00 91.12 338 GLN A O 1
ATOM 2749 N N . ASP A 1 339 ? 1.972 -14.201 27.437 1.00 92.88 339 ASP A N 1
ATOM 2750 C CA . ASP A 1 339 ? 1.758 -12.936 28.153 1.00 92.88 339 ASP A CA 1
ATOM 2751 C C . ASP A 1 339 ? 0.332 -12.398 27.920 1.00 92.88 339 ASP A C 1
ATOM 2753 O O . ASP A 1 339 ? -0.369 -11.981 28.845 1.00 92.88 339 ASP A O 1
ATOM 2757 N N . PHE A 1 340 ? -0.149 -12.469 26.676 1.00 94.19 340 PHE A N 1
ATOM 2758 C CA . PHE A 1 340 ? -1.506 -12.074 26.308 1.00 94.19 340 PHE A CA 1
ATOM 2759 C C . PHE A 1 340 ? -2.585 -12.956 26.964 1.00 94.19 340 PHE A C 1
ATOM 2761 O O . PHE A 1 340 ? -3.621 -12.440 27.396 1.00 94.19 340 PHE A O 1
ATOM 2768 N N . CYS A 1 341 ? -2.351 -14.267 27.086 1.00 94.31 341 CYS A N 1
ATOM 2769 C CA . CYS A 1 341 ? -3.241 -15.181 27.805 1.00 94.31 341 CYS A CA 1
ATOM 2770 C C . CYS A 1 341 ? -3.315 -14.836 29.297 1.00 94.31 341 CYS A C 1
ATOM 2772 O O . CYS A 1 341 ? -4.413 -14.796 29.854 1.00 94.31 341 CYS A O 1
ATOM 2774 N N . GLU A 1 342 ? -2.179 -14.537 29.929 1.00 94.88 342 GLU A N 1
ATOM 2775 C CA . GLU A 1 342 ? -2.148 -14.175 31.349 1.00 94.88 342 GLU A CA 1
ATOM 2776 C C . GLU A 1 342 ? -2.864 -12.843 31.608 1.00 94.88 342 GLU A C 1
ATOM 2778 O O . GLU A 1 342 ? -3.707 -12.745 32.501 1.00 94.88 342 GLU A O 1
ATOM 2783 N N . ALA A 1 343 ? -2.642 -11.836 30.758 1.00 95.44 343 ALA A N 1
ATOM 2784 C CA . ALA A 1 343 ? -3.402 -10.590 30.830 1.00 95.44 343 ALA A CA 1
ATOM 2785 C C . ALA A 1 343 ? -4.914 -10.823 30.650 1.00 95.44 343 ALA A C 1
ATOM 2787 O O . ALA A 1 343 ? -5.723 -10.196 31.334 1.00 95.44 343 ALA A O 1
ATOM 2788 N N . THR A 1 344 ? -5.310 -11.748 29.770 1.00 96.00 344 THR A N 1
ATOM 2789 C CA . THR A 1 344 ? -6.721 -12.126 29.590 1.00 96.00 344 THR A CA 1
ATOM 2790 C C . THR A 1 344 ? -7.304 -12.739 30.861 1.00 96.00 344 THR A C 1
ATOM 2792 O O . THR A 1 344 ? -8.406 -12.361 31.260 1.00 96.00 344 THR A O 1
ATOM 2795 N N . ARG A 1 345 ? -6.555 -13.617 31.543 1.00 96.56 345 ARG A N 1
ATOM 2796 C CA . ARG A 1 345 ? -6.963 -14.230 32.816 1.00 96.56 345 ARG A CA 1
ATOM 2797 C C . ARG A 1 345 ? -7.221 -13.172 33.895 1.00 96.56 345 ARG A C 1
ATOM 2799 O O . ARG A 1 345 ? -8.281 -13.193 34.519 1.00 96.56 345 ARG A O 1
ATOM 2806 N N . LEU A 1 346 ? -6.303 -12.216 34.059 1.00 95.69 346 LEU A N 1
ATOM 2807 C CA . LEU A 1 346 ? -6.439 -11.106 35.016 1.00 95.69 346 LEU A CA 1
ATOM 2808 C C . LEU A 1 346 ? -7.640 -10.201 34.696 1.00 95.69 346 LEU A C 1
ATOM 2810 O O . LEU A 1 346 ? -8.329 -9.709 35.594 1.00 95.69 346 LEU A O 1
ATOM 2814 N N . ILE A 1 347 ? -7.925 -9.979 33.409 1.00 93.94 347 ILE A N 1
ATOM 2815 C CA . ILE A 1 347 ? -9.088 -9.187 32.998 1.00 93.94 347 ILE A CA 1
ATOM 2816 C C . ILE A 1 347 ? -10.388 -9.940 33.299 1.00 93.94 347 ILE A C 1
ATOM 2818 O O . ILE A 1 347 ? -11.306 -9.348 33.873 1.00 93.94 347 ILE A O 1
ATOM 2822 N N . LYS A 1 348 ? -10.447 -11.240 32.982 1.00 92.62 348 LYS A N 1
ATOM 2823 C CA . LYS A 1 348 ? -11.599 -12.113 33.252 1.00 92.62 348 LYS A CA 1
ATOM 2824 C C . LYS A 1 348 ? -11.936 -12.170 34.742 1.00 92.62 348 LYS A C 1
ATOM 2826 O O . LYS A 1 348 ? -13.094 -12.009 35.115 1.00 92.62 348 LYS A O 1
ATOM 2831 N N . ALA A 1 349 ? -10.922 -12.321 35.592 1.00 94.25 349 ALA A N 1
ATOM 2832 C CA . ALA A 1 349 ? -11.072 -12.340 37.047 1.00 94.25 349 ALA A CA 1
ATOM 2833 C C . ALA A 1 349 ? -11.425 -10.964 37.652 1.00 94.25 349 ALA A C 1
ATOM 2835 O O . ALA A 1 349 ? -11.542 -10.834 38.866 1.00 94.25 349 ALA A O 1
ATOM 2836 N N . LYS A 1 350 ? -11.586 -9.921 36.821 1.00 94.31 350 LYS A N 1
ATOM 2837 C CA . LYS A 1 350 ? -11.787 -8.520 37.227 1.00 94.31 350 LYS A CA 1
ATOM 2838 C C . LYS A 1 350 ? -10.650 -7.938 38.084 1.00 94.31 350 LYS A C 1
ATOM 2840 O O . LYS A 1 350 ? -10.770 -6.812 38.555 1.00 94.31 350 LYS A O 1
ATOM 2845 N N . GLU A 1 351 ? -9.511 -8.627 38.191 1.00 94.88 351 GLU A N 1
ATOM 2846 C CA . GLU A 1 351 ? -8.323 -8.167 38.926 1.00 94.88 351 GLU A CA 1
ATOM 2847 C C . GLU A 1 351 ? -7.758 -6.867 38.335 1.00 94.88 351 GLU A C 1
ATOM 2849 O O . GLU A 1 351 ? -7.247 -6.023 39.059 1.00 94.88 351 GLU A O 1
ATOM 2854 N N . HIS A 1 352 ? -7.922 -6.645 37.027 1.00 93.88 352 HIS A N 1
ATOM 2855 C CA . HIS A 1 352 ? -7.537 -5.397 36.351 1.00 93.88 352 HIS A CA 1
ATOM 2856 C C . HIS A 1 352 ? -8.201 -4.120 36.909 1.00 93.88 352 HIS A C 1
ATOM 2858 O O . HIS A 1 352 ? -7.772 -3.020 36.561 1.00 93.88 352 HIS A O 1
ATOM 2864 N N . LEU A 1 353 ? -9.252 -4.252 37.729 1.00 91.75 353 LEU A N 1
ATOM 2865 C CA . LEU A 1 353 ? -9.922 -3.139 38.406 1.00 91.75 353 LEU A CA 1
ATOM 2866 C C . LEU A 1 353 ? -9.219 -2.724 39.709 1.00 91.75 353 LEU A C 1
ATOM 2868 O O . LEU A 1 353 ? -9.496 -1.639 40.219 1.00 91.75 353 LEU A O 1
ATOM 2872 N N . THR A 1 354 ? -8.320 -3.554 40.246 1.00 94.75 354 THR A N 1
ATOM 2873 C CA . THR A 1 354 ? -7.502 -3.219 41.418 1.00 94.75 354 THR A CA 1
ATOM 2874 C C . THR A 1 354 ? -6.174 -2.605 40.983 1.00 94.75 354 THR A C 1
ATOM 2876 O O . THR A 1 354 ? -5.672 -2.864 39.886 1.00 94.75 354 THR A O 1
ATOM 2879 N N . GLN A 1 355 ? -5.565 -1.790 41.849 1.00 93.25 355 GLN A N 1
ATOM 2880 C CA . GLN A 1 355 ? -4.258 -1.199 41.555 1.00 93.25 355 GLN A CA 1
ATOM 2881 C C . GLN A 1 355 ? -3.167 -2.272 41.407 1.00 93.25 355 GLN A C 1
ATOM 2883 O O . GLN A 1 355 ? -2.299 -2.146 40.544 1.00 93.25 355 GLN A O 1
ATOM 2888 N N . GLU A 1 356 ? -3.241 -3.336 42.210 1.00 94.50 356 GLU A N 1
ATOM 2889 C CA . GLU A 1 356 ? -2.324 -4.475 42.147 1.00 94.50 356 GLU A CA 1
ATOM 2890 C C . GLU A 1 356 ? -2.455 -5.226 40.814 1.00 94.50 356 GLU A C 1
ATOM 2892 O O . GLU A 1 356 ? -1.461 -5.408 40.110 1.00 94.50 356 GLU A O 1
ATOM 2897 N N . GLY A 1 357 ? -3.674 -5.602 40.411 1.00 94.81 357 GLY A N 1
ATOM 2898 C CA . GLY A 1 357 ? -3.896 -6.312 39.151 1.00 94.81 357 GLY A CA 1
ATOM 2899 C C . GLY A 1 357 ? -3.575 -5.452 37.927 1.00 94.81 357 GLY A C 1
ATOM 2900 O O . GLY A 1 357 ? -2.997 -5.943 36.957 1.00 94.81 357 GLY A O 1
ATOM 2901 N N . LEU A 1 358 ? -3.853 -4.144 37.980 1.00 93.88 358 LEU A N 1
ATOM 2902 C CA . LEU A 1 358 ? -3.440 -3.208 36.935 1.00 93.88 358 LEU A CA 1
ATOM 2903 C C . LEU A 1 358 ? -1.910 -3.104 36.824 1.00 93.88 358 LEU A C 1
ATOM 2905 O O . LEU A 1 358 ? -1.392 -3.023 35.709 1.00 93.88 358 LEU A O 1
ATOM 2909 N N . ASN A 1 359 ? -1.181 -3.119 37.944 1.00 94.00 359 ASN A N 1
ATOM 2910 C CA . ASN A 1 359 ? 0.284 -3.120 37.943 1.00 94.00 359 ASN A CA 1
ATOM 2911 C C . ASN A 1 359 ? 0.846 -4.429 37.366 1.00 94.00 359 ASN A C 1
ATOM 2913 O O . ASN A 1 359 ? 1.695 -4.361 36.481 1.00 94.00 359 ASN A O 1
ATOM 2917 N N . LYS A 1 360 ? 0.281 -5.592 37.725 1.00 95.50 360 LYS A N 1
ATOM 2918 C CA . LYS A 1 360 ? 0.633 -6.883 37.098 1.00 95.50 360 LYS A CA 1
ATOM 2919 C C . LYS A 1 360 ? 0.459 -6.844 35.575 1.00 95.50 360 LYS A C 1
ATOM 2921 O O . LYS A 1 360 ? 1.338 -7.267 34.831 1.00 95.50 360 LYS A O 1
ATOM 2926 N N . ILE A 1 361 ? -0.641 -6.271 35.077 1.00 94.44 361 ILE A N 1
ATOM 2927 C CA . ILE A 1 361 ? -0.875 -6.132 33.628 1.00 94.44 361 ILE A CA 1
ATOM 2928 C C . ILE A 1 361 ? 0.123 -5.164 32.972 1.00 94.44 361 ILE A C 1
ATOM 2930 O O . ILE A 1 361 ? 0.515 -5.386 31.824 1.00 94.44 361 ILE A O 1
ATOM 2934 N N . LYS A 1 362 ? 0.552 -4.098 33.663 1.00 92.69 362 LYS A N 1
ATOM 2935 C CA . LYS A 1 362 ? 1.617 -3.211 33.162 1.00 92.69 362 LYS A CA 1
ATOM 2936 C C . LYS A 1 362 ? 2.936 -3.965 33.026 1.00 92.69 362 LYS A C 1
ATOM 2938 O O . LYS A 1 362 ? 3.533 -3.887 31.959 1.00 92.69 362 LYS A O 1
ATOM 2943 N N . GLU A 1 363 ? 3.323 -4.748 34.030 1.00 92.00 363 GLU A N 1
ATOM 2944 C CA . GLU A 1 363 ? 4.533 -5.579 33.984 1.00 92.00 363 GLU A CA 1
ATOM 2945 C C . GLU A 1 363 ? 4.477 -6.604 32.844 1.00 92.00 363 GLU A C 1
ATOM 2947 O O . GLU A 1 363 ? 5.445 -6.764 32.104 1.00 92.00 363 GLU A O 1
ATOM 2952 N N . ILE A 1 364 ? 3.332 -7.270 32.646 1.00 92.19 364 ILE A N 1
ATOM 2953 C CA . ILE A 1 364 ? 3.122 -8.187 31.512 1.00 92.19 364 ILE A CA 1
ATOM 2954 C C . ILE A 1 364 ? 3.288 -7.439 30.186 1.00 92.19 364 ILE A C 1
ATOM 2956 O O . ILE A 1 364 ? 4.021 -7.878 29.305 1.00 92.19 364 ILE A O 1
ATOM 2960 N N . LYS A 1 365 ? 2.640 -6.279 30.038 1.00 90.00 365 LYS A N 1
ATOM 2961 C CA . LYS A 1 365 ? 2.739 -5.459 28.826 1.00 90.00 365 LYS A CA 1
ATOM 2962 C C . LYS A 1 365 ? 4.174 -5.001 28.562 1.00 90.00 365 LYS A C 1
ATOM 2964 O O . LYS A 1 365 ? 4.573 -4.930 27.400 1.00 90.00 365 LYS A O 1
ATOM 2969 N N . GLU A 1 366 ? 4.929 -4.673 29.606 1.00 85.81 366 GLU A N 1
ATOM 2970 C CA . GLU A 1 366 ? 6.343 -4.324 29.494 1.00 85.81 366 GLU A CA 1
ATOM 2971 C C . GLU A 1 366 ? 7.177 -5.528 29.052 1.00 85.81 366 GLU A C 1
ATOM 2973 O O . GLU A 1 366 ? 8.039 -5.400 28.191 1.00 85.81 366 GLU A O 1
ATOM 2978 N N . LYS A 1 367 ? 6.857 -6.731 29.520 1.00 83.31 367 LYS A N 1
ATOM 2979 C CA . LYS A 1 367 ? 7.513 -7.956 29.054 1.00 83.31 367 LYS A CA 1
ATOM 2980 C C . LYS A 1 367 ? 7.185 -8.326 27.608 1.00 83.31 367 LYS A C 1
ATOM 2982 O O . LYS A 1 367 ? 7.902 -9.149 27.065 1.00 83.31 367 LYS A O 1
ATOM 2987 N N . MET A 1 368 ? 6.186 -7.751 26.939 1.00 82.75 368 MET A N 1
ATOM 2988 C CA . MET A 1 368 ? 5.908 -8.050 25.521 1.00 82.75 368 MET A CA 1
ATOM 2989 C C . MET A 1 368 ? 6.888 -7.333 24.564 1.00 82.75 368 MET A C 1
ATOM 2991 O O . MET A 1 368 ? 7.499 -6.323 24.915 1.00 82.75 368 MET A O 1
ATOM 2995 N N . ILE A 1 369 ? 7.043 -7.836 23.327 1.00 62.53 369 ILE A N 1
ATOM 2996 C CA . ILE A 1 369 ? 8.105 -7.492 22.343 1.00 62.53 369 ILE A CA 1
ATOM 2997 C C . ILE A 1 369 ? 8.532 -6.009 22.244 1.00 62.53 369 ILE A C 1
ATOM 2999 O O . ILE A 1 369 ? 9.706 -5.763 21.965 1.00 62.53 369 ILE A O 1
ATOM 3003 N N . ARG A 1 370 ? 7.662 -5.009 22.465 1.00 52.22 370 ARG A N 1
ATOM 3004 C CA . ARG A 1 370 ? 8.098 -3.596 22.426 1.00 52.22 370 ARG A CA 1
ATOM 3005 C C . ARG A 1 370 ? 9.115 -3.230 23.514 1.00 52.22 370 ARG A C 1
ATOM 3007 O O . ARG A 1 370 ? 9.965 -2.401 23.207 1.00 52.22 370 ARG A O 1
ATOM 3014 N N . ASN A 1 371 ? 9.090 -3.858 24.699 1.00 48.72 371 ASN A N 1
ATOM 3015 C CA . ASN A 1 371 ? 10.085 -3.584 25.751 1.00 48.72 371 ASN A CA 1
ATOM 3016 C C . ASN A 1 371 ? 10.975 -4.784 26.122 1.00 48.72 371 ASN A C 1
ATOM 3018 O O . ASN A 1 371 ? 11.962 -4.575 26.821 1.00 48.72 371 ASN A O 1
ATOM 3022 N N . ARG A 1 372 ? 10.786 -5.983 25.531 1.00 53.50 372 ARG A N 1
ATOM 3023 C CA . ARG A 1 372 ? 11.869 -7.007 25.491 1.00 53.50 372 ARG A CA 1
ATOM 3024 C C . ARG A 1 372 ? 13.149 -6.475 24.827 1.00 53.50 372 ARG A C 1
ATOM 3026 O O . ARG A 1 372 ? 14.218 -7.028 25.026 1.00 53.50 372 ARG A O 1
ATOM 3033 N N . LEU A 1 373 ? 13.021 -5.410 24.032 1.00 45.88 373 LEU A N 1
ATOM 3034 C CA . LEU A 1 373 ? 14.103 -4.712 23.333 1.00 45.88 373 LEU A CA 1
ATOM 3035 C C . LEU A 1 373 ? 14.849 -3.677 24.198 1.00 45.88 373 LEU A C 1
ATOM 3037 O O . LEU A 1 373 ? 15.897 -3.205 23.771 1.00 45.88 373 LEU A O 1
ATOM 3041 N N . LEU A 1 374 ? 14.328 -3.303 25.375 1.00 40.06 374 LEU A N 1
ATOM 3042 C CA . LEU A 1 374 ? 14.900 -2.244 26.226 1.00 40.06 374 LEU A CA 1
ATOM 3043 C C . LEU A 1 374 ? 15.759 -2.780 27.385 1.00 40.06 374 LEU A C 1
ATOM 3045 O O . LEU A 1 374 ? 16.373 -1.993 28.094 1.00 40.06 374 LEU A O 1
ATOM 3049 N N . GLY A 1 375 ? 15.816 -4.101 27.580 1.00 36.97 375 GLY A N 1
ATOM 3050 C CA . GLY A 1 375 ? 16.539 -4.717 28.698 1.00 36.97 375 GLY A CA 1
ATOM 3051 C C . GLY A 1 375 ? 18.052 -4.856 28.514 1.00 36.97 375 GLY A C 1
ATOM 3052 O O . GLY A 1 375 ? 18.739 -5.053 29.508 1.00 36.97 375 GLY A O 1
ATOM 3053 N N . ASP A 1 376 ? 18.570 -4.727 27.288 1.00 35.62 376 ASP A N 1
ATOM 3054 C CA . ASP A 1 376 ? 19.977 -5.049 26.995 1.00 35.62 376 ASP A CA 1
ATOM 3055 C C . ASP A 1 376 ? 20.849 -3.860 26.581 1.00 35.62 376 ASP A C 1
ATOM 3057 O O . ASP A 1 376 ? 22.042 -4.045 26.384 1.00 35.62 376 ASP A O 1
ATOM 3061 N N . ASN A 1 377 ? 20.323 -2.634 26.478 1.00 31.38 377 ASN A N 1
ATOM 3062 C CA . ASN A 1 377 ? 21.161 -1.454 26.237 1.00 31.38 377 ASN A CA 1
ATOM 3063 C C . ASN A 1 377 ? 20.571 -0.199 26.896 1.00 31.38 377 ASN A C 1
ATOM 3065 O O . ASN A 1 377 ? 19.457 0.205 26.567 1.00 31.38 377 ASN A O 1
ATOM 3069 N N . ASN A 1 378 ? 21.392 0.438 27.738 1.00 27.66 378 ASN A N 1
ATOM 3070 C CA . ASN A 1 378 ? 21.245 1.756 28.375 1.00 27.66 378 ASN A CA 1
ATOM 3071 C C . ASN A 1 378 ? 20.605 1.777 29.776 1.00 27.66 378 ASN A C 1
ATOM 3073 O O . ASN A 1 378 ? 19.456 2.173 29.968 1.00 27.66 378 ASN A O 1
ATOM 3077 N N . LYS A 1 379 ? 21.437 1.481 30.785 1.00 30.33 379 LYS A N 1
ATOM 3078 C CA . LYS A 1 379 ? 21.534 2.393 31.935 1.00 30.33 379 LYS A CA 1
ATOM 3079 C C . LYS A 1 379 ? 22.136 3.713 31.428 1.00 30.33 379 LYS A C 1
ATOM 3081 O O . LYS A 1 379 ? 22.950 3.686 30.512 1.00 30.33 379 LYS A O 1
ATOM 3086 N N . ASP A 1 380 ? 21.706 4.816 32.026 1.00 29.39 380 ASP A N 1
ATOM 3087 C CA . ASP A 1 380 ? 22.082 6.211 31.752 1.00 29.39 380 ASP A CA 1
ATOM 3088 C C . ASP A 1 380 ? 21.269 6.923 30.660 1.00 29.39 380 ASP A C 1
ATOM 3090 O O . ASP A 1 380 ? 21.572 6.912 29.468 1.00 29.39 380 ASP A O 1
ATOM 3094 N N . SER A 1 381 ? 20.214 7.618 31.091 1.00 25.64 381 SER A N 1
ATOM 3095 C CA . SER A 1 381 ? 20.166 9.090 31.059 1.00 25.64 381 SER A CA 1
ATOM 3096 C C . SER A 1 381 ? 18.740 9.587 31.331 1.00 25.64 381 SER A C 1
ATOM 3098 O O . SER A 1 381 ? 17.783 9.250 30.633 1.00 25.64 381 SER A O 1
ATOM 3100 N N . ASP A 1 382 ? 18.608 10.391 32.384 1.00 26.89 382 ASP A N 1
ATOM 3101 C CA . ASP A 1 382 ? 17.405 11.138 32.740 1.00 26.89 382 ASP A CA 1
ATOM 3102 C C . ASP A 1 382 ? 17.033 12.143 31.647 1.00 26.89 382 ASP A C 1
ATOM 3104 O O . ASP A 1 382 ? 17.858 12.971 31.275 1.00 26.89 382 ASP A O 1
ATOM 3108 N N . TYR A 1 383 ? 15.768 12.160 31.213 1.00 24.02 383 TYR A N 1
ATOM 3109 C CA . TYR A 1 383 ? 15.148 13.365 30.651 1.00 24.02 383 TYR A CA 1
ATOM 3110 C C . TYR A 1 383 ? 13.648 13.420 30.975 1.00 24.02 383 TYR A C 1
ATOM 3112 O O . TYR A 1 383 ? 12.829 12.643 30.481 1.00 24.02 383 TYR A O 1
ATOM 3120 N N . HIS A 1 384 ? 13.288 14.386 31.823 1.00 24.34 384 HIS A N 1
ATOM 3121 C CA . HIS A 1 384 ? 11.923 14.725 32.213 1.00 24.34 384 HIS A CA 1
ATOM 3122 C C . HIS A 1 384 ? 11.063 15.211 31.031 1.00 24.34 384 HIS A C 1
ATOM 3124 O O . HIS A 1 384 ? 11.449 16.110 30.286 1.00 24.34 384 HIS A O 1
ATOM 3130 N N . SER A 1 385 ? 9.838 14.685 30.921 1.00 21.67 385 SER A N 1
ATOM 3131 C CA . SER A 1 385 ? 8.769 15.246 30.077 1.00 21.67 385 SER A CA 1
ATOM 3132 C C . SER A 1 385 ? 7.915 16.264 30.853 1.00 21.67 385 SER A C 1
ATOM 3134 O O . SER A 1 385 ? 7.518 15.975 31.985 1.00 21.67 385 SER A O 1
ATOM 3136 N N . PRO A 1 386 ? 7.554 17.425 30.269 1.00 25.36 386 PRO A N 1
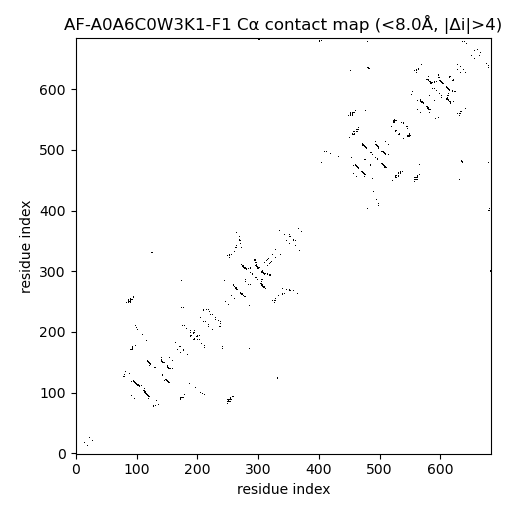ATOM 3137 C CA . PRO A 1 386 ? 6.679 18.398 30.915 1.00 25.36 386 PRO A CA 1
ATOM 3138 C C . PRO A 1 386 ? 5.192 18.009 30.821 1.00 25.36 386 PRO A C 1
ATOM 3140 O O . PRO A 1 386 ? 4.690 17.559 29.791 1.00 25.36 386 PRO A O 1
ATOM 3143 N N . LYS A 1 387 ? 4.478 18.228 31.933 1.00 24.73 387 LYS A N 1
ATOM 3144 C CA . LYS A 1 387 ? 3.032 18.025 32.124 1.00 24.73 387 LYS A CA 1
ATOM 3145 C C . LYS A 1 387 ? 2.208 18.980 31.243 1.00 24.73 387 LYS A C 1
ATOM 3147 O O . LYS A 1 387 ? 2.387 20.193 31.324 1.00 24.73 387 LYS A O 1
ATOM 3152 N N . ILE A 1 388 ? 1.237 18.459 30.485 1.00 24.59 388 ILE A N 1
ATOM 3153 C CA . ILE A 1 388 ? 0.205 19.261 29.795 1.00 24.59 388 ILE A CA 1
ATOM 3154 C C . ILE A 1 388 ? -1.109 19.187 30.588 1.00 24.59 388 ILE A C 1
ATOM 3156 O O . ILE A 1 388 ? -1.554 18.108 30.973 1.00 24.59 388 ILE A O 1
ATOM 3160 N N . LYS A 1 389 ? -1.695 20.363 30.859 1.00 25.02 389 LYS A N 1
ATOM 3161 C CA . LYS A 1 389 ? -2.868 20.596 31.719 1.00 25.02 389 LYS A CA 1
ATOM 3162 C C . LYS A 1 389 ? -4.197 20.098 31.122 1.00 25.02 389 LYS A C 1
ATOM 3164 O O . LYS A 1 389 ? -4.448 20.156 29.922 1.00 25.02 389 LYS A O 1
ATOM 3169 N N . GLN A 1 390 ? -5.065 19.694 32.046 1.00 25.30 390 GLN A N 1
ATOM 3170 C CA . GLN A 1 390 ? -6.403 19.114 31.925 1.00 25.30 390 GLN A CA 1
ATOM 3171 C C . GLN A 1 390 ? -7.493 20.126 31.488 1.00 25.30 390 GLN A C 1
ATOM 3173 O O . GLN A 1 390 ? -8.406 20.409 32.258 1.00 25.30 390 GLN A O 1
ATOM 3178 N N . SER A 1 391 ? -7.440 20.688 30.273 1.00 25.83 391 SER A N 1
ATOM 3179 C CA . SER A 1 391 ? -8.506 21.609 29.803 1.00 25.83 391 SER A CA 1
ATOM 3180 C C . SER A 1 391 ? -9.042 21.380 28.382 1.00 25.83 391 SER A C 1
ATOM 3182 O O . SER A 1 391 ? -9.807 22.196 27.879 1.00 25.83 391 SER A O 1
ATOM 3184 N N . THR A 1 392 ? -8.747 20.250 27.729 1.00 24.36 392 THR A N 1
ATOM 3185 C CA . THR A 1 392 ? -9.206 19.992 26.340 1.00 24.36 392 THR A CA 1
ATOM 3186 C C . THR A 1 392 ? -10.378 19.001 26.219 1.00 24.36 392 THR A C 1
ATOM 3188 O O . THR A 1 392 ? -10.745 18.616 25.113 1.00 24.36 392 THR A O 1
ATOM 3191 N N . ILE A 1 393 ? -11.001 18.573 27.324 1.00 25.55 393 ILE A N 1
ATOM 3192 C CA . ILE A 1 393 ? -11.992 17.475 27.292 1.00 25.55 393 ILE A CA 1
ATOM 3193 C C . ILE A 1 393 ? -13.421 17.916 26.896 1.00 25.55 393 ILE A C 1
ATOM 3195 O O . ILE A 1 393 ? -14.213 17.078 26.475 1.00 25.55 393 ILE A O 1
ATOM 3199 N N . ASN A 1 394 ? -13.746 19.212 26.852 1.00 26.45 394 ASN A N 1
ATOM 3200 C CA . ASN A 1 394 ? -15.125 19.667 26.587 1.00 26.45 394 ASN A CA 1
ATOM 3201 C C . ASN A 1 394 ? -15.439 20.112 25.141 1.00 26.45 394 ASN A C 1
ATOM 3203 O O . ASN A 1 394 ? -16.255 21.006 24.942 1.00 26.45 394 ASN A O 1
ATOM 3207 N N . LEU A 1 395 ? -14.869 19.476 24.106 1.00 25.16 395 LEU A N 1
ATOM 3208 C CA . LEU A 1 395 ? -15.195 19.806 22.699 1.00 25.16 395 LEU A CA 1
ATOM 3209 C C . LEU A 1 395 ? -15.665 18.630 21.820 1.00 25.16 395 LEU A C 1
ATOM 3211 O O . LEU A 1 395 ? -15.624 18.715 20.594 1.00 25.16 395 LEU A O 1
ATOM 3215 N N . PHE A 1 396 ? -16.165 17.538 22.406 1.00 26.33 396 PHE A N 1
ATOM 3216 C CA . PHE A 1 396 ? -16.684 16.385 21.651 1.00 26.33 396 PHE A CA 1
ATOM 3217 C C . PHE A 1 396 ? -18.206 16.419 21.442 1.00 26.33 396 PHE A C 1
ATOM 3219 O O . PHE A 1 396 ? -18.917 15.490 21.804 1.00 26.33 396 PHE A O 1
ATOM 3226 N N . LYS A 1 397 ? -18.704 17.476 20.789 1.00 28.48 397 LYS A N 1
ATOM 3227 C CA . LYS A 1 397 ? -19.971 17.458 20.031 1.00 28.48 397 LYS A CA 1
ATOM 3228 C C . LYS A 1 397 ? -19.898 18.450 18.861 1.00 28.48 397 LYS A C 1
ATOM 3230 O O . LYS A 1 397 ? -20.482 19.525 18.941 1.00 28.48 397 LYS A O 1
ATOM 3235 N N . ARG A 1 398 ? -19.180 18.103 17.777 1.00 25.27 398 ARG A N 1
ATOM 3236 C CA . ARG A 1 398 ? -19.477 18.555 16.392 1.00 25.27 398 ARG A CA 1
ATOM 3237 C C . ARG A 1 398 ? -18.538 17.948 15.325 1.00 25.27 398 ARG A C 1
ATOM 3239 O O . ARG A 1 398 ? -17.327 18.105 15.385 1.00 25.27 398 ARG A O 1
ATOM 3246 N N . ASN A 1 399 ? -19.168 17.340 14.314 1.00 28.05 399 ASN A N 1
ATOM 3247 C CA . ASN A 1 399 ? -18.738 17.049 12.933 1.00 28.05 399 ASN A CA 1
ATOM 3248 C C . ASN A 1 399 ? -17.530 16.118 12.638 1.00 28.05 399 ASN A C 1
ATOM 3250 O O . ASN A 1 399 ? -16.367 16.418 12.900 1.00 28.05 399 ASN A O 1
ATOM 3254 N N . TYR A 1 400 ? -17.842 15.028 11.916 1.00 34.50 400 TYR A N 1
ATOM 3255 C CA . TYR A 1 400 ? -16.978 13.921 11.460 1.00 34.50 400 TYR A CA 1
ATOM 3256 C C . TYR A 1 400 ? -15.958 14.260 10.350 1.00 34.50 400 TYR A C 1
ATOM 3258 O O . TYR A 1 400 ? -15.218 13.384 9.915 1.00 34.50 400 TYR A O 1
ATOM 3266 N N . SER A 1 401 ? -15.855 15.513 9.906 1.00 33.78 401 SER A N 1
ATOM 3267 C CA . SER A 1 401 ? -14.776 15.968 9.006 1.00 33.78 401 SER A CA 1
ATOM 3268 C C . SER A 1 401 ? -13.473 16.283 9.778 1.00 33.78 401 SER A C 1
ATOM 3270 O O . SER A 1 401 ? -12.392 16.342 9.201 1.00 33.78 401 SER A O 1
ATOM 3272 N N . SER A 1 402 ? -13.531 16.414 11.113 1.00 42.50 402 SER A N 1
ATOM 3273 C CA . SER A 1 402 ? -12.412 16.943 11.909 1.00 42.50 402 SER A CA 1
ATOM 3274 C C . SER A 1 402 ? -11.302 15.943 12.274 1.00 42.50 402 SER A C 1
ATOM 3276 O O . SER A 1 402 ? -10.202 16.381 12.601 1.00 42.50 402 SER A O 1
ATOM 3278 N N . MET A 1 403 ? -11.514 14.620 12.204 1.00 42.97 403 MET A N 1
ATOM 3279 C CA . MET A 1 403 ? -10.557 13.643 12.768 1.00 42.97 403 MET A CA 1
ATOM 3280 C C . MET A 1 403 ? -9.221 13.541 12.015 1.00 42.97 403 MET A C 1
ATOM 3282 O O . MET A 1 403 ? -8.181 13.407 12.662 1.00 42.97 403 MET A O 1
ATOM 3286 N N . TYR A 1 404 ? -9.213 13.583 10.676 1.00 44.84 404 TYR A N 1
ATOM 3287 C CA . TYR A 1 404 ? -7.964 13.533 9.897 1.00 44.84 404 TYR A CA 1
ATOM 3288 C C . TYR A 1 404 ? -7.161 14.825 10.077 1.00 44.84 404 TYR A C 1
ATOM 3290 O O . TYR A 1 404 ? -6.004 14.792 10.494 1.00 44.84 404 TYR A O 1
ATOM 3298 N N . THR A 1 405 ? -7.819 15.969 9.878 1.00 50.00 405 THR A N 1
ATOM 3299 C CA . THR A 1 405 ? -7.277 17.307 10.143 1.00 50.00 405 THR A CA 1
ATOM 3300 C C . THR A 1 405 ? -6.698 17.414 11.555 1.00 50.00 405 THR A C 1
ATOM 3302 O O . THR A 1 405 ? -5.622 17.976 11.740 1.00 50.00 405 THR A O 1
ATOM 3305 N N . PHE A 1 406 ? -7.373 16.846 12.556 1.00 51.72 406 PHE A N 1
ATOM 3306 C CA . PHE A 1 406 ? -6.912 16.837 13.943 1.00 51.72 406 PHE A CA 1
ATOM 3307 C C . PHE A 1 406 ? -5.667 15.960 14.145 1.00 51.72 406 PHE A C 1
ATOM 3309 O O . PHE A 1 406 ? -4.721 16.395 14.796 1.00 51.72 406 PHE A O 1
ATOM 3316 N N . LYS A 1 407 ? -5.609 14.769 13.530 1.00 49.56 407 LYS A N 1
ATOM 3317 C CA . LYS A 1 407 ? -4.423 13.893 13.571 1.00 49.56 407 LYS A CA 1
ATOM 3318 C C . LYS A 1 407 ? -3.194 14.545 12.938 1.00 49.56 407 LYS A C 1
ATOM 3320 O O . LYS A 1 407 ? -2.135 14.535 13.557 1.00 49.56 407 LYS A O 1
ATOM 3325 N N . VAL A 1 408 ? -3.339 15.142 11.753 1.00 50.78 408 VAL A N 1
ATOM 3326 C CA . VAL A 1 408 ? -2.237 15.850 11.075 1.00 50.78 408 VAL A CA 1
ATOM 3327 C C . VAL A 1 408 ? -1.767 17.044 11.910 1.00 50.78 408 VAL A C 1
ATOM 3329 O O . VAL A 1 408 ? -0.566 17.223 12.108 1.00 50.78 408 VAL A O 1
ATOM 3332 N N . LYS A 1 409 ? -2.700 17.817 12.493 1.00 53.31 409 LYS A N 1
ATOM 3333 C CA . LYS A 1 409 ? -2.363 18.923 13.408 1.00 53.31 409 LYS A CA 1
ATOM 3334 C C . LYS A 1 409 ? -1.568 18.448 14.629 1.00 53.31 409 LYS A C 1
ATOM 3336 O O . LYS A 1 409 ? -0.579 19.083 14.982 1.00 53.31 409 LYS A O 1
ATOM 3341 N N . ILE A 1 410 ? -1.959 17.330 15.244 1.00 48.88 410 ILE A N 1
ATOM 3342 C CA . ILE A 1 410 ? -1.241 16.743 16.386 1.00 48.88 410 ILE A CA 1
ATOM 3343 C C . ILE A 1 410 ? 0.163 16.282 15.979 1.00 48.88 410 ILE A C 1
ATOM 3345 O O . ILE A 1 410 ? 1.133 16.635 16.643 1.00 48.88 410 ILE A O 1
ATOM 3349 N N . LEU A 1 411 ? 0.290 15.535 14.879 1.00 47.91 411 LEU A N 1
ATOM 3350 C CA . LEU A 1 411 ? 1.571 14.982 14.427 1.00 47.91 411 LEU A CA 1
ATOM 3351 C C . LEU A 1 411 ? 2.591 16.073 14.070 1.00 47.91 411 LEU A C 1
ATOM 3353 O O . LEU A 1 411 ? 3.767 15.946 14.411 1.00 47.91 411 LEU A O 1
ATOM 3357 N N . LEU A 1 412 ? 2.150 17.162 13.434 1.00 54.56 412 LEU A N 1
ATOM 3358 C CA . LEU A 1 412 ? 3.024 18.291 13.097 1.00 54.56 412 LEU A CA 1
ATOM 3359 C C . LEU A 1 412 ? 3.427 19.120 14.319 1.00 54.56 412 LEU A C 1
ATOM 3361 O O . LEU A 1 412 ? 4.550 19.618 14.366 1.00 54.56 412 LEU A O 1
ATOM 3365 N N . ASN A 1 413 ? 2.545 19.247 15.315 1.00 50.84 413 ASN A N 1
ATOM 3366 C CA . ASN A 1 413 ? 2.864 19.947 16.559 1.00 50.84 413 ASN A CA 1
ATOM 3367 C C . ASN A 1 413 ? 3.850 19.158 17.439 1.00 50.84 413 ASN A C 1
ATOM 3369 O O . ASN A 1 413 ? 4.636 19.776 18.150 1.00 50.84 413 ASN A O 1
ATOM 3373 N N . LEU A 1 414 ? 3.846 17.821 17.367 1.00 38.16 414 LEU A N 1
ATOM 3374 C CA . LEU A 1 414 ? 4.749 16.954 18.137 1.00 38.16 414 LEU A CA 1
ATOM 3375 C C . LEU A 1 414 ? 6.166 16.838 17.537 1.00 38.16 414 LEU A C 1
ATOM 3377 O O . LEU A 1 414 ? 7.119 16.656 18.284 1.00 38.16 414 LEU A O 1
ATOM 3381 N N . ASN A 1 415 ? 6.328 16.972 16.213 1.00 45.28 415 ASN A N 1
ATOM 3382 C CA . ASN A 1 415 ? 7.580 16.651 15.499 1.00 45.28 415 ASN A CA 1
ATOM 3383 C C . ASN A 1 415 ? 8.334 17.871 14.930 1.00 45.28 415 ASN A C 1
ATOM 3385 O O . ASN A 1 415 ? 9.074 17.750 13.953 1.00 45.28 415 ASN A O 1
ATOM 3389 N N . ASN A 1 416 ? 8.150 19.065 15.497 1.00 39.78 416 ASN A N 1
ATOM 3390 C CA . ASN A 1 416 ? 8.648 20.318 14.916 1.00 39.78 416 ASN A CA 1
ATOM 3391 C C . ASN A 1 416 ? 10.151 20.584 15.180 1.00 39.78 416 ASN A C 1
ATOM 3393 O O . ASN A 1 416 ? 10.531 21.692 15.558 1.00 39.78 416 ASN A O 1
ATOM 3397 N N . SER A 1 417 ? 11.020 19.590 14.968 1.00 33.25 417 SER A N 1
ATOM 3398 C CA . SER A 1 417 ? 12.466 19.816 14.891 1.00 33.25 417 SER A CA 1
ATOM 3399 C C . SER A 1 417 ? 12.847 20.296 13.486 1.00 33.25 417 SER A C 1
ATOM 3401 O O . SER A 1 417 ? 12.369 19.794 12.463 1.00 33.25 417 SER A O 1
ATOM 3403 N N . GLN A 1 418 ? 13.704 21.319 13.413 1.00 31.39 418 GLN A N 1
ATOM 3404 C CA . GLN A 1 418 ? 14.368 21.660 12.159 1.00 31.39 418 GLN A CA 1
ATOM 3405 C C . GLN A 1 418 ? 15.255 20.475 11.770 1.00 31.39 418 GLN A C 1
ATOM 3407 O O . GLN A 1 418 ? 16.184 20.125 12.492 1.00 31.39 418 GLN A O 1
ATOM 3412 N N . VAL A 1 419 ? 14.962 19.835 10.639 1.00 30.62 419 VAL A N 1
ATOM 3413 C CA . VAL A 1 419 ? 15.785 18.733 10.136 1.00 30.62 419 VAL A CA 1
ATOM 3414 C C . VAL A 1 419 ? 17.062 19.327 9.539 1.00 30.62 419 VAL A C 1
ATOM 3416 O O . VAL A 1 419 ? 17.094 19.670 8.361 1.00 30.62 419 VAL A O 1
ATOM 3419 N N . THR A 1 420 ? 18.113 19.474 10.347 1.00 28.95 420 THR A N 1
ATOM 3420 C CA . THR A 1 420 ? 19.494 19.664 9.859 1.00 28.95 420 THR A CA 1
ATOM 3421 C C . THR A 1 420 ? 20.340 18.394 9.939 1.00 28.95 420 THR A C 1
ATOM 3423 O O . THR A 1 420 ? 21.457 18.387 9.435 1.00 28.95 420 THR A O 1
ATOM 3426 N N . LYS A 1 421 ? 19.808 17.276 10.444 1.00 26.73 421 LYS A N 1
ATOM 3427 C CA . LYS A 1 421 ? 20.390 15.939 10.253 1.00 26.73 421 LYS A CA 1
ATOM 3428 C C . LYS A 1 421 ? 19.273 14.927 10.021 1.00 26.73 421 LYS A C 1
ATOM 3430 O O . LYS A 1 421 ? 18.297 14.899 10.767 1.00 26.73 421 LYS A O 1
ATOM 3435 N N . ALA A 1 422 ? 19.402 14.134 8.959 1.00 26.11 422 ALA A N 1
ATOM 3436 C CA . ALA A 1 422 ? 18.492 13.039 8.653 1.00 26.11 422 ALA A CA 1
ATOM 3437 C C . ALA A 1 422 ? 18.617 11.958 9.738 1.00 26.11 422 ALA A C 1
ATOM 3439 O O . ALA A 1 422 ? 19.478 11.087 9.669 1.00 26.11 422 ALA A O 1
ATOM 3440 N N . LEU A 1 423 ? 17.769 12.038 10.762 1.00 21.92 423 LEU A N 1
ATOM 3441 C CA . LEU A 1 423 ? 17.470 10.905 11.626 1.00 21.92 423 LEU A CA 1
ATOM 3442 C C . LEU A 1 423 ? 16.456 10.031 10.888 1.00 21.92 423 LEU A C 1
ATOM 3444 O O . LEU A 1 423 ? 15.354 10.479 10.565 1.00 21.92 423 LEU A O 1
ATOM 3448 N N . TYR A 1 424 ? 16.857 8.796 10.591 1.00 30.14 424 TYR A N 1
ATOM 3449 C CA . TYR A 1 424 ? 16.002 7.756 10.032 1.00 30.14 424 TYR A CA 1
ATOM 3450 C C . TYR A 1 424 ? 14.869 7.438 11.018 1.00 30.14 424 TYR A C 1
ATOM 3452 O O . TYR A 1 424 ? 15.021 6.600 11.903 1.00 30.14 424 TYR A O 1
ATOM 3460 N N . SER A 1 425 ? 13.717 8.095 10.876 1.00 25.28 425 SER A N 1
ATOM 3461 C CA . SER A 1 425 ? 12.486 7.626 11.507 1.00 25.28 425 SER A CA 1
ATOM 3462 C C . SER A 1 425 ? 11.918 6.469 10.678 1.00 25.28 425 SER A C 1
ATOM 3464 O O . SER A 1 425 ? 11.538 6.600 9.515 1.00 25.28 425 SER A O 1
ATOM 3466 N N . GLN A 1 426 ? 11.920 5.286 11.285 1.00 35.34 426 GLN A N 1
ATOM 3467 C CA . GLN A 1 426 ? 11.705 3.984 10.651 1.00 35.34 426 GLN A CA 1
ATOM 3468 C C . GLN A 1 426 ? 10.215 3.613 10.506 1.00 35.34 426 GLN A C 1
ATOM 3470 O O . GLN A 1 426 ? 9.808 2.495 10.796 1.00 35.34 426 GLN A O 1
ATOM 3475 N N . VAL A 1 427 ? 9.380 4.554 10.060 1.00 34.69 427 VAL A N 1
ATOM 3476 C CA . VAL A 1 427 ? 7.966 4.308 9.706 1.00 34.69 427 VAL A CA 1
ATOM 3477 C C . VAL A 1 427 ? 7.544 5.243 8.569 1.00 34.69 427 VAL A C 1
ATOM 3479 O O . VAL A 1 427 ? 6.663 6.087 8.700 1.00 34.69 427 VAL A O 1
ATOM 3482 N N . GLY A 1 428 ? 8.210 5.112 7.424 1.00 27.67 428 GLY A N 1
ATOM 3483 C CA . GLY A 1 428 ? 7.684 5.611 6.156 1.00 27.67 428 GLY A CA 1
ATOM 3484 C C . GLY A 1 428 ? 6.791 4.547 5.520 1.00 27.67 428 GLY A C 1
ATOM 3485 O O . GLY A 1 428 ? 7.135 3.368 5.530 1.00 27.67 428 GLY A O 1
ATOM 3486 N N . THR A 1 429 ? 5.654 4.937 4.943 1.00 33.75 429 THR A N 1
ATOM 3487 C CA . THR A 1 429 ? 4.884 4.056 4.052 1.00 33.75 429 THR A CA 1
ATOM 3488 C C . THR A 1 429 ? 5.776 3.528 2.926 1.00 33.75 429 THR A C 1
ATOM 3490 O O . THR A 1 429 ? 6.670 4.238 2.458 1.00 33.75 429 THR A O 1
ATOM 3493 N N . SER A 1 430 ? 5.515 2.302 2.464 1.00 42.84 430 SER A N 1
ATOM 3494 C CA . SER A 1 430 ? 6.285 1.610 1.421 1.00 42.84 430 SER A CA 1
ATOM 3495 C C . SER A 1 430 ? 6.536 2.461 0.171 1.00 42.84 430 SER A C 1
ATOM 3497 O O . SER A 1 430 ? 7.602 2.338 -0.415 1.00 42.84 430 SER A O 1
ATOM 3499 N N . GLU A 1 431 ? 5.645 3.388 -0.192 1.00 36.84 431 GLU A N 1
ATOM 3500 C CA . GLU A 1 431 ? 5.832 4.297 -1.334 1.00 36.84 431 GLU A CA 1
ATOM 3501 C C . GLU A 1 431 ? 6.968 5.318 -1.128 1.00 36.84 431 GLU A C 1
ATOM 3503 O O . GLU A 1 431 ? 7.729 5.602 -2.051 1.00 36.84 431 GLU A O 1
ATOM 3508 N N . THR A 1 432 ? 7.151 5.813 0.098 1.00 35.28 432 THR A N 1
ATOM 3509 C CA . THR A 1 432 ? 8.232 6.743 0.459 1.00 35.28 432 THR A CA 1
ATOM 3510 C C . THR A 1 432 ? 9.585 6.037 0.452 1.00 35.28 432 THR A C 1
ATOM 3512 O O . THR A 1 432 ? 10.566 6.574 -0.053 1.00 35.28 432 THR A O 1
ATOM 3515 N N . ILE A 1 433 ? 9.621 4.794 0.945 1.00 37.50 433 ILE A N 1
ATOM 3516 C CA . ILE A 1 433 ? 10.816 3.938 0.927 1.00 37.50 433 ILE A CA 1
ATOM 3517 C C . ILE A 1 433 ? 11.128 3.486 -0.511 1.00 37.50 433 ILE A C 1
ATOM 3519 O O . ILE A 1 433 ? 12.288 3.418 -0.906 1.00 37.50 433 ILE A O 1
ATOM 3523 N N . ARG A 1 434 ? 10.103 3.262 -1.342 1.00 41.50 434 ARG A N 1
ATOM 3524 C CA . ARG A 1 434 ? 10.239 2.864 -2.750 1.00 41.50 434 ARG A CA 1
ATOM 3525 C C . ARG A 1 434 ? 10.672 4.003 -3.671 1.00 41.50 434 ARG A C 1
ATOM 3527 O O . ARG A 1 434 ? 11.284 3.729 -4.692 1.00 41.50 434 ARG A O 1
ATOM 3534 N N . LEU A 1 435 ? 10.397 5.261 -3.329 1.00 40.94 435 LEU A N 1
ATOM 3535 C CA . LEU A 1 435 ? 10.964 6.425 -4.027 1.00 40.94 435 LEU A CA 1
ATOM 3536 C C . LEU A 1 435 ? 12.452 6.635 -3.702 1.00 40.94 435 LEU A C 1
ATOM 3538 O O . LEU A 1 435 ? 13.173 7.202 -4.518 1.00 40.94 435 LEU A O 1
ATOM 3542 N N . LEU A 1 436 ? 12.909 6.159 -2.539 1.00 37.16 436 LEU A N 1
ATOM 3543 C CA . LEU A 1 436 ? 14.299 6.275 -2.091 1.00 37.16 436 LEU A CA 1
ATOM 3544 C C . LEU A 1 436 ? 15.202 5.126 -2.587 1.00 37.16 436 LEU A C 1
ATOM 3546 O O . LEU A 1 436 ? 16.412 5.307 -2.647 1.00 37.16 436 LEU A O 1
ATOM 3550 N N . ASN A 1 437 ? 14.634 3.978 -2.989 1.00 39.78 437 ASN A N 1
ATOM 3551 C CA . ASN A 1 437 ? 15.371 2.746 -3.327 1.00 39.78 437 ASN A CA 1
ATOM 3552 C C . ASN A 1 437 ? 15.258 2.304 -4.806 1.00 39.78 437 ASN A C 1
ATOM 3554 O O . ASN A 1 437 ? 14.978 1.139 -5.089 1.00 39.78 437 ASN A O 1
ATOM 3558 N N . ILE A 1 438 ? 15.473 3.194 -5.784 1.00 39.19 438 ILE A N 1
ATOM 3559 C CA . ILE A 1 438 ? 15.462 2.799 -7.209 1.00 39.19 438 ILE A CA 1
ATOM 3560 C C . ILE A 1 438 ? 16.776 3.170 -7.895 1.00 39.19 438 ILE A C 1
ATOM 3562 O O . ILE A 1 438 ? 16.976 4.303 -8.321 1.00 39.19 438 ILE A O 1
ATOM 3566 N N . ASN A 1 439 ? 17.622 2.157 -8.086 1.00 36.91 439 ASN A N 1
ATOM 3567 C CA . ASN A 1 439 ? 18.652 2.158 -9.116 1.00 36.91 439 ASN A CA 1
ATOM 3568 C C . ASN A 1 439 ? 18.061 1.587 -10.424 1.00 36.91 439 ASN A C 1
ATOM 3570 O O . ASN A 1 439 ? 17.533 0.477 -10.445 1.00 36.91 439 ASN A O 1
ATOM 3574 N N . THR A 1 440 ? 18.202 2.358 -11.511 1.00 34.44 440 THR A N 1
ATOM 3575 C CA . THR A 1 440 ? 18.164 1.993 -12.953 1.00 34.44 440 THR A CA 1
ATOM 3576 C C . THR A 1 440 ? 16.867 1.994 -13.800 1.00 34.44 440 THR A C 1
ATOM 3578 O O . THR A 1 440 ? 17.011 1.919 -15.011 1.00 34.44 440 THR A O 1
ATOM 3581 N N . ASN A 1 441 ? 15.656 2.265 -13.277 1.00 42.41 441 ASN A N 1
ATOM 3582 C CA . ASN A 1 441 ? 14.467 2.658 -14.102 1.00 42.41 441 ASN A CA 1
ATOM 3583 C C . ASN A 1 441 ? 14.166 4.175 -14.002 1.00 42.41 441 ASN A C 1
ATOM 3585 O O . ASN A 1 441 ? 13.019 4.637 -13.942 1.00 42.41 441 ASN A O 1
ATOM 3589 N N . SER A 1 442 ? 15.223 4.967 -13.826 1.00 49.06 442 SER A N 1
ATOM 3590 C CA . SER A 1 442 ? 15.162 6.278 -13.178 1.00 49.06 442 SER A CA 1
ATOM 3591 C C . SER A 1 442 ? 14.756 7.440 -14.083 1.00 49.06 442 SER A C 1
ATOM 3593 O O . SER A 1 442 ? 14.416 8.485 -13.556 1.00 49.06 442 SER A O 1
ATOM 3595 N N . ASN A 1 443 ? 14.711 7.338 -15.412 1.00 50.22 443 ASN A N 1
ATOM 3596 C CA . ASN A 1 443 ? 14.392 8.537 -16.205 1.00 50.22 443 ASN A CA 1
ATOM 3597 C C . ASN A 1 443 ? 12.889 8.762 -16.392 1.00 50.22 443 ASN A C 1
ATOM 3599 O O . ASN A 1 443 ? 12.411 9.873 -16.175 1.00 50.22 443 ASN A O 1
ATOM 3603 N N . TYR A 1 444 ? 12.107 7.729 -16.708 1.00 52.06 444 TYR A N 1
ATOM 3604 C CA . TYR A 1 444 ? 10.686 7.918 -17.027 1.00 52.06 444 TYR A CA 1
ATOM 3605 C C . TYR A 1 444 ? 9.805 8.165 -15.787 1.00 52.06 444 TYR A C 1
ATOM 3607 O O . TYR A 1 444 ? 8.977 9.078 -15.779 1.00 52.06 444 TYR A O 1
ATOM 3615 N N . LYS A 1 445 ? 10.009 7.413 -14.692 1.00 58.06 445 LYS A N 1
ATOM 3616 C CA . LYS A 1 445 ? 9.255 7.621 -13.438 1.00 58.06 445 LYS A CA 1
ATOM 3617 C C . LYS A 1 445 ? 9.604 8.960 -12.780 1.00 58.06 445 LYS A C 1
ATOM 3619 O O . LYS A 1 445 ? 8.718 9.617 -12.234 1.00 58.06 445 LYS A O 1
ATOM 3624 N N . TYR A 1 446 ? 10.867 9.386 -12.869 1.00 71.94 446 TYR A N 1
ATOM 3625 C CA . TYR A 1 446 ? 11.269 10.703 -12.385 1.00 71.94 446 TYR A CA 1
ATOM 3626 C C . TYR A 1 446 ? 10.743 11.801 -13.306 1.00 71.94 446 TYR A C 1
ATOM 3628 O O . TYR A 1 446 ? 10.245 12.788 -12.787 1.00 71.94 446 TYR A O 1
ATOM 3636 N N . LYS A 1 447 ? 10.733 11.616 -14.635 1.00 85.44 447 LYS A N 1
ATOM 3637 C CA . LYS A 1 447 ? 10.110 12.566 -15.573 1.00 85.44 447 LYS A CA 1
ATOM 3638 C C . LYS A 1 447 ? 8.654 12.859 -15.193 1.00 85.44 447 LYS A C 1
ATOM 3640 O O . LYS A 1 447 ? 8.328 14.013 -14.947 1.00 85.44 447 LYS A O 1
ATOM 3645 N N . LYS A 1 448 ? 7.819 11.830 -14.996 1.00 88.81 448 LYS A N 1
ATOM 3646 C CA . LYS A 1 448 ? 6.414 12.012 -14.570 1.00 88.81 448 LYS A CA 1
ATOM 3647 C C . LYS A 1 448 ? 6.267 12.737 -13.234 1.00 88.81 448 LYS A C 1
ATOM 3649 O O . LYS A 1 448 ? 5.311 13.480 -13.031 1.00 88.81 448 LYS A O 1
ATOM 3654 N N . LEU A 1 449 ? 7.175 12.482 -12.292 1.00 90.06 449 LEU A N 1
ATOM 3655 C CA . LEU A 1 449 ? 7.158 13.138 -10.987 1.00 90.06 449 LEU A CA 1
ATOM 3656 C C . LEU A 1 449 ? 7.561 14.615 -11.084 1.00 90.06 449 LEU A C 1
ATOM 3658 O O . LEU A 1 449 ? 6.953 15.441 -10.412 1.00 90.06 449 LEU A O 1
ATOM 3662 N N . LYS A 1 450 ? 8.549 14.938 -11.925 1.00 94.94 450 LYS A N 1
ATOM 3663 C CA . LYS A 1 450 ? 8.988 16.311 -12.210 1.00 94.94 450 LYS A CA 1
ATOM 3664 C C . LYS A 1 450 ? 7.896 17.107 -12.922 1.00 94.94 450 LYS A C 1
ATOM 3666 O O . LYS A 1 450 ? 7.593 18.222 -12.513 1.00 94.94 450 LYS A O 1
ATOM 3671 N N . GLU A 1 451 ? 7.252 16.498 -13.918 1.00 96.88 451 GLU A N 1
ATOM 3672 C CA . GLU A 1 451 ? 6.089 17.062 -14.614 1.00 96.88 451 GLU A CA 1
ATOM 3673 C C . GLU A 1 451 ? 4.944 17.341 -13.636 1.00 96.88 451 GLU A C 1
ATOM 3675 O O . GLU A 1 451 ? 4.448 18.463 -13.573 1.00 96.88 451 GLU A O 1
ATOM 3680 N N . TRP A 1 452 ? 4.581 16.357 -12.805 1.00 97.56 452 TRP A N 1
ATOM 3681 C CA . TRP A 1 452 ? 3.575 16.535 -11.754 1.00 97.56 452 TRP A CA 1
ATOM 3682 C C . TRP A 1 452 ? 3.942 17.663 -10.780 1.00 97.56 452 TRP A C 1
ATOM 3684 O O . TRP A 1 452 ? 3.099 18.495 -10.456 1.00 97.56 452 TRP A O 1
ATOM 3694 N N . LEU A 1 453 ? 5.195 17.729 -10.323 1.00 97.56 453 LEU A N 1
ATOM 3695 C CA . LEU A 1 453 ? 5.640 18.783 -9.413 1.00 97.56 453 LEU A CA 1
ATOM 3696 C C . LEU A 1 453 ? 5.527 20.168 -10.060 1.00 97.56 453 LEU A C 1
ATOM 3698 O O . LEU A 1 453 ? 5.084 21.105 -9.403 1.00 97.56 453 LEU A O 1
ATOM 3702 N N . ALA A 1 454 ? 5.890 20.295 -11.338 1.00 98.00 454 ALA A N 1
ATOM 3703 C CA . ALA A 1 454 ? 5.757 21.547 -12.073 1.00 98.00 454 ALA A CA 1
ATOM 3704 C C . ALA A 1 454 ? 4.292 22.006 -12.152 1.00 98.00 454 ALA A C 1
ATOM 3706 O O . ALA A 1 454 ? 4.004 23.161 -11.847 1.00 98.00 454 ALA A O 1
ATOM 3707 N N . GLY A 1 455 ? 3.363 21.092 -12.448 1.00 97.81 455 GLY A N 1
ATOM 3708 C CA . GLY A 1 455 ? 1.929 21.393 -12.446 1.00 97.81 455 GLY A CA 1
ATOM 3709 C C . GLY A 1 455 ? 1.401 21.822 -11.080 1.00 97.81 455 GLY A C 1
ATOM 3710 O O . GLY A 1 455 ? 0.641 22.781 -10.982 1.00 97.81 455 GLY A O 1
ATOM 3711 N N . LEU A 1 456 ? 1.850 21.161 -10.010 1.00 97.88 456 LEU A N 1
ATOM 3712 C CA . LEU A 1 456 ? 1.469 21.531 -8.648 1.00 97.88 456 LEU A CA 1
ATOM 3713 C C . LEU A 1 456 ? 2.005 22.921 -8.264 1.00 97.88 456 LEU A C 1
ATOM 3715 O O . LEU A 1 456 ? 1.308 23.701 -7.617 1.00 97.88 456 LEU A O 1
ATOM 3719 N N . ILE A 1 457 ? 3.238 23.246 -8.668 1.00 98.12 457 ILE A N 1
ATOM 3720 C CA . ILE A 1 457 ? 3.843 24.568 -8.452 1.00 98.12 457 ILE A CA 1
ATOM 3721 C C . ILE A 1 457 ? 3.112 25.650 -9.258 1.00 98.12 457 ILE A C 1
ATOM 3723 O O . ILE A 1 457 ? 2.975 26.775 -8.773 1.00 98.12 457 ILE A O 1
ATOM 3727 N N . ASP A 1 458 ? 2.640 25.328 -10.462 1.00 97.12 458 ASP A N 1
ATOM 3728 C CA . ASP A 1 458 ? 1.885 26.253 -11.309 1.00 97.12 458 ASP A CA 1
ATOM 3729 C C . ASP A 1 458 ? 0.539 26.674 -10.718 1.00 97.12 458 ASP A C 1
ATOM 3731 O O . ASP A 1 458 ? 0.097 27.796 -10.984 1.00 97.12 458 ASP A O 1
ATOM 3735 N N . GLY A 1 459 ? -0.077 25.816 -9.903 1.00 95.25 459 GLY A N 1
ATOM 3736 C CA . GLY A 1 459 ? -1.280 26.152 -9.148 1.00 95.25 459 GLY A CA 1
ATOM 3737 C C . GLY A 1 459 ? -0.994 26.751 -7.771 1.00 95.25 459 GLY A C 1
ATOM 3738 O O . GLY A 1 459 ? -1.248 27.932 -7.536 1.00 95.25 459 GLY A O 1
ATOM 3739 N N . ASP A 1 460 ? -0.397 25.961 -6.872 1.00 95.31 460 ASP A N 1
ATOM 3740 C CA . ASP A 1 460 ? -0.270 26.284 -5.437 1.00 95.31 460 ASP A CA 1
ATOM 3741 C C . ASP A 1 460 ? 1.133 26.757 -5.009 1.00 95.31 460 ASP A C 1
ATOM 3743 O O . ASP A 1 460 ? 1.380 27.070 -3.835 1.00 95.31 460 ASP A O 1
ATOM 3747 N N . GLY A 1 461 ? 2.087 26.788 -5.941 1.00 96.50 461 GLY A N 1
ATOM 3748 C CA . GLY A 1 461 ? 3.466 27.184 -5.680 1.00 96.50 461 GLY A CA 1
ATOM 3749 C C . GLY A 1 461 ? 3.700 28.693 -5.723 1.00 96.50 461 GLY A C 1
ATOM 3750 O O . GLY A 1 461 ? 2.932 29.473 -6.287 1.00 96.50 461 GLY A O 1
ATOM 3751 N N . CYS A 1 462 ? 4.814 29.126 -5.135 1.00 96.62 462 CYS A N 1
ATOM 3752 C CA . CYS A 1 462 ? 5.319 30.491 -5.214 1.00 96.62 462 CYS A CA 1
ATOM 3753 C C . CYS A 1 462 ? 6.836 30.520 -4.992 1.00 96.62 462 CYS A C 1
ATOM 3755 O O . CYS A 1 462 ? 7.333 30.181 -3.915 1.00 96.62 462 CYS A O 1
ATOM 3757 N N . PHE A 1 463 ? 7.572 30.965 -6.007 1.00 97.50 463 PHE A N 1
ATOM 3758 C CA . PHE A 1 463 ? 9.001 31.237 -5.913 1.00 97.50 463 PHE A CA 1
ATOM 3759 C C . PHE A 1 463 ? 9.222 32.650 -5.373 1.00 97.50 463 PHE A C 1
ATOM 3761 O O . PHE A 1 463 ? 8.589 33.616 -5.803 1.00 97.50 463 PHE A O 1
ATOM 3768 N N . GLN A 1 464 ? 10.141 32.781 -4.426 1.00 95.62 464 GLN A N 1
ATOM 3769 C CA . GLN A 1 464 ? 10.449 34.040 -3.763 1.00 95.62 464 GLN A CA 1
ATOM 3770 C C . GLN A 1 464 ? 11.945 34.311 -3.842 1.00 95.62 464 GLN A C 1
ATOM 3772 O O . GLN A 1 464 ? 12.758 33.419 -3.607 1.00 95.62 464 GLN A O 1
ATOM 3777 N N . LEU A 1 465 ? 12.295 35.562 -4.128 1.00 94.56 465 LEU A N 1
ATOM 3778 C CA . LEU A 1 465 ? 13.649 36.077 -4.004 1.00 94.56 465 LEU A CA 1
ATOM 3779 C C . LEU A 1 465 ? 13.599 37.343 -3.149 1.00 94.56 465 LEU A C 1
ATOM 3781 O O . LEU A 1 465 ? 12.989 38.338 -3.535 1.00 94.56 465 LEU A O 1
ATOM 3785 N N . SER A 1 466 ? 14.185 37.287 -1.955 1.00 91.56 466 SER A N 1
ATOM 3786 C CA . SER A 1 466 ? 14.193 38.425 -1.036 1.00 91.56 466 SER A CA 1
ATOM 3787 C C . SER A 1 466 ? 15.170 39.511 -1.492 1.00 91.56 466 SER A C 1
ATOM 3789 O O . SER A 1 466 ? 16.128 39.233 -2.212 1.00 91.56 466 SER A O 1
ATOM 3791 N N . LYS A 1 467 ? 14.982 40.742 -0.993 1.00 88.94 467 LYS A N 1
ATOM 3792 C CA . LYS A 1 467 ? 15.902 41.870 -1.241 1.00 88.94 467 LYS A CA 1
ATOM 3793 C C . LYS A 1 467 ? 17.346 41.572 -0.810 1.00 88.94 467 LYS A C 1
ATOM 3795 O O . LYS A 1 467 ? 18.277 42.045 -1.438 1.00 88.94 467 LYS A O 1
ATOM 3800 N N . LYS A 1 468 ? 17.526 40.749 0.232 1.00 86.75 468 LYS A N 1
ATOM 3801 C CA . LYS A 1 468 ? 18.841 40.284 0.718 1.00 86.75 468 LYS A CA 1
ATOM 3802 C C . LYS A 1 468 ? 19.412 39.117 -0.104 1.00 86.75 468 LYS A C 1
ATOM 3804 O O . LYS A 1 468 ? 20.413 38.528 0.279 1.00 86.75 468 LYS A O 1
ATOM 3809 N N . GLY A 1 469 ? 18.749 38.723 -1.191 1.00 87.50 469 GLY A N 1
ATOM 3810 C CA . GLY A 1 469 ? 19.192 37.624 -2.036 1.00 87.50 469 GLY A CA 1
ATOM 3811 C C . GLY A 1 469 ? 18.946 36.241 -1.432 1.00 87.50 469 GLY A C 1
ATOM 3812 O O . GLY A 1 469 ? 19.703 35.322 -1.716 1.00 87.50 469 GLY A O 1
ATOM 3813 N N . TYR A 1 470 ? 17.896 36.023 -0.636 1.00 90.38 470 TYR A N 1
ATOM 3814 C CA . TYR A 1 470 ? 17.485 34.667 -0.225 1.00 90.38 470 TYR A CA 1
ATOM 3815 C C . TYR A 1 470 ? 16.419 34.139 -1.182 1.00 90.38 470 TYR A C 1
ATOM 3817 O O . TYR A 1 470 ? 15.369 34.762 -1.320 1.00 90.38 470 TYR A O 1
ATOM 3825 N N . ALA A 1 471 ? 16.700 33.021 -1.856 1.00 95.31 471 ALA A N 1
ATOM 3826 C CA . ALA A 1 471 ? 15.751 32.377 -2.762 1.00 95.31 471 ALA A CA 1
ATOM 3827 C C . ALA A 1 471 ? 15.019 31.235 -2.047 1.00 95.31 471 ALA A C 1
ATOM 3829 O O . ALA A 1 471 ? 15.615 30.545 -1.218 1.00 95.31 471 ALA A O 1
ATOM 3830 N N . SER A 1 472 ? 13.746 31.027 -2.371 1.00 96.69 472 SER A N 1
ATOM 3831 C CA . SER A 1 472 ? 12.961 29.923 -1.822 1.00 96.69 472 SER A CA 1
ATOM 3832 C C . SER A 1 472 ? 11.746 29.565 -2.660 1.00 96.69 472 SER A C 1
ATOM 3834 O O . SER A 1 472 ? 11.253 30.385 -3.429 1.00 96.69 472 SER A O 1
ATOM 3836 N N .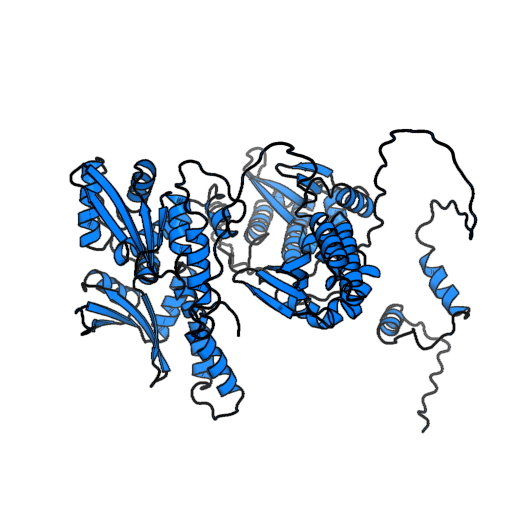 LEU A 1 473 ? 11.230 28.359 -2.439 1.00 98.00 473 LEU A N 1
ATOM 3837 C CA . LEU A 1 473 ? 9.922 27.920 -2.918 1.00 98.00 473 LEU A CA 1
ATOM 3838 C C . LEU A 1 473 ? 8.984 27.706 -1.727 1.00 98.00 473 LEU A C 1
ATOM 3840 O O . LEU A 1 473 ? 9.370 27.105 -0.721 1.00 98.00 473 LEU A O 1
ATOM 3844 N N . GLU A 1 474 ? 7.748 28.170 -1.866 1.00 97.69 474 GLU A N 1
ATOM 3845 C CA . GLU A 1 474 ? 6.634 27.878 -0.970 1.00 97.69 474 GLU A CA 1
ATOM 3846 C C . GLU A 1 474 ? 5.516 27.180 -1.754 1.00 97.69 474 GLU A C 1
ATOM 3848 O O . GLU A 1 474 ? 5.208 27.601 -2.863 1.00 97.69 474 GLU A O 1
ATOM 3853 N N . ILE A 1 475 ? 4.917 26.126 -1.197 1.00 97.69 475 ILE A N 1
ATOM 3854 C CA . ILE A 1 475 ? 3.709 25.480 -1.739 1.00 97.69 475 ILE A CA 1
ATOM 3855 C C . ILE A 1 475 ? 2.707 25.373 -0.596 1.00 97.69 475 ILE A C 1
ATOM 3857 O O . ILE A 1 475 ? 3.062 24.887 0.483 1.00 97.69 475 ILE A O 1
ATOM 3861 N N . THR A 1 476 ? 1.477 25.836 -0.809 1.00 95.12 476 THR A N 1
ATOM 3862 C CA . THR A 1 476 ? 0.417 25.758 0.204 1.00 95.12 476 THR A CA 1
ATOM 3863 C C . THR A 1 476 ? -0.716 24.883 -0.299 1.00 95.12 476 THR A C 1
ATOM 3865 O O . THR A 1 476 ? -1.338 25.232 -1.285 1.00 95.12 476 THR A O 1
ATOM 3868 N N . MET A 1 477 ? -1.002 23.786 0.398 1.00 92.38 477 MET A N 1
ATOM 3869 C CA . MET A 1 477 ? -2.088 22.865 0.050 1.00 92.38 477 MET A CA 1
ATOM 3870 C C . MET A 1 477 ? -3.053 22.697 1.220 1.00 92.38 477 MET A C 1
ATOM 3872 O O . MET A 1 477 ? -2.733 23.034 2.363 1.00 92.38 477 MET A O 1
ATOM 3876 N N . ASP A 1 478 ? -4.229 22.137 0.958 1.00 89.50 478 ASP A N 1
ATOM 3877 C CA . ASP A 1 478 ? -5.141 21.716 2.017 1.00 89.50 478 ASP A CA 1
ATOM 3878 C C . ASP A 1 478 ? -4.463 20.705 2.961 1.00 89.50 478 ASP A C 1
ATOM 3880 O O . ASP A 1 478 ? -3.614 19.908 2.561 1.00 89.50 478 ASP A O 1
ATOM 3884 N N . ILE A 1 479 ? -4.841 20.713 4.240 1.00 84.50 479 ILE A N 1
ATOM 3885 C CA . ILE A 1 479 ? -4.296 19.778 5.229 1.00 84.50 479 ILE A CA 1
ATOM 3886 C C . ILE A 1 479 ? -4.510 18.301 4.871 1.00 84.50 479 ILE A C 1
ATOM 3888 O O . ILE A 1 479 ? -3.713 17.457 5.274 1.00 84.50 479 ILE A O 1
ATOM 3892 N N . ARG A 1 480 ? -5.557 17.986 4.101 1.00 80.69 480 ARG A N 1
ATOM 3893 C CA . ARG A 1 480 ? -5.849 16.640 3.576 1.00 80.69 480 ARG A CA 1
ATOM 3894 C C . ARG A 1 480 ? -4.799 16.143 2.584 1.00 80.69 480 ARG A C 1
ATOM 3896 O O . ARG A 1 480 ? -4.635 14.936 2.424 1.00 80.69 480 ARG A O 1
ATOM 3903 N N . ASP A 1 481 ? -4.056 17.062 1.979 1.00 85.38 481 ASP A N 1
ATOM 3904 C CA . ASP A 1 481 ? -3.077 16.787 0.934 1.00 85.38 481 ASP A CA 1
ATOM 3905 C C . ASP A 1 481 ? -1.636 16.739 1.474 1.00 85.38 481 ASP A C 1
ATOM 3907 O O . ASP A 1 481 ? -0.676 16.814 0.707 1.00 85.38 481 ASP A O 1
ATOM 3911 N N . GLU A 1 482 ? -1.456 16.547 2.792 1.00 84.06 482 GLU A N 1
ATOM 3912 C CA . GLU A 1 482 ? -0.140 16.445 3.450 1.00 84.06 482 GLU A CA 1
ATOM 3913 C C . GLU A 1 482 ? 0.812 15.497 2.708 1.00 84.06 482 GLU A C 1
ATOM 3915 O O . GLU A 1 482 ? 1.990 15.801 2.518 1.00 84.06 482 GLU A O 1
ATOM 3920 N N . HIS A 1 483 ? 0.292 14.353 2.262 1.00 81.31 483 HIS A N 1
ATOM 3921 C CA . HIS A 1 483 ? 1.070 13.331 1.573 1.00 81.31 483 HIS A CA 1
ATOM 3922 C C . HIS A 1 483 ? 1.791 13.873 0.326 1.00 81.31 483 HIS A C 1
ATOM 3924 O O . HIS A 1 483 ? 2.952 13.529 0.103 1.00 81.31 483 HIS A O 1
ATOM 3930 N N . ALA A 1 484 ? 1.151 14.753 -0.453 1.00 87.56 484 ALA A N 1
ATOM 3931 C CA . ALA A 1 484 ? 1.773 15.376 -1.620 1.00 87.56 484 ALA A CA 1
ATOM 3932 C C . ALA A 1 484 ? 2.988 16.226 -1.213 1.00 87.56 484 ALA A C 1
ATOM 3934 O O . ALA A 1 484 ? 4.058 16.099 -1.807 1.00 87.56 484 ALA A O 1
ATOM 3935 N N . LEU A 1 485 ? 2.868 17.015 -0.140 1.00 90.56 485 LEU A N 1
ATOM 3936 C CA . LEU A 1 485 ? 3.970 17.827 0.383 1.00 90.56 485 LEU A CA 1
ATOM 3937 C C . LEU A 1 485 ? 5.103 16.973 0.971 1.00 90.56 485 LEU A C 1
ATOM 3939 O O . LEU A 1 485 ? 6.276 17.316 0.812 1.00 90.56 485 LEU A O 1
ATOM 3943 N N . GLN A 1 486 ? 4.783 15.849 1.621 1.00 83.94 486 GLN A N 1
ATOM 3944 C CA . GLN A 1 486 ? 5.791 14.932 2.166 1.00 83.94 486 GLN A CA 1
ATOM 3945 C C . GLN A 1 486 ? 6.643 14.305 1.054 1.00 83.94 486 GLN A C 1
ATOM 3947 O O . GLN A 1 486 ? 7.857 14.201 1.217 1.00 83.94 486 GLN A O 1
ATOM 3952 N N . ILE A 1 487 ? 6.056 13.956 -0.100 1.00 84.88 487 ILE A N 1
ATOM 3953 C CA . ILE A 1 487 ? 6.816 13.468 -1.268 1.00 84.88 487 ILE A CA 1
ATOM 3954 C C . ILE A 1 487 ? 7.882 14.491 -1.678 1.00 84.88 487 ILE A C 1
ATOM 3956 O O . ILE A 1 487 ? 9.051 14.137 -1.827 1.00 84.88 487 ILE A O 1
ATOM 3960 N N . ILE A 1 488 ? 7.498 15.764 -1.800 1.00 91.44 488 ILE A N 1
ATOM 3961 C CA . ILE A 1 488 ? 8.405 16.853 -2.195 1.00 91.44 488 ILE A CA 1
ATOM 3962 C C . ILE A 1 488 ? 9.504 17.031 -1.143 1.00 91.44 488 ILE A C 1
ATOM 3964 O O . ILE A 1 488 ? 10.690 17.075 -1.479 1.00 91.44 488 ILE A O 1
ATOM 3968 N N . LYS A 1 489 ? 9.123 17.055 0.142 1.00 89.44 489 LYS A N 1
ATOM 3969 C CA . LYS A 1 489 ? 10.060 17.183 1.264 1.00 89.44 489 LYS A CA 1
ATOM 3970 C C . LYS A 1 489 ? 11.097 16.061 1.289 1.00 89.44 489 LYS A C 1
ATOM 3972 O O . LYS A 1 489 ? 12.263 16.327 1.558 1.00 89.44 489 LYS A O 1
ATOM 3977 N N . ASN A 1 490 ? 10.707 14.827 0.989 1.00 82.50 490 ASN A N 1
ATOM 3978 C CA . ASN A 1 490 ? 11.625 13.689 1.017 1.00 82.50 490 ASN A CA 1
ATOM 3979 C C . ASN A 1 490 ? 12.658 13.722 -0.123 1.00 82.50 490 ASN A C 1
ATOM 3981 O O . ASN A 1 490 ? 13.740 13.162 0.024 1.00 82.50 490 ASN A O 1
ATOM 3985 N N . ILE A 1 491 ? 12.356 14.394 -1.240 1.00 84.19 491 ILE A N 1
ATOM 3986 C CA . ILE A 1 491 ? 13.243 14.463 -2.415 1.00 84.19 491 ILE A CA 1
ATOM 3987 C C . ILE A 1 491 ? 14.170 15.679 -2.364 1.00 84.19 491 ILE A C 1
ATOM 3989 O O . ILE A 1 491 ? 15.353 15.574 -2.716 1.00 84.19 491 ILE A O 1
ATOM 3993 N N . TYR A 1 492 ? 13.624 16.829 -1.963 1.00 90.00 492 TYR A N 1
ATOM 3994 C CA . TYR A 1 492 ? 14.302 18.126 -2.027 1.00 90.00 492 TYR A CA 1
ATOM 3995 C C . TYR A 1 492 ? 14.614 18.714 -0.646 1.00 90.00 492 TYR A C 1
ATOM 3997 O O . TYR A 1 492 ? 15.253 19.756 -0.566 1.00 90.00 492 TYR A O 1
ATOM 4005 N N . GLY A 1 493 ? 14.189 18.074 0.448 1.00 88.62 493 GLY A N 1
ATOM 4006 C CA . GLY A 1 493 ? 14.303 18.593 1.813 1.00 88.62 493 GLY A CA 1
ATOM 4007 C C . GLY A 1 493 ? 13.285 19.701 2.107 1.00 88.62 493 GLY A C 1
ATOM 4008 O O . GLY A 1 493 ? 12.234 19.780 1.480 1.00 88.62 493 GLY A O 1
ATOM 4009 N N . GLY A 1 494 ? 13.578 20.582 3.067 1.00 91.94 494 GLY A N 1
ATOM 4010 C CA . GLY A 1 494 ? 12.687 21.686 3.456 1.00 91.94 494 GLY A CA 1
ATOM 4011 C C . GLY A 1 494 ? 11.793 21.368 4.660 1.00 91.94 494 GLY A C 1
ATOM 4012 O O . GLY A 1 494 ? 12.034 20.423 5.411 1.00 91.94 494 GLY A O 1
ATOM 4013 N N . SER A 1 495 ? 10.770 22.194 4.882 1.00 90.62 495 SER A N 1
ATOM 4014 C CA . SER A 1 495 ? 9.896 22.111 6.062 1.00 90.62 495 SER A CA 1
ATOM 4015 C C . SER A 1 495 ? 8.422 22.201 5.689 1.00 90.62 495 SER A C 1
ATOM 4017 O O . SER A 1 495 ? 8.075 22.921 4.761 1.00 90.62 495 SER A O 1
ATOM 4019 N N . ILE A 1 496 ? 7.562 21.495 6.424 1.00 91.69 496 ILE A N 1
ATOM 4020 C CA . ILE A 1 496 ? 6.101 21.567 6.296 1.00 91.69 496 ILE A CA 1
ATOM 4021 C C . ILE A 1 496 ? 5.567 22.087 7.624 1.00 91.69 496 ILE A C 1
ATOM 4023 O O . ILE A 1 496 ? 5.918 21.555 8.675 1.00 91.69 496 ILE A O 1
ATOM 4027 N N . LYS A 1 497 ? 4.756 23.145 7.585 1.00 89.56 497 LYS A N 1
ATOM 4028 C CA . LYS A 1 497 ? 4.152 23.760 8.773 1.00 89.56 497 LYS A CA 1
ATOM 4029 C C . LYS A 1 497 ? 2.677 24.050 8.535 1.00 89.56 497 LYS A C 1
ATOM 4031 O O . LYS A 1 497 ? 2.277 24.326 7.408 1.00 89.56 497 LYS A O 1
ATOM 4036 N N . LEU A 1 498 ? 1.880 24.050 9.599 1.00 87.44 498 LEU A N 1
ATOM 4037 C CA . LEU A 1 498 ? 0.496 24.522 9.545 1.00 87.44 498 LEU A CA 1
ATOM 4038 C C . LEU A 1 498 ? 0.450 26.017 9.201 1.00 87.44 498 LEU A C 1
ATOM 4040 O O . LEU A 1 498 ? 1.275 26.805 9.674 1.00 87.44 498 LEU A O 1
ATOM 4044 N N . ARG A 1 499 ? -0.534 26.416 8.394 1.00 84.00 499 ARG A N 1
ATOM 4045 C CA . ARG A 1 499 ? -0.816 27.824 8.103 1.00 84.00 499 ARG A CA 1
ATOM 4046 C C . ARG A 1 499 ? -1.776 28.353 9.170 1.00 84.00 499 ARG A C 1
ATOM 4048 O O . ARG A 1 499 ? -2.882 27.843 9.316 1.00 84.00 499 ARG A O 1
ATOM 4055 N N . SER A 1 500 ? -1.356 29.371 9.926 1.00 77.19 500 SER A N 1
ATOM 4056 C CA . SER A 1 500 ? -2.194 29.954 10.985 1.00 77.19 500 SER A CA 1
ATOM 4057 C C . SER A 1 500 ? -3.544 30.428 10.432 1.00 77.19 500 SER A C 1
ATOM 4059 O O . SER A 1 500 ? -3.606 31.019 9.349 1.00 77.19 500 SER A O 1
ATOM 4061 N N . GLY A 1 501 ? -4.623 30.119 11.154 1.00 75.25 501 GLY A N 1
ATOM 4062 C CA . GLY A 1 501 ? -5.990 30.490 10.779 1.00 75.25 501 GLY A CA 1
ATOM 4063 C C . GLY A 1 501 ? -6.551 29.797 9.529 1.00 75.25 501 GLY A C 1
ATOM 4064 O O . GLY A 1 501 ? -7.622 30.180 9.077 1.00 75.25 501 GLY A O 1
ATOM 4065 N N . ALA A 1 502 ? -5.868 28.795 8.957 1.00 77.38 502 ALA A N 1
ATOM 4066 C CA . ALA A 1 502 ? -6.359 28.042 7.799 1.00 77.38 502 ALA A CA 1
ATOM 4067 C C . ALA A 1 502 ? -6.212 26.524 8.001 1.00 77.38 502 ALA A C 1
ATOM 4069 O O . ALA A 1 502 ? -5.284 26.054 8.658 1.00 77.38 502 ALA A O 1
ATOM 4070 N N . ASN A 1 503 ? -7.096 25.728 7.389 1.00 83.38 503 ASN A N 1
ATOM 4071 C CA . ASN A 1 503 ? -6.950 24.266 7.311 1.00 83.38 503 ASN A CA 1
ATOM 4072 C C . ASN A 1 503 ? -5.990 23.870 6.176 1.00 83.38 503 ASN A C 1
ATOM 4074 O O . ASN A 1 503 ? -6.316 23.052 5.323 1.00 83.38 503 ASN A O 1
ATOM 4078 N N . ALA A 1 504 ? -4.805 24.476 6.173 1.00 87.69 504 ALA A N 1
ATOM 4079 C CA . ALA A 1 504 ? -3.817 24.332 5.116 1.00 87.69 504 ALA A CA 1
ATOM 4080 C C . ALA A 1 504 ? -2.418 24.073 5.684 1.00 87.69 504 ALA A C 1
ATOM 4082 O O . ALA A 1 504 ? -2.074 24.490 6.799 1.00 87.69 504 ALA A O 1
ATOM 4083 N N . LEU A 1 505 ? -1.605 23.398 4.883 1.00 91.56 505 LEU A N 1
ATOM 4084 C CA . LEU A 1 505 ? -0.202 23.116 5.122 1.00 91.56 505 LEU A CA 1
ATOM 4085 C C . LEU A 1 505 ? 0.654 23.911 4.161 1.00 91.56 505 LEU A C 1
ATOM 4087 O O . LEU A 1 505 ? 0.324 24.068 2.993 1.00 91.56 505 LEU A O 1
ATOM 4091 N N . ARG A 1 506 ? 1.787 24.375 4.668 1.00 94.56 506 ARG A N 1
ATOM 4092 C CA . ARG A 1 506 ? 2.748 25.172 3.927 1.00 94.56 506 ARG A CA 1
ATOM 4093 C C . ARG A 1 506 ? 4.090 24.469 3.918 1.00 94.56 506 ARG A C 1
ATOM 4095 O O . ARG A 1 506 ? 4.754 24.380 4.955 1.00 94.56 506 ARG A O 1
ATOM 4102 N N . TYR A 1 507 ? 4.484 24.002 2.744 1.00 96.88 507 TYR A N 1
ATOM 4103 C CA . TYR A 1 507 ? 5.830 23.537 2.460 1.00 96.88 507 TYR A CA 1
ATOM 4104 C C . TYR A 1 507 ? 6.737 24.720 2.112 1.00 96.88 507 TYR A C 1
ATOM 4106 O O . TYR A 1 507 ? 6.332 25.619 1.378 1.00 96.88 507 TYR A O 1
ATOM 4114 N N . ARG A 1 508 ? 7.962 24.725 2.640 1.00 96.50 508 ARG A N 1
ATOM 4115 C CA . ARG A 1 508 ? 8.987 25.743 2.392 1.00 96.50 508 ARG A CA 1
ATOM 4116 C C . ARG A 1 508 ? 10.351 25.119 2.154 1.00 96.50 508 ARG A C 1
ATOM 4118 O O . ARG A 1 508 ? 10.855 24.385 3.011 1.00 96.50 508 ARG A O 1
ATOM 4125 N N . LEU A 1 509 ? 10.978 25.508 1.051 1.00 96.56 509 LEU A N 1
ATOM 4126 C CA . LEU A 1 509 ? 12.321 25.105 0.653 1.00 96.56 509 LEU A CA 1
ATOM 4127 C C . LEU A 1 509 ? 13.227 26.336 0.541 1.00 96.56 509 LEU A C 1
ATOM 4129 O O . LEU A 1 509 ? 13.092 27.121 -0.392 1.00 96.56 509 LEU A O 1
ATOM 4133 N N . HIS A 1 510 ? 14.141 26.500 1.502 1.00 92.88 510 HIS A N 1
ATOM 4134 C CA . HIS A 1 510 ? 15.047 27.660 1.586 1.00 92.88 510 HIS A CA 1
ATOM 4135 C C . HIS A 1 510 ? 16.529 27.313 1.406 1.00 92.88 510 HIS A C 1
ATOM 4137 O O . HIS A 1 510 ? 17.330 28.186 1.082 1.00 92.88 510 HIS A O 1
ATOM 4143 N N . HIS A 1 511 ? 16.926 26.065 1.666 1.00 90.88 511 HIS A N 1
ATOM 4144 C CA . HIS A 1 511 ? 18.336 25.698 1.611 1.00 90.88 511 HIS A CA 1
ATOM 4145 C C . HIS A 1 511 ? 18.779 25.530 0.150 1.00 90.88 511 HIS A C 1
ATOM 4147 O O . HIS A 1 511 ? 18.067 24.952 -0.674 1.00 90.88 511 HIS A O 1
ATOM 4153 N N . LYS A 1 512 ? 19.964 26.065 -0.165 1.00 91.44 512 LYS A N 1
ATOM 4154 C CA . LYS A 1 512 ? 20.434 26.258 -1.544 1.00 91.44 512 LYS A CA 1
ATOM 4155 C C . LYS A 1 512 ? 20.511 24.950 -2.338 1.00 91.44 512 LYS A C 1
ATOM 4157 O O . LYS A 1 512 ? 20.051 24.923 -3.472 1.00 91.44 512 LYS A O 1
ATOM 4162 N N . SER A 1 513 ? 21.051 23.875 -1.759 1.00 92.44 513 SER A N 1
ATOM 4163 C CA . SER A 1 513 ? 21.249 22.606 -2.479 1.00 92.44 513 SER A CA 1
ATOM 4164 C C . SER A 1 513 ? 19.933 21.969 -2.936 1.00 92.44 513 SER A C 1
ATOM 4166 O O . SER A 1 513 ? 19.806 21.615 -4.106 1.00 92.44 513 SER A O 1
ATOM 4168 N N . GLY A 1 514 ? 18.929 21.886 -2.058 1.00 92.94 514 GLY A N 1
ATOM 4169 C CA . GLY A 1 514 ? 17.606 21.371 -2.411 1.00 92.94 514 GLY A CA 1
ATOM 4170 C C . GLY A 1 514 ? 16.886 22.243 -3.434 1.00 92.94 514 GLY A C 1
ATOM 4171 O O . GLY A 1 514 ? 16.275 21.714 -4.360 1.00 92.94 514 GLY A O 1
ATOM 4172 N N . LEU A 1 515 ? 17.002 23.572 -3.318 1.00 95.44 515 LEU A N 1
ATOM 4173 C CA . LEU A 1 515 ? 16.389 24.499 -4.270 1.00 95.44 515 LEU A CA 1
ATOM 4174 C C . LEU A 1 515 ? 17.010 24.386 -5.671 1.00 95.44 515 LEU A C 1
ATOM 4176 O O . LEU A 1 515 ? 16.270 24.333 -6.646 1.00 95.44 515 LEU A O 1
ATOM 4180 N N . LEU A 1 516 ? 18.340 24.294 -5.781 1.00 94.56 516 LEU A N 1
ATOM 4181 C CA . LEU A 1 516 ? 19.023 24.098 -7.067 1.00 94.56 516 LEU A CA 1
ATOM 4182 C C . LEU A 1 516 ? 18.641 22.763 -7.713 1.00 94.56 516 LEU A C 1
ATOM 4184 O O . LEU A 1 516 ? 18.343 22.720 -8.903 1.00 94.56 516 LEU A O 1
ATOM 4188 N N . LYS A 1 517 ? 18.583 21.687 -6.917 1.00 95.44 517 LYS A N 1
ATOM 4189 C CA . LYS A 1 517 ? 18.116 20.376 -7.385 1.00 95.44 517 LYS A CA 1
ATOM 4190 C C . LYS A 1 517 ? 16.688 20.457 -7.930 1.00 95.44 517 LYS A C 1
ATOM 4192 O O . LYS A 1 517 ? 16.420 19.926 -9.001 1.00 95.44 517 LYS A O 1
ATOM 4197 N N . LEU A 1 518 ? 15.793 21.142 -7.214 1.00 97.00 518 LEU A N 1
ATOM 4198 C CA . LEU A 1 518 ? 14.409 21.333 -7.642 1.00 97.00 518 LEU A CA 1
ATOM 4199 C C . LEU A 1 518 ? 14.324 22.139 -8.939 1.00 97.00 518 LEU A C 1
ATOM 4201 O O . LEU A 1 518 ? 13.622 21.717 -9.847 1.00 97.00 518 LEU A O 1
ATOM 4205 N N . ILE A 1 519 ? 15.052 23.254 -9.049 1.00 96.56 519 ILE A N 1
ATOM 4206 C CA . ILE A 1 519 ? 15.059 24.098 -10.255 1.00 96.56 519 ILE A CA 1
ATOM 4207 C C . ILE A 1 519 ? 15.523 23.299 -11.469 1.00 96.56 519 ILE A C 1
ATOM 4209 O O . ILE A 1 519 ? 14.841 23.314 -12.487 1.00 96.56 519 ILE A O 1
ATOM 4213 N N . ASN A 1 520 ? 16.622 22.553 -11.348 1.00 94.75 520 ASN A N 1
ATOM 4214 C CA . ASN A 1 520 ? 17.130 21.717 -12.437 1.00 94.75 520 ASN A CA 1
ATOM 4215 C C . ASN A 1 520 ? 16.112 20.665 -12.900 1.00 94.75 520 ASN A C 1
ATOM 4217 O O . ASN A 1 520 ? 16.095 20.298 -14.069 1.00 94.75 520 ASN A O 1
ATOM 4221 N N . ASP A 1 521 ? 15.264 20.187 -11.992 1.00 94.81 521 ASP A N 1
ATOM 4222 C CA . ASP A 1 521 ? 14.250 19.181 -12.287 1.00 94.81 521 ASP A CA 1
ATOM 4223 C C . ASP A 1 521 ? 12.993 19.744 -12.971 1.00 94.81 521 ASP A C 1
ATOM 4225 O O . ASP A 1 521 ? 12.330 19.001 -13.691 1.00 94.81 521 ASP A O 1
ATOM 4229 N N . ILE A 1 522 ? 12.652 21.020 -12.755 1.00 96.31 522 ILE A N 1
ATOM 4230 C CA . ILE A 1 522 ? 11.409 21.634 -13.268 1.00 96.31 522 ILE A CA 1
ATOM 4231 C C . ILE A 1 522 ? 11.629 22.697 -14.353 1.00 96.31 522 ILE A C 1
ATOM 4233 O O . ILE A 1 522 ? 10.657 23.197 -14.920 1.00 96.31 522 ILE A O 1
ATOM 4237 N N . ASN A 1 523 ? 12.872 23.115 -14.598 1.00 95.81 523 ASN A N 1
ATOM 4238 C CA . ASN A 1 523 ? 13.190 24.108 -15.621 1.00 95.81 523 ASN A CA 1
ATOM 4239 C C . ASN A 1 523 ? 12.776 23.565 -17.000 1.00 95.81 523 ASN A C 1
ATOM 4241 O O . ASN A 1 523 ? 13.118 22.435 -17.343 1.00 95.81 523 ASN A O 1
ATOM 4245 N N . GLY A 1 524 ? 11.987 24.333 -17.755 1.00 96.44 524 GLY A N 1
ATOM 4246 C CA . GLY A 1 524 ? 11.314 23.852 -18.969 1.00 96.44 524 GLY A CA 1
ATOM 4247 C C . GLY A 1 524 ? 9.989 23.101 -18.746 1.00 96.44 524 GLY A C 1
ATOM 4248 O O . GLY A 1 524 ? 9.403 22.626 -19.713 1.00 96.44 524 GLY A O 1
ATOM 4249 N N . LEU A 1 525 ? 9.480 22.983 -17.511 1.00 96.94 525 LEU A N 1
ATOM 4250 C CA . LEU A 1 525 ? 8.190 22.327 -17.214 1.00 96.94 525 LEU A CA 1
ATOM 4251 C C . LEU A 1 525 ? 7.134 23.262 -16.602 1.00 96.94 525 LEU A C 1
ATOM 4253 O O . LEU A 1 525 ? 5.947 22.952 -16.672 1.00 96.94 525 LEU A O 1
ATOM 4257 N N . ILE A 1 526 ? 7.550 24.378 -15.997 1.00 97.56 526 ILE A N 1
ATOM 4258 C CA . ILE A 1 526 ? 6.666 25.419 -15.441 1.00 97.56 526 ILE A CA 1
ATOM 4259 C C . ILE A 1 526 ? 5.985 26.177 -16.580 1.00 97.56 526 ILE A C 1
ATOM 4261 O O . ILE A 1 526 ? 6.638 26.508 -17.562 1.00 97.56 526 ILE A O 1
ATOM 4265 N N . ARG A 1 527 ? 4.686 26.458 -16.455 1.00 95.88 527 ARG A N 1
ATOM 4266 C CA . ARG A 1 527 ? 3.839 27.034 -17.515 1.00 95.88 527 ARG A CA 1
ATOM 4267 C C . ARG A 1 527 ? 3.060 28.266 -17.074 1.00 95.88 527 ARG A C 1
ATOM 4269 O O . ARG A 1 527 ? 2.704 29.084 -17.917 1.00 95.88 527 ARG A O 1
ATOM 4276 N N . ASN A 1 528 ? 2.795 28.434 -15.780 1.00 95.62 528 ASN A N 1
ATOM 4277 C CA . ASN A 1 528 ? 2.088 29.608 -15.279 1.00 95.62 528 ASN A CA 1
ATOM 4278 C C . ASN A 1 528 ? 2.958 30.857 -15.482 1.00 95.62 528 ASN A C 1
ATOM 4280 O O . ASN A 1 528 ? 4.095 30.913 -15.012 1.00 95.62 528 ASN A O 1
ATOM 4284 N N . SER A 1 529 ? 2.418 31.885 -16.137 1.00 93.50 529 SER A N 1
ATOM 4285 C CA . SER A 1 529 ? 3.144 33.119 -16.474 1.00 93.50 529 SER A CA 1
ATOM 4286 C C . SER A 1 529 ? 3.785 33.794 -15.257 1.00 93.50 529 SER A C 1
ATOM 4288 O O . SER A 1 529 ? 4.949 34.196 -15.299 1.00 93.50 529 SER A O 1
ATOM 4290 N N . ASN A 1 530 ? 3.084 33.836 -14.121 1.00 94.38 530 ASN A N 1
ATOM 4291 C CA . ASN A 1 530 ? 3.626 34.394 -12.885 1.00 94.38 530 ASN A CA 1
ATOM 4292 C C . ASN A 1 530 ? 4.751 33.526 -12.310 1.00 94.38 530 ASN A C 1
ATOM 4294 O O . ASN A 1 530 ? 5.710 34.050 -11.739 1.00 94.38 530 ASN A O 1
ATOM 4298 N N . ARG A 1 531 ? 4.646 32.198 -12.421 1.00 96.44 531 ARG A N 1
ATOM 4299 C CA . ARG A 1 531 ? 5.675 31.267 -11.931 1.00 96.44 531 ARG A CA 1
ATOM 4300 C C . ARG A 1 531 ? 6.905 31.269 -12.822 1.00 96.44 531 ARG A C 1
ATOM 4302 O O . ARG A 1 531 ? 8.003 31.273 -12.277 1.00 96.44 531 ARG A O 1
ATOM 4309 N N . LEU A 1 532 ? 6.737 31.394 -14.138 1.00 96.00 532 LEU A N 1
ATOM 4310 C CA . LEU A 1 532 ? 7.822 31.591 -15.103 1.00 96.00 532 LEU A CA 1
ATOM 4311 C C . LEU A 1 532 ? 8.659 32.825 -14.751 1.00 96.00 532 LEU A C 1
ATOM 4313 O O . LEU A 1 532 ? 9.875 32.720 -14.606 1.00 96.00 532 LEU A O 1
ATOM 4317 N N . VAL A 1 533 ? 8.015 33.977 -14.521 1.00 96.44 533 VAL A N 1
ATOM 4318 C CA . VAL A 1 533 ? 8.715 35.219 -14.142 1.00 96.44 533 VAL A CA 1
ATOM 4319 C C . VAL A 1 533 ? 9.479 35.056 -12.826 1.00 96.44 533 VAL A C 1
ATOM 4321 O O . VAL A 1 533 ? 10.609 35.528 -12.700 1.00 96.44 533 VAL A O 1
ATOM 4324 N N . GLN A 1 534 ? 8.887 34.398 -11.826 1.00 97.31 534 GLN A N 1
ATOM 4325 C CA . GLN A 1 534 ? 9.572 34.187 -10.551 1.00 97.31 534 GLN A CA 1
ATOM 4326 C C . GLN A 1 534 ? 10.726 33.182 -10.655 1.00 97.31 534 GLN A C 1
ATOM 4328 O O . GLN A 1 534 ? 11.775 33.415 -10.055 1.00 97.31 534 GLN A O 1
ATOM 4333 N N . LEU A 1 535 ? 10.550 32.089 -11.403 1.00 97.25 535 LEU A N 1
ATOM 4334 C CA . LEU A 1 535 ? 11.589 31.088 -11.628 1.00 97.25 535 LEU A CA 1
ATOM 4335 C C . LEU A 1 535 ? 12.773 31.709 -12.372 1.00 97.25 535 LEU A C 1
ATOM 4337 O O . LEU A 1 535 ? 13.905 31.544 -11.926 1.00 97.25 535 LEU A O 1
ATOM 4341 N N . LYS A 1 536 ? 12.509 32.504 -13.418 1.00 97.12 536 LYS A N 1
ATOM 4342 C CA . LYS A 1 536 ? 13.536 33.227 -14.179 1.00 97.12 536 LYS A CA 1
ATOM 4343 C C . LYS A 1 536 ? 14.432 34.074 -13.273 1.00 97.12 536 LYS A C 1
ATOM 4345 O O . LYS A 1 536 ? 15.643 33.912 -13.304 1.00 97.12 536 LYS A O 1
ATOM 4350 N N . LYS A 1 537 ? 13.849 34.861 -12.358 1.00 96.50 537 LYS A N 1
ATOM 4351 C CA . LYS A 1 537 ? 14.619 35.657 -11.378 1.00 96.50 537 LYS A CA 1
ATOM 4352 C C . LYS A 1 537 ? 15.554 34.809 -10.508 1.00 96.50 537 LYS A C 1
ATOM 4354 O O . LYS A 1 537 ? 16.617 35.275 -10.102 1.00 96.50 537 LYS A O 1
ATOM 4359 N N . ILE A 1 538 ? 15.149 33.586 -10.164 1.00 96.00 538 ILE A N 1
ATOM 4360 C CA . ILE A 1 538 ? 15.986 32.673 -9.381 1.00 96.00 538 ILE A CA 1
ATOM 4361 C C . ILE A 1 538 ? 17.070 32.031 -10.263 1.00 96.00 538 ILE A C 1
ATOM 4363 O O . ILE A 1 538 ? 18.206 31.906 -9.805 1.00 96.00 538 ILE A O 1
ATOM 4367 N N . CYS A 1 539 ? 16.747 31.665 -11.507 1.00 96.56 539 CYS A N 1
ATOM 4368 C CA . CYS A 1 539 ? 17.707 31.172 -12.496 1.00 96.56 539 CYS A CA 1
ATOM 4369 C C . CYS A 1 539 ? 18.815 32.199 -12.761 1.00 96.56 539 CYS A C 1
ATOM 4371 O O . CYS A 1 539 ? 19.984 31.848 -12.621 1.00 96.56 539 CYS A O 1
ATOM 4373 N N . ASP A 1 540 ? 18.459 33.464 -13.008 1.00 95.81 540 ASP A N 1
ATOM 4374 C CA . ASP A 1 540 ? 19.408 34.562 -13.241 1.00 95.81 540 ASP A CA 1
ATOM 4375 C C . ASP A 1 540 ? 20.389 34.703 -12.068 1.00 95.81 540 ASP A C 1
ATOM 4377 O O . ASP A 1 540 ? 21.606 34.751 -12.241 1.00 95.81 540 ASP A O 1
ATOM 4381 N N . LYS A 1 541 ? 19.868 34.672 -10.837 1.00 94.19 541 LYS A N 1
ATOM 4382 C CA . LYS A 1 541 ? 20.683 34.759 -9.621 1.00 94.19 541 LYS A CA 1
ATOM 4383 C C . LYS A 1 541 ? 21.680 33.608 -9.466 1.00 94.19 541 LYS A C 1
ATOM 4385 O O . LYS A 1 541 ? 22.761 33.811 -8.915 1.00 94.19 541 LYS A O 1
ATOM 4390 N N . TYR A 1 542 ? 21.290 32.393 -9.841 1.00 95.06 542 TYR A N 1
ATOM 4391 C CA . TYR A 1 542 ? 22.147 31.211 -9.731 1.00 95.06 542 TYR A CA 1
ATOM 4392 C C . TYR A 1 542 ? 22.888 30.884 -11.031 1.00 95.06 542 TYR A C 1
ATOM 4394 O O . TYR A 1 542 ? 23.527 29.838 -11.085 1.00 95.06 542 TYR A O 1
ATOM 4402 N N . GLN A 1 543 ? 22.831 31.771 -12.034 1.00 95.19 543 GLN A N 1
ATOM 4403 C CA . GLN A 1 543 ? 23.466 31.603 -13.345 1.00 95.19 543 GLN A CA 1
ATOM 4404 C C . GLN A 1 543 ? 23.047 30.295 -14.043 1.00 95.19 543 GLN A C 1
ATOM 4406 O O . GLN A 1 543 ? 23.851 29.610 -14.669 1.00 95.19 543 GLN A O 1
ATOM 4411 N N . ILE A 1 544 ? 21.768 29.929 -13.916 1.00 95.69 544 ILE A N 1
ATOM 4412 C CA . ILE A 1 544 ? 21.168 28.772 -14.590 1.00 95.69 544 ILE A CA 1
ATOM 4413 C C . ILE A 1 544 ? 20.506 29.261 -15.876 1.00 95.69 544 ILE A C 1
ATOM 4415 O O . ILE A 1 544 ? 19.687 30.177 -15.828 1.00 95.69 544 ILE A O 1
ATOM 4419 N N . ASN A 1 545 ? 20.799 28.621 -17.010 1.00 96.44 545 ASN A N 1
ATOM 4420 C CA . ASN A 1 545 ? 20.103 28.920 -18.260 1.00 96.44 545 ASN A CA 1
ATOM 4421 C C . ASN A 1 545 ? 18.604 28.597 -18.130 1.00 96.44 545 ASN A C 1
ATOM 4423 O O . ASN A 1 545 ? 18.226 27.452 -17.874 1.00 96.44 545 ASN A O 1
ATOM 4427 N N . PHE A 1 546 ? 17.749 29.605 -18.278 1.00 96.50 546 PHE A N 1
ATOM 4428 C CA . PHE A 1 546 ? 16.301 29.452 -18.166 1.00 96.50 546 PHE A CA 1
ATOM 4429 C C . PHE A 1 546 ? 15.707 28.855 -19.449 1.00 96.50 546 PHE A C 1
ATOM 4431 O O . PHE A 1 546 ? 16.039 29.296 -20.547 1.00 96.50 546 PHE A O 1
ATOM 4438 N N . ILE A 1 547 ? 14.802 27.882 -19.309 1.00 96.56 547 ILE A N 1
ATOM 4439 C CA . ILE A 1 547 ? 14.187 27.165 -20.434 1.00 96.56 547 ILE A CA 1
ATOM 4440 C C . ILE A 1 547 ? 12.668 27.364 -20.387 1.00 96.56 547 ILE A C 1
ATOM 4442 O O . ILE A 1 547 ? 12.029 27.092 -19.367 1.00 96.56 547 ILE A O 1
ATOM 4446 N N . TYR A 1 548 ? 12.085 27.828 -21.497 1.00 94.81 548 TYR A N 1
ATOM 4447 C CA . TYR A 1 548 ? 10.631 27.901 -21.661 1.00 94.81 548 TYR A CA 1
ATOM 4448 C C . TYR A 1 548 ? 10.037 26.509 -21.917 1.00 94.81 548 TYR A C 1
ATOM 4450 O O . TYR A 1 548 ? 10.690 25.679 -22.549 1.00 94.81 548 TYR A O 1
ATOM 4458 N N . PRO A 1 549 ? 8.809 26.235 -21.446 1.00 95.75 549 PRO A N 1
ATOM 4459 C CA . PRO A 1 549 ? 8.183 24.937 -21.647 1.00 95.75 549 PRO A CA 1
ATOM 4460 C C . PRO A 1 549 ? 7.779 24.704 -23.106 1.00 95.75 549 PRO A C 1
ATOM 4462 O O . PRO A 1 549 ? 7.246 25.597 -23.763 1.00 95.75 549 PRO A O 1
ATOM 4465 N N . GLU A 1 550 ? 7.953 23.471 -23.581 1.00 92.19 550 GLU A N 1
ATOM 4466 C CA . GLU A 1 550 ? 7.404 23.002 -24.863 1.00 92.19 550 GLU A CA 1
ATOM 4467 C C . GLU A 1 550 ? 5.866 22.916 -24.823 1.00 92.19 550 GLU A C 1
ATOM 4469 O O . GLU A 1 550 ? 5.267 22.965 -23.744 1.00 92.19 550 GLU A O 1
ATOM 4474 N N . GLU A 1 551 ? 5.194 22.755 -25.969 1.00 92.44 551 GLU A N 1
ATOM 4475 C CA . GLU A 1 551 ? 3.730 22.587 -26.020 1.00 92.44 551 GLU A CA 1
ATOM 4476 C C . GLU A 1 551 ? 3.271 21.413 -25.128 1.00 92.44 551 GLU A C 1
ATOM 4478 O O . GLU A 1 551 ? 3.936 20.381 -25.014 1.00 92.44 551 GLU A O 1
ATOM 4483 N N . LEU A 1 552 ? 2.146 21.585 -24.425 1.00 94.88 552 LEU A N 1
ATOM 4484 C CA . LEU A 1 552 ? 1.603 20.528 -23.574 1.00 94.88 552 LEU A CA 1
ATOM 4485 C C . LEU A 1 552 ? 0.996 19.424 -24.450 1.00 94.88 552 LEU A C 1
ATOM 4487 O O . LEU A 1 552 ? 0.142 19.694 -25.289 1.00 94.88 552 LEU A O 1
ATOM 4491 N N . ILE A 1 553 ? 1.400 18.180 -24.201 1.00 94.62 553 ILE A N 1
ATOM 4492 C CA . ILE A 1 553 ? 0.860 16.982 -24.857 1.00 94.62 553 ILE A CA 1
ATOM 4493 C C . ILE A 1 553 ? 0.021 16.153 -23.879 1.00 94.62 553 ILE A C 1
ATOM 4495 O O . ILE A 1 553 ? 0.174 16.279 -22.663 1.00 94.62 553 ILE A O 1
ATOM 4499 N N . TYR A 1 554 ? -0.824 15.268 -24.414 1.00 91.00 554 TYR A N 1
ATOM 4500 C CA . TYR A 1 554 ? -1.764 14.453 -23.632 1.00 91.00 554 TYR A CA 1
ATOM 4501 C C . TYR A 1 554 ? -1.073 13.584 -22.568 1.00 91.00 554 TYR A C 1
ATOM 4503 O O . TYR A 1 554 ? -1.498 13.546 -21.422 1.00 91.00 554 TYR A O 1
ATOM 4511 N N . GLU A 1 555 ? 0.044 12.942 -22.917 1.00 88.44 555 GLU A N 1
ATOM 4512 C CA . GLU A 1 555 ? 0.793 12.025 -22.036 1.00 88.44 555 GLU A CA 1
ATOM 4513 C C . GLU A 1 555 ? 1.728 12.740 -21.037 1.00 88.44 555 GLU A C 1
ATOM 4515 O O . GLU A 1 555 ? 2.646 12.135 -20.479 1.00 88.44 555 GLU A O 1
ATOM 4520 N N . ASN A 1 556 ? 1.573 14.051 -20.837 1.00 93.75 556 ASN A N 1
ATOM 4521 C CA . ASN A 1 556 ? 2.416 14.816 -19.920 1.00 93.75 556 ASN A CA 1
ATOM 4522 C C . ASN A 1 556 ? 1.823 14.820 -18.499 1.00 93.75 556 ASN A C 1
ATOM 4524 O O . ASN A 1 556 ? 0.651 15.141 -18.298 1.00 93.75 556 ASN A O 1
ATOM 4528 N N . GLY A 1 557 ? 2.637 14.526 -17.479 1.00 95.31 557 GLY A N 1
ATOM 4529 C CA . GLY A 1 557 ? 2.208 14.475 -16.075 1.00 95.31 557 GLY A CA 1
ATOM 4530 C C . GLY A 1 557 ? 1.861 15.817 -15.427 1.00 95.31 557 GLY A C 1
ATOM 4531 O O . GLY A 1 557 ? 1.381 15.828 -14.293 1.00 95.31 557 GLY A O 1
ATOM 4532 N N . TRP A 1 558 ? 2.082 16.934 -16.121 1.00 97.81 558 TRP A N 1
ATOM 4533 C CA . TRP A 1 558 ? 1.843 18.283 -15.615 1.00 97.81 558 TRP A CA 1
ATOM 4534 C C . TRP A 1 558 ? 0.387 18.511 -15.204 1.00 97.81 558 TRP A C 1
ATOM 4536 O O . TRP A 1 558 ? 0.126 19.037 -14.121 1.00 97.81 558 TRP A O 1
ATOM 4546 N N . PHE A 1 559 ? -0.573 18.036 -16.003 1.00 97.81 559 PHE A N 1
ATOM 4547 C CA . PHE A 1 559 ? -1.988 18.240 -15.694 1.00 97.81 559 PHE A CA 1
ATOM 4548 C C . PHE A 1 559 ? -2.396 17.561 -14.378 1.00 97.81 559 PHE A C 1
ATOM 4550 O O . PHE A 1 559 ? -3.133 18.153 -13.595 1.00 97.81 559 PHE A O 1
ATOM 4557 N N . SER A 1 560 ? -1.848 16.383 -14.057 1.00 97.31 560 SER A N 1
ATOM 4558 C CA . SER A 1 560 ? -2.095 15.747 -12.756 1.00 97.31 560 SER A CA 1
ATOM 4559 C C . SER A 1 560 ? -1.644 16.604 -11.569 1.00 97.31 560 SER A C 1
ATOM 4561 O O . SER A 1 560 ? -2.254 16.510 -10.504 1.00 97.31 560 SER A O 1
ATOM 4563 N N . GLY A 1 561 ? -0.580 17.393 -11.722 1.00 97.56 561 GLY A N 1
ATOM 4564 C CA . GLY A 1 561 ? -0.096 18.311 -10.693 1.00 97.56 561 GLY A CA 1
ATOM 4565 C C . GLY A 1 561 ? -1.014 19.509 -10.504 1.00 97.56 561 GLY A C 1
ATOM 4566 O O . GLY A 1 561 ? -1.424 19.798 -9.384 1.00 97.56 561 GLY A O 1
ATOM 4567 N N . LEU A 1 562 ? -1.393 20.149 -11.613 1.00 97.56 562 LEU A N 1
ATOM 4568 C CA . LEU A 1 562 ? -2.339 21.269 -11.605 1.00 97.56 562 LEU A CA 1
ATOM 4569 C C . LEU A 1 562 ? -3.720 20.840 -11.081 1.00 97.56 562 LEU A C 1
ATOM 4571 O O . LEU A 1 562 ? -4.423 21.582 -10.402 1.00 97.56 562 LEU A O 1
ATOM 4575 N N . PHE A 1 563 ? -4.122 19.607 -11.377 1.00 97.44 563 PHE A N 1
ATOM 4576 C CA . PHE A 1 563 ? -5.338 19.029 -10.829 1.00 97.44 563 PHE A CA 1
ATOM 4577 C C . PHE A 1 563 ? -5.239 18.813 -9.310 1.00 97.44 563 PHE A C 1
ATOM 4579 O O . PHE A 1 563 ? -6.213 19.010 -8.582 1.00 97.44 563 PHE A O 1
ATOM 4586 N N . ASP A 1 564 ? -4.067 18.426 -8.806 1.00 95.88 564 ASP A N 1
ATOM 4587 C CA . ASP A 1 564 ? -3.845 18.267 -7.371 1.00 95.88 564 ASP A CA 1
ATOM 4588 C C . ASP A 1 564 ? -3.861 19.591 -6.603 1.00 95.88 564 ASP A C 1
ATOM 4590 O O . ASP A 1 564 ? -4.222 19.551 -5.427 1.00 95.88 564 ASP A O 1
ATOM 4594 N N . SER A 1 565 ? -3.559 20.732 -7.230 1.00 94.94 565 SER A N 1
ATOM 4595 C CA . SER A 1 565 ? -3.792 22.054 -6.633 1.00 94.94 565 SER A CA 1
ATOM 4596 C C . SER A 1 565 ? -5.264 22.458 -6.761 1.00 94.94 565 SER A C 1
ATOM 4598 O O . SER A 1 565 ? -6.038 22.363 -5.803 1.00 94.94 565 SER A O 1
ATOM 4600 N N . ASP A 1 566 ? -5.691 22.775 -7.983 1.00 93.69 566 ASP A N 1
ATOM 4601 C CA . ASP A 1 566 ? -6.907 23.547 -8.275 1.00 93.69 566 ASP A CA 1
ATOM 4602 C C . ASP A 1 566 ? -8.040 22.704 -8.875 1.00 93.69 566 ASP A C 1
ATOM 4604 O O . ASP A 1 566 ? -9.114 23.207 -9.224 1.00 93.69 566 ASP A O 1
ATOM 4608 N N . GLY A 1 567 ? -7.812 21.399 -9.023 1.00 95.06 567 GLY A N 1
ATOM 4609 C CA . GLY A 1 567 ? -8.784 20.469 -9.572 1.00 95.06 567 GLY A CA 1
ATOM 4610 C C . GLY A 1 567 ? -9.955 20.188 -8.638 1.00 95.06 567 GLY A C 1
ATOM 4611 O O . GLY A 1 567 ? -9.853 20.194 -7.414 1.00 95.06 567 GLY A O 1
ATOM 4612 N N . THR A 1 568 ? -11.111 19.892 -9.215 1.00 93.44 568 THR A N 1
ATOM 4613 C CA . THR A 1 568 ? -12.301 19.476 -8.473 1.00 93.44 568 THR A CA 1
ATOM 4614 C C . THR A 1 568 ? -13.025 18.375 -9.236 1.00 93.44 568 THR A C 1
ATOM 4616 O O . THR A 1 568 ? -13.177 18.449 -10.451 1.00 93.44 568 THR A O 1
ATOM 4619 N N . VAL A 1 569 ? -13.510 17.364 -8.510 1.00 95.31 569 VAL A N 1
ATOM 4620 C CA . VAL A 1 569 ? -14.475 16.375 -9.015 1.00 95.31 569 VAL A CA 1
ATOM 4621 C C . VAL A 1 569 ? -15.774 16.535 -8.240 1.00 95.31 569 VAL A C 1
ATOM 4623 O O . VAL A 1 569 ? -15.766 16.474 -7.004 1.00 95.31 569 VAL A O 1
ATOM 4626 N N . THR A 1 570 ? -16.888 16.722 -8.941 1.00 94.38 570 THR A N 1
ATOM 4627 C CA . THR A 1 570 ? -18.210 16.920 -8.336 1.00 94.38 570 THR A CA 1
ATOM 4628 C C . THR A 1 570 ? -19.286 16.107 -9.045 1.00 94.38 570 THR A C 1
ATOM 4630 O O . THR A 1 570 ? -19.164 15.756 -10.214 1.00 94.38 570 THR A O 1
ATOM 4633 N N . ILE A 1 571 ? -20.358 15.816 -8.308 1.00 95.00 571 ILE A N 1
ATOM 4634 C CA . ILE A 1 571 ? -21.633 15.360 -8.861 1.00 95.00 571 ILE A CA 1
ATOM 4635 C C . ILE A 1 571 ? -22.637 16.464 -8.556 1.00 95.00 571 ILE A C 1
ATOM 4637 O O . ILE A 1 571 ? -22.766 16.889 -7.405 1.00 95.00 571 ILE A O 1
ATOM 4641 N N . ASN A 1 572 ? -23.323 16.946 -9.583 1.00 92.19 572 ASN A N 1
ATOM 4642 C CA . ASN A 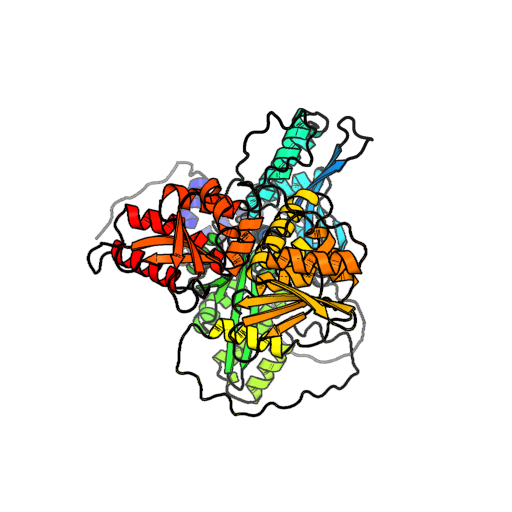1 572 ? -24.402 17.901 -9.435 1.00 92.19 572 ASN A CA 1
ATOM 4643 C C . ASN A 1 572 ? -25.596 17.216 -8.747 1.00 92.19 572 ASN A C 1
ATOM 4645 O O . ASN A 1 572 ? -26.046 16.152 -9.170 1.00 92.19 572 ASN A O 1
ATOM 4649 N N . LYS A 1 573 ? -26.098 17.828 -7.670 1.00 85.44 573 LYS A N 1
ATOM 4650 C CA . LYS A 1 573 ? -27.164 17.264 -6.833 1.00 85.44 573 LYS A CA 1
ATOM 4651 C C . LYS A 1 573 ? -28.521 17.189 -7.533 1.00 85.44 573 LYS A C 1
ATOM 4653 O O . LYS A 1 573 ? -29.313 16.330 -7.171 1.00 85.44 573 LYS A O 1
ATOM 4658 N N . THR A 1 574 ? -28.804 18.078 -8.485 1.00 87.00 574 THR A N 1
ATOM 4659 C CA . THR A 1 574 ? -30.128 18.172 -9.117 1.00 87.00 574 THR A CA 1
ATOM 4660 C C . THR A 1 574 ? -30.263 17.202 -10.281 1.00 87.00 574 THR A C 1
ATOM 4662 O O . THR A 1 574 ? -31.230 16.453 -10.354 1.00 87.00 574 THR A O 1
ATOM 4665 N N . ASN A 1 575 ? -29.274 17.162 -11.173 1.00 90.81 575 ASN A N 1
ATOM 4666 C CA . ASN A 1 575 ? -29.326 16.346 -12.389 1.00 90.81 575 ASN A CA 1
ATOM 4667 C C . ASN A 1 575 ? -28.400 15.117 -12.353 1.00 90.81 575 ASN A C 1
ATOM 4669 O O . ASN A 1 575 ? -28.327 14.370 -13.328 1.00 90.81 575 ASN A O 1
ATOM 4673 N N . THR A 1 576 ? -27.687 14.885 -11.243 1.00 93.12 576 THR A N 1
ATOM 4674 C CA . THR A 1 576 ? -26.736 13.768 -11.095 1.00 93.12 576 THR A CA 1
ATOM 4675 C C . THR A 1 576 ? -25.698 13.746 -12.228 1.00 93.12 576 THR A C 1
ATOM 4677 O O . THR A 1 576 ? -25.277 12.692 -12.710 1.00 93.12 576 THR A O 1
ATOM 4680 N N . GLN A 1 577 ? -25.301 14.918 -12.729 1.00 94.88 577 GLN A N 1
ATOM 4681 C CA . GLN A 1 577 ? -24.237 15.041 -13.720 1.00 94.88 577 GLN A CA 1
ATOM 4682 C C . GLN A 1 577 ? -22.883 15.080 -13.013 1.00 94.88 577 GLN A C 1
ATOM 4684 O O . GLN A 1 577 ? -22.682 15.882 -12.103 1.00 94.88 577 GLN A O 1
ATOM 4689 N N . LEU A 1 578 ? -21.956 14.215 -13.426 1.00 97.25 578 LEU A N 1
ATOM 4690 C CA . LEU A 1 578 ? -20.579 14.262 -12.946 1.00 97.25 578 LEU A CA 1
ATOM 4691 C C . LEU A 1 578 ? -19.798 15.284 -13.766 1.00 97.25 578 LEU A C 1
ATOM 4693 O O . LEU A 1 578 ? -19.977 15.371 -14.984 1.00 97.25 578 LEU A O 1
ATOM 4697 N N . SER A 1 579 ? -18.940 16.038 -13.086 1.00 96.94 579 SER A N 1
ATOM 4698 C CA . SER A 1 579 ? -18.004 16.950 -13.725 1.00 96.94 579 SER A CA 1
ATOM 4699 C C . SER A 1 579 ? -16.634 16.923 -13.076 1.00 96.94 579 SER A C 1
ATOM 4701 O O . SER A 1 579 ? -16.516 16.789 -11.853 1.00 96.94 579 SER A O 1
ATOM 4703 N N . ILE A 1 580 ? -15.613 17.112 -13.903 1.00 97.88 580 ILE A N 1
ATOM 4704 C CA . ILE A 1 580 ? -14.257 17.432 -13.466 1.00 97.88 580 ILE A CA 1
ATOM 4705 C C . ILE A 1 580 ? -13.984 18.880 -13.888 1.00 97.88 580 ILE A C 1
ATOM 4707 O O . ILE A 1 580 ? -14.516 19.357 -14.891 1.00 97.88 580 ILE A O 1
ATOM 4711 N N . SER A 1 581 ? -13.233 19.628 -13.089 1.00 97.06 581 SER A N 1
ATOM 4712 C CA . SER A 1 581 ? -12.916 21.016 -13.415 1.00 97.06 581 SER A CA 1
ATOM 4713 C C . SER A 1 581 ? -11.603 21.470 -12.814 1.00 97.06 581 SER A C 1
ATOM 4715 O O . SER A 1 581 ? -11.217 20.961 -11.766 1.00 97.06 581 SER A O 1
ATOM 4717 N N . VAL A 1 582 ? -10.978 22.476 -13.416 1.00 97.00 582 VAL A N 1
ATOM 4718 C CA . VAL A 1 582 ? -9.825 23.194 -12.857 1.00 97.00 582 VAL A CA 1
ATOM 4719 C C . VAL A 1 582 ? -10.089 24.689 -12.983 1.00 97.00 582 VAL A C 1
ATOM 4721 O O . VAL A 1 582 ? -10.489 25.154 -14.052 1.00 97.00 582 VAL A O 1
ATOM 4724 N N . SER A 1 583 ? -9.875 25.430 -11.898 1.00 94.12 583 SER A N 1
ATOM 4725 C CA . SER A 1 583 ? -10.047 26.885 -11.862 1.00 94.12 583 SER A CA 1
ATOM 4726 C C . SER A 1 583 ? -8.696 27.593 -11.851 1.00 94.12 583 SER A C 1
ATOM 4728 O O . SER A 1 583 ? -7.790 27.187 -11.134 1.00 94.12 583 SER A O 1
ATOM 4730 N N . GLN A 1 584 ? -8.561 28.667 -12.628 1.00 93.38 584 GLN A N 1
ATOM 4731 C CA . GLN A 1 584 ? -7.359 29.501 -12.686 1.00 93.38 584 GLN A CA 1
ATOM 4732 C C . GLN A 1 584 ? -7.715 30.977 -12.841 1.00 93.38 584 GLN A C 1
ATOM 4734 O O . GLN A 1 584 ? -8.791 31.339 -13.311 1.00 93.38 584 GLN A O 1
ATOM 4739 N N . LYS A 1 585 ? -6.795 31.863 -12.448 1.00 89.69 585 LYS A N 1
ATOM 4740 C CA . LYS A 1 585 ? -7.006 33.317 -12.565 1.00 89.69 585 LYS A CA 1
ATOM 4741 C C . LYS A 1 585 ? -7.020 33.805 -14.009 1.00 89.69 585 LYS A C 1
ATOM 4743 O O . LYS A 1 585 ? -7.623 34.834 -14.290 1.00 89.69 585 LYS A O 1
ATOM 4748 N N . THR A 1 586 ? -6.350 33.088 -14.902 1.00 87.75 586 THR A N 1
ATOM 4749 C CA . THR A 1 586 ? -6.238 33.448 -16.312 1.00 87.75 586 THR A CA 1
ATOM 4750 C C . THR A 1 586 ? -6.568 32.241 -17.188 1.00 87.75 586 THR A C 1
ATOM 4752 O O . THR A 1 586 ? -6.488 31.092 -16.741 1.00 87.75 586 THR A O 1
ATOM 4755 N N . SER A 1 587 ? -7.010 32.499 -18.418 1.00 90.81 587 SER A N 1
ATOM 4756 C CA . SER A 1 587 ? -7.514 31.452 -19.314 1.00 90.81 587 SER A CA 1
ATOM 4757 C C . SER A 1 587 ? -6.399 30.691 -20.036 1.00 90.81 587 SER A C 1
ATOM 4759 O O . SER A 1 587 ? -6.589 29.533 -20.403 1.00 90.81 587 SER A O 1
ATOM 4761 N N . GLU A 1 588 ? -5.217 31.295 -20.189 1.00 90.94 588 GLU A N 1
ATOM 4762 C CA . GLU A 1 588 ? -4.134 30.780 -21.034 1.00 90.94 588 GLU A CA 1
ATOM 4763 C C . GLU A 1 588 ? -3.614 29.434 -20.526 1.00 90.94 588 GLU A C 1
ATOM 4765 O O . GLU A 1 588 ? -3.309 28.546 -21.318 1.00 90.94 588 GLU A O 1
ATOM 4770 N N . LEU A 1 589 ? -3.580 29.250 -19.201 1.00 93.25 589 LEU A N 1
ATOM 4771 C CA . LEU A 1 589 ? -3.151 27.997 -18.579 1.00 93.25 589 LEU A CA 1
ATOM 4772 C C . LEU A 1 589 ? -4.154 26.850 -18.798 1.00 93.25 589 LEU A C 1
ATOM 4774 O O . LEU A 1 589 ? -3.794 25.680 -18.687 1.00 93.25 589 LEU A O 1
ATOM 4778 N N . LEU A 1 590 ? -5.411 27.184 -19.103 1.00 95.81 590 LEU A N 1
ATOM 4779 C CA . LEU A 1 590 ? -6.505 26.233 -19.277 1.00 95.81 590 LEU A CA 1
ATOM 4780 C C . LEU A 1 590 ? -6.755 25.878 -20.747 1.00 95.81 590 LEU A C 1
ATOM 4782 O O . LEU A 1 590 ? -7.236 24.779 -21.017 1.00 95.81 590 LEU A O 1
ATOM 4786 N N . LEU A 1 591 ? -6.432 26.766 -21.695 1.00 95.38 591 LEU A N 1
ATOM 4787 C CA . LEU A 1 591 ? -6.673 26.559 -23.133 1.00 95.38 591 LEU A CA 1
ATOM 4788 C C . LEU A 1 591 ? -6.144 25.210 -23.662 1.00 95.38 591 LEU A C 1
ATOM 4790 O O . LEU A 1 591 ? -6.901 24.522 -24.354 1.00 95.38 591 LEU A O 1
ATOM 4794 N N . PRO A 1 592 ? -4.921 24.755 -23.309 1.00 96.19 592 PRO A N 1
ATOM 4795 C CA . PRO A 1 592 ? -4.432 23.452 -23.758 1.00 96.19 592 PRO A CA 1
ATOM 4796 C C . PRO A 1 592 ? -5.303 22.280 -23.289 1.00 96.19 592 PRO A C 1
ATOM 4798 O O . PRO A 1 592 ? -5.394 21.268 -23.977 1.00 96.19 592 PRO A O 1
ATOM 4801 N N . LEU A 1 593 ? -5.978 22.409 -22.141 1.00 97.12 593 LEU A N 1
ATOM 4802 C CA . LEU A 1 593 ? -6.806 21.340 -21.581 1.00 97.12 593 LEU A CA 1
ATOM 4803 C C . LEU A 1 593 ? -8.034 21.053 -22.445 1.00 97.12 593 LEU A C 1
ATOM 4805 O O . LEU A 1 593 ? -8.435 19.899 -22.545 1.00 97.12 593 LEU A O 1
ATOM 4809 N N . VAL A 1 594 ? -8.587 22.071 -23.112 1.00 96.31 594 VAL A N 1
ATOM 4810 C CA . VAL A 1 594 ? -9.711 21.899 -24.047 1.00 96.31 594 VAL A CA 1
ATOM 4811 C C . VAL A 1 594 ? -9.286 21.047 -25.241 1.00 96.31 594 VAL A C 1
ATOM 4813 O O . VAL A 1 594 ? -9.974 20.093 -25.593 1.00 96.31 594 VAL A O 1
ATOM 4816 N N . LYS A 1 595 ? -8.120 21.349 -25.827 1.00 94.50 595 LYS A N 1
ATOM 4817 C CA . LYS A 1 595 ? -7.565 20.607 -26.971 1.00 94.50 595 LYS A CA 1
ATOM 4818 C C . LYS A 1 595 ? -7.208 19.163 -26.602 1.00 94.50 595 LYS A C 1
ATOM 4820 O O . LYS A 1 595 ? -7.415 18.266 -27.409 1.00 94.50 595 LYS A O 1
ATOM 4825 N N . LEU A 1 596 ? -6.657 18.942 -25.407 1.00 96.00 596 LEU A N 1
ATOM 4826 C CA . LEU A 1 596 ? -6.143 17.633 -24.989 1.00 96.00 596 LEU A CA 1
ATOM 4827 C C . LEU A 1 596 ? -7.214 16.722 -24.383 1.00 96.00 596 LEU A C 1
ATOM 4829 O O . LEU A 1 596 ? -7.241 15.532 -24.673 1.00 96.00 596 LEU A O 1
ATOM 4833 N N . TYR A 1 597 ? -8.075 17.262 -23.525 1.00 95.75 597 TYR A N 1
ATOM 4834 C CA . TYR A 1 597 ? -8.982 16.477 -22.682 1.00 95.75 597 TYR A CA 1
ATOM 4835 C C . TYR A 1 597 ? -10.462 16.756 -22.970 1.00 95.75 597 TYR A C 1
ATOM 4837 O O . TYR A 1 597 ? -11.327 16.191 -22.305 1.00 95.75 597 TYR A O 1
ATOM 4845 N N . GLY A 1 598 ? -10.765 17.623 -23.939 1.00 95.00 598 GLY A N 1
ATOM 4846 C CA . GLY A 1 598 ? -12.125 18.054 -24.239 1.00 95.00 598 GLY A CA 1
ATOM 4847 C C . GLY A 1 598 ? -12.685 19.029 -23.199 1.00 95.00 598 GLY A C 1
ATOM 4848 O O . GLY A 1 598 ? -11.958 19.704 -22.464 1.00 95.00 598 GLY A O 1
ATOM 4849 N N . GLY A 1 599 ? -14.014 19.116 -23.139 1.00 95.19 599 GLY A N 1
ATOM 4850 C CA . GLY A 1 599 ? -14.711 20.100 -22.310 1.00 95.19 599 GLY A CA 1
ATOM 4851 C C . GLY A 1 599 ? -14.641 21.523 -22.872 1.00 95.19 599 GLY A C 1
ATOM 4852 O O . GLY A 1 599 ? -14.421 21.734 -24.061 1.00 95.19 599 GLY A O 1
ATOM 4853 N N . TYR A 1 600 ? -14.875 22.511 -22.014 1.00 96.31 600 TYR A N 1
ATOM 4854 C CA . TYR A 1 600 ? -14.883 23.927 -22.385 1.00 96.31 600 TYR A CA 1
ATOM 4855 C C . TYR A 1 600 ? -14.404 24.799 -21.224 1.00 96.31 600 TYR A C 1
ATOM 4857 O O . TYR A 1 600 ? -14.336 24.352 -20.077 1.00 96.31 600 TYR A O 1
ATOM 4865 N N . ILE A 1 601 ? -14.062 26.053 -21.519 1.00 96.62 601 ILE A N 1
ATOM 4866 C CA . ILE A 1 601 ? -13.706 27.056 -20.512 1.00 96.62 601 ILE A CA 1
ATOM 4867 C C . ILE A 1 601 ? -14.834 28.071 -20.427 1.00 96.62 601 ILE A C 1
ATOM 4869 O O . ILE A 1 601 ? -15.335 28.535 -21.448 1.00 96.62 601 ILE A O 1
ATOM 4873 N N . TYR A 1 602 ? -15.211 28.435 -19.209 1.00 94.75 602 TYR A N 1
ATOM 4874 C CA . TYR A 1 602 ? -16.137 29.532 -18.964 1.00 94.75 602 TYR A CA 1
ATOM 4875 C C . TYR A 1 602 ? -15.616 30.443 -17.850 1.00 94.75 602 TYR A C 1
ATOM 4877 O O . TYR A 1 602 ? -14.733 30.065 -17.075 1.00 94.75 602 TYR A O 1
ATOM 4885 N N . ILE A 1 603 ? -16.152 31.661 -17.789 1.00 92.81 603 ILE A N 1
ATOM 4886 C CA . ILE A 1 603 ? -15.842 32.620 -16.726 1.00 92.81 603 ILE A CA 1
ATOM 4887 C C . ILE A 1 603 ? -16.708 32.284 -15.511 1.00 92.81 603 ILE A C 1
ATOM 4889 O O . ILE A 1 603 ? -17.936 32.327 -15.580 1.00 92.81 603 ILE A O 1
ATOM 4893 N N . ASP A 1 604 ? -16.068 31.946 -14.398 1.00 87.75 604 ASP A N 1
ATOM 4894 C CA . ASP A 1 604 ? -16.719 31.737 -13.111 1.00 87.75 604 ASP A CA 1
ATOM 4895 C C . ASP A 1 604 ? -16.844 33.092 -12.392 1.00 87.75 604 ASP A C 1
ATOM 4897 O O . ASP A 1 604 ? -15.858 33.662 -11.911 1.00 87.75 604 ASP A O 1
ATOM 4901 N N . ASN A 1 605 ? -18.071 33.624 -12.358 1.00 79.81 605 ASN A N 1
ATOM 4902 C CA . ASN A 1 605 ? -18.423 34.941 -11.808 1.00 79.81 605 ASN A CA 1
ATOM 4903 C C . ASN A 1 605 ? -18.515 34.962 -10.269 1.00 79.81 605 ASN A C 1
ATOM 4905 O O . ASN A 1 605 ? -19.247 35.771 -9.699 1.00 79.81 605 ASN A O 1
ATOM 4909 N N . GLY A 1 606 ? -17.801 34.068 -9.581 1.00 74.50 606 GLY A N 1
ATOM 4910 C CA . GLY A 1 606 ? -17.662 34.121 -8.126 1.00 74.50 606 GLY A CA 1
ATOM 4911 C C . GLY A 1 606 ? -16.960 35.399 -7.637 1.00 74.50 606 GLY A C 1
ATOM 4912 O O . GLY A 1 606 ? -16.547 36.250 -8.422 1.00 74.50 606 GLY A O 1
ATOM 4913 N N . ASN A 1 607 ? -16.767 35.510 -6.315 1.00 63.06 607 ASN A N 1
ATOM 4914 C CA . ASN A 1 607 ? -16.222 36.715 -5.658 1.00 63.06 607 ASN A CA 1
ATOM 4915 C C . ASN A 1 607 ? -14.897 37.227 -6.253 1.00 63.06 607 ASN A C 1
ATOM 4917 O O . ASN A 1 607 ? -14.629 38.422 -6.205 1.00 63.06 607 ASN A O 1
ATOM 4921 N N . ASN A 1 608 ? -14.087 36.337 -6.830 1.00 69.69 608 ASN A N 1
ATOM 4922 C CA . ASN A 1 608 ? -12.944 36.691 -7.660 1.00 69.69 608 ASN A CA 1
ATOM 4923 C C . ASN A 1 608 ? -13.194 36.116 -9.055 1.00 69.69 608 ASN A C 1
ATOM 4925 O O . ASN A 1 608 ? -13.192 34.891 -9.199 1.00 69.69 608 ASN A O 1
ATOM 4929 N N . LYS A 1 609 ? -13.393 36.977 -10.064 1.00 81.31 609 LYS A N 1
ATOM 4930 C CA . LYS A 1 609 ? -13.513 36.543 -11.466 1.00 81.31 609 LYS A CA 1
ATOM 4931 C C . LYS A 1 609 ? -12.364 35.589 -11.792 1.00 81.31 609 LYS A C 1
ATOM 4933 O O . LYS A 1 609 ? -11.194 35.943 -11.638 1.00 81.31 609 LYS A O 1
ATOM 4938 N N . SER A 1 610 ? -12.706 34.373 -12.197 1.00 90.94 610 SER A N 1
ATOM 4939 C CA . SER A 1 610 ? -11.743 33.332 -12.550 1.00 90.94 610 SER A CA 1
ATOM 4940 C C . SER A 1 610 ? -12.226 32.575 -13.778 1.00 90.94 610 SER A C 1
ATOM 4942 O O . SER A 1 610 ? -13.392 32.659 -14.157 1.00 90.94 610 SER A O 1
ATOM 4944 N N . PHE A 1 611 ? -11.325 31.855 -14.427 1.00 94.62 611 PHE A N 1
ATOM 4945 C CA . PHE A 1 611 ? -11.650 30.976 -15.537 1.00 94.62 611 PHE A CA 1
ATOM 4946 C C . PHE A 1 611 ? -11.716 29.548 -15.029 1.00 94.62 611 PHE A C 1
ATOM 4948 O O . PHE A 1 611 ? -10.926 29.141 -14.174 1.00 94.62 611 PHE A O 1
ATOM 4955 N N . LYS A 1 612 ? -12.656 28.779 -15.566 1.00 95.50 612 LYS A N 1
ATOM 4956 C CA . LYS A 1 612 ? -12.863 27.395 -15.171 1.00 95.50 612 LYS A CA 1
ATOM 4957 C C . LYS A 1 612 ? -12.950 26.511 -16.394 1.00 95.50 612 LYS A C 1
ATOM 4959 O O . LYS A 1 612 ? -13.866 26.646 -17.200 1.00 95.50 612 LYS A O 1
ATOM 4964 N N . TRP A 1 613 ? -11.991 25.601 -16.510 1.00 97.88 613 TRP A N 1
ATOM 4965 C CA . TRP A 1 613 ? -12.074 24.488 -17.441 1.00 97.88 613 TRP A CA 1
ATOM 4966 C C . TRP A 1 613 ? -12.997 23.433 -16.843 1.00 97.88 613 TRP A C 1
ATOM 4968 O O . TRP A 1 613 ? -12.895 23.123 -15.652 1.00 97.88 613 TRP A O 1
ATOM 4978 N N . TYR A 1 614 ? -13.922 22.924 -17.649 1.00 96.62 614 TYR A N 1
ATOM 4979 C CA . TYR A 1 614 ? -15.041 22.115 -17.189 1.00 96.62 614 TYR A CA 1
ATOM 4980 C C . TYR A 1 614 ? -15.366 21.009 -18.191 1.00 96.62 614 TYR A C 1
ATOM 4982 O O . TYR A 1 614 ? -15.561 21.261 -19.380 1.00 96.62 614 TYR A O 1
ATOM 4990 N N . ILE A 1 615 ? -15.443 19.776 -17.693 1.00 97.56 615 ILE A N 1
ATOM 4991 C CA . ILE A 1 615 ? -15.690 18.569 -18.485 1.00 97.56 615 ILE A CA 1
ATOM 4992 C C . ILE A 1 615 ? -16.850 17.783 -17.866 1.00 97.56 615 ILE A C 1
ATOM 4994 O O . ILE A 1 615 ? -16.874 17.513 -16.663 1.00 97.56 615 ILE A O 1
ATOM 4998 N N . THR A 1 616 ? -17.836 17.434 -18.692 1.00 96.38 616 THR A N 1
ATOM 4999 C CA . THR A 1 616 ? -19.069 16.725 -18.288 1.00 96.38 616 THR A CA 1
ATOM 5000 C C . THR A 1 616 ? -19.400 15.532 -19.171 1.00 96.38 616 THR A C 1
ATOM 5002 O O . THR A 1 616 ? -20.160 14.653 -18.757 1.00 96.38 616 THR A O 1
ATOM 5005 N N . LYS A 1 617 ? -18.856 15.484 -20.389 1.00 96.75 617 LYS A N 1
ATOM 5006 C CA . LYS A 1 617 ? -19.100 14.395 -21.327 1.00 96.75 617 LYS A CA 1
ATOM 5007 C C . LYS A 1 617 ? -18.499 13.102 -20.773 1.00 96.75 617 LYS A C 1
ATOM 5009 O O . LYS A 1 617 ? -17.346 13.075 -20.352 1.00 96.75 617 LYS A O 1
ATOM 5014 N N . ARG A 1 618 ? -19.306 12.033 -20.754 1.00 95.88 618 ARG A N 1
ATOM 5015 C CA . ARG A 1 618 ? -18.937 10.735 -20.163 1.00 95.88 618 ARG A CA 1
ATOM 5016 C C . ARG A 1 618 ? -17.641 10.185 -20.748 1.00 95.88 618 ARG A C 1
ATOM 5018 O O . ARG A 1 618 ? -16.770 9.791 -19.984 1.00 95.88 618 ARG A O 1
ATOM 5025 N N . GLU A 1 619 ? -17.544 10.180 -22.072 1.00 95.75 619 GLU A N 1
ATOM 5026 C CA . GLU A 1 619 ? -16.391 9.659 -22.807 1.00 95.75 619 GLU A CA 1
ATOM 5027 C C . GLU A 1 619 ? -15.103 10.382 -22.407 1.00 95.75 619 GLU A C 1
ATOM 5029 O O . GLU A 1 619 ? -14.154 9.768 -21.929 1.00 95.75 619 GLU A O 1
ATOM 5034 N N . ASP A 1 620 ? -15.120 11.711 -22.488 1.00 96.31 620 ASP A N 1
ATOM 5035 C CA . ASP A 1 620 ? -13.970 12.540 -22.152 1.00 96.31 620 ASP A CA 1
ATOM 5036 C C . ASP A 1 620 ? -13.557 12.347 -20.669 1.00 96.31 620 ASP A C 1
ATOM 5038 O O . ASP A 1 620 ? -12.372 12.259 -20.352 1.00 96.31 620 ASP A O 1
ATOM 5042 N N . ILE A 1 621 ? -14.524 12.193 -19.749 1.00 97.62 621 ILE A N 1
ATOM 5043 C CA . ILE A 1 621 ? -14.260 11.885 -18.331 1.00 97.62 621 ILE A CA 1
ATOM 5044 C C . ILE A 1 621 ? -13.596 10.512 -18.158 1.00 97.62 621 ILE A C 1
ATOM 5046 O O . ILE A 1 621 ? -12.682 10.386 -17.343 1.00 97.62 621 ILE A O 1
ATOM 5050 N N . LEU A 1 622 ? -14.058 9.477 -18.864 1.00 94.81 622 LEU A N 1
ATOM 5051 C CA . LEU A 1 622 ? -13.483 8.131 -18.766 1.00 94.81 622 LEU A CA 1
ATOM 5052 C C . LEU A 1 622 ? -12.063 8.091 -19.344 1.00 94.81 622 LEU A C 1
ATOM 5054 O O . LEU A 1 622 ? -11.178 7.505 -18.720 1.00 94.81 622 LEU A O 1
ATOM 5058 N N . ASN A 1 623 ? -11.819 8.804 -20.444 1.00 94.44 623 ASN A N 1
ATOM 5059 C CA . ASN A 1 623 ? -10.476 9.000 -20.990 1.00 94.44 623 ASN A CA 1
ATOM 5060 C C . ASN A 1 623 ? -9.568 9.720 -19.985 1.00 94.44 623 ASN A C 1
ATOM 5062 O O . ASN A 1 623 ? -8.431 9.311 -19.760 1.00 94.44 623 ASN A O 1
ATOM 5066 N N . LEU A 1 624 ? -10.086 10.733 -19.285 1.00 94.88 624 LEU A N 1
ATOM 5067 C CA . LEU A 1 624 ? -9.334 11.409 -18.230 1.00 94.88 624 LEU A CA 1
ATOM 5068 C C . LEU A 1 624 ? -9.043 10.496 -17.025 1.00 94.88 624 LEU A C 1
ATOM 5070 O O . LEU A 1 624 ? -7.982 10.598 -16.411 1.00 94.88 624 LEU A O 1
ATOM 5074 N N . VAL A 1 625 ? -9.952 9.577 -16.683 1.00 94.12 625 VAL A N 1
ATOM 5075 C CA . VAL A 1 625 ? -9.690 8.546 -15.664 1.00 94.12 625 VAL A CA 1
ATOM 5076 C C . VAL A 1 625 ? -8.545 7.631 -16.102 1.00 94.12 625 VAL A C 1
ATOM 5078 O O . VAL A 1 625 ? -7.703 7.302 -15.267 1.00 94.12 625 VAL A O 1
ATOM 5081 N N . GLU A 1 626 ? -8.468 7.259 -17.382 1.00 91.31 626 GLU A N 1
ATOM 5082 C CA . GLU A 1 626 ? -7.346 6.484 -17.928 1.00 91.31 626 GLU A CA 1
ATOM 5083 C C . GLU A 1 626 ? -6.027 7.267 -17.864 1.00 91.31 626 GLU A C 1
ATOM 5085 O O . GLU A 1 626 ? -5.024 6.743 -17.372 1.00 91.31 626 GLU A O 1
ATOM 5090 N N . TYR A 1 627 ? -6.043 8.558 -18.219 1.00 94.38 627 TYR A N 1
ATOM 5091 C CA . TYR A 1 627 ? -4.901 9.455 -18.013 1.00 94.38 627 TYR A CA 1
ATOM 5092 C C . TYR A 1 627 ? -4.407 9.410 -16.557 1.00 94.38 627 TYR A C 1
ATOM 5094 O O . TYR A 1 627 ? -3.213 9.227 -16.311 1.00 94.38 627 TYR A O 1
ATOM 5102 N N . PHE A 1 628 ? -5.310 9.489 -15.571 1.00 92.25 628 PHE A N 1
ATOM 5103 C CA . PHE A 1 628 ? -4.939 9.433 -14.152 1.00 92.25 628 PHE A CA 1
ATOM 5104 C C . PHE A 1 628 ? -4.424 8.061 -13.686 1.00 92.25 628 PHE A C 1
ATOM 5106 O O . PHE A 1 628 ? -3.749 8.001 -12.656 1.00 92.25 628 PHE A O 1
ATOM 5113 N N . LYS A 1 629 ? -4.665 6.963 -14.417 1.00 85.56 629 LYS A N 1
ATOM 5114 C CA . LYS A 1 629 ? -3.986 5.680 -14.143 1.00 85.56 629 LYS A CA 1
ATOM 5115 C C . LYS A 1 629 ? -2.504 5.757 -14.517 1.00 85.56 629 LYS A C 1
ATOM 5117 O O . LYS A 1 629 ? -1.656 5.252 -13.781 1.00 85.56 629 LYS A O 1
ATOM 5122 N N . ASN A 1 630 ? -2.184 6.450 -15.611 1.00 83.50 630 ASN A N 1
ATOM 5123 C CA . ASN A 1 630 ? -0.814 6.651 -16.091 1.00 83.50 630 ASN A CA 1
ATOM 5124 C C . ASN A 1 630 ? -0.081 7.803 -15.379 1.00 83.50 630 ASN A C 1
ATOM 5126 O O . ASN A 1 630 ? 1.149 7.756 -15.238 1.00 83.50 630 ASN A O 1
ATOM 5130 N N . HIS A 1 631 ? -0.819 8.813 -14.920 1.00 89.56 631 HIS A N 1
ATOM 5131 C CA . HIS A 1 631 ? -0.339 10.020 -14.245 1.00 89.56 631 HIS A CA 1
ATOM 5132 C C . HIS A 1 631 ? -1.130 10.233 -12.943 1.00 89.56 631 HIS A C 1
ATOM 5134 O O . HIS A 1 631 ? -2.058 11.038 -12.901 1.00 89.56 631 HIS A O 1
ATOM 5140 N N . PRO A 1 632 ? -0.799 9.492 -11.869 1.00 87.69 632 PRO A N 1
ATOM 5141 C CA . PRO A 1 632 ? -1.636 9.438 -10.678 1.00 87.69 632 PRO A CA 1
ATOM 5142 C C . PRO A 1 632 ? -1.651 10.750 -9.890 1.00 87.69 632 PRO A C 1
ATOM 5144 O O . PRO A 1 632 ? -0.599 11.281 -9.524 1.00 87.69 632 PRO A O 1
ATOM 5147 N N . SER A 1 633 ? -2.863 11.185 -9.535 1.00 91.94 633 SER A N 1
ATOM 5148 C CA . SER A 1 633 ? -3.116 12.215 -8.521 1.00 91.94 633 SER A CA 1
ATOM 5149 C C . SER A 1 633 ? -2.555 11.773 -7.162 1.00 91.94 633 SER A C 1
ATOM 5151 O O . SER A 1 633 ? -2.745 10.636 -6.712 1.00 91.94 633 SER A O 1
ATOM 5153 N N . ARG A 1 634 ? -1.836 12.680 -6.502 1.00 89.50 634 ARG A N 1
ATOM 5154 C CA . ARG A 1 634 ? -1.155 12.480 -5.214 1.00 89.50 634 ARG A CA 1
ATOM 5155 C C . ARG A 1 634 ? -1.843 13.211 -4.057 1.00 89.50 634 ARG A C 1
ATOM 5157 O O . ARG A 1 634 ? -1.426 13.017 -2.914 1.00 89.50 634 ARG A O 1
ATOM 5164 N N . SER A 1 635 ? -2.896 13.980 -4.339 1.00 89.31 635 SER A N 1
ATOM 5165 C CA . SER A 1 635 ? -3.794 14.600 -3.356 1.00 89.31 635 SER A CA 1
ATOM 5166 C C . SER A 1 635 ? -4.929 13.652 -2.924 1.00 89.31 635 SER A C 1
ATOM 5168 O O . SER A 1 635 ? -5.109 12.557 -3.468 1.00 89.31 635 SER A O 1
ATOM 5170 N N . ALA A 1 636 ? -5.745 14.071 -1.956 1.00 84.25 636 ALA A N 1
ATOM 5171 C CA . ALA A 1 636 ? -6.972 13.383 -1.554 1.00 84.25 636 ALA A CA 1
ATOM 5172 C C . ALA A 1 636 ? -8.019 13.321 -2.685 1.00 84.25 636 ALA A C 1
ATOM 5174 O O . ALA A 1 636 ? -8.912 12.468 -2.662 1.00 84.25 636 ALA A O 1
ATOM 5175 N N . LYS A 1 637 ? -7.894 14.174 -3.715 1.00 87.44 637 LYS A N 1
ATOM 5176 C CA . LYS A 1 637 ? -8.796 14.217 -4.879 1.00 87.44 637 LYS A CA 1
ATOM 5177 C C . LYS A 1 637 ? -8.805 12.892 -5.650 1.00 87.44 637 LYS A C 1
ATOM 5179 O O . LYS A 1 637 ? -9.846 12.519 -6.199 1.00 87.44 637 LYS A O 1
ATOM 5184 N N . LYS A 1 638 ? -7.714 12.112 -5.585 1.00 87.19 638 LYS A N 1
ATOM 5185 C CA . LYS A 1 638 ? -7.650 10.750 -6.137 1.00 87.19 638 LYS A CA 1
ATOM 5186 C C . LYS A 1 638 ? -8.805 9.868 -5.669 1.00 87.19 638 LYS A C 1
ATOM 5188 O O . LYS A 1 638 ? -9.306 9.074 -6.454 1.00 87.19 638 LYS A O 1
ATOM 5193 N N . ASN A 1 639 ? -9.281 10.019 -4.432 1.00 85.56 639 ASN A N 1
ATOM 5194 C CA . ASN A 1 639 ? -10.342 9.165 -3.897 1.00 85.56 639 ASN A CA 1
ATOM 5195 C C . ASN A 1 639 ? -11.647 9.305 -4.693 1.00 85.56 639 ASN A C 1
ATOM 5197 O O . ASN A 1 639 ? -12.318 8.305 -4.925 1.00 85.56 639 ASN A O 1
ATOM 5201 N N . ARG A 1 640 ? -11.982 10.512 -5.175 1.00 90.50 640 ARG A N 1
ATOM 5202 C CA . ARG A 1 640 ? -13.139 10.705 -6.065 1.00 90.50 640 ARG A CA 1
ATOM 5203 C C . ARG A 1 640 ? -12.881 10.184 -7.470 1.00 90.50 640 ARG A C 1
ATOM 5205 O O . ARG A 1 640 ? -13.780 9.565 -8.024 1.00 90.50 640 ARG A O 1
ATOM 5212 N N . LEU A 1 641 ? -11.671 10.361 -8.009 1.00 92.62 641 LEU A N 1
ATOM 5213 C CA . LEU A 1 641 ? -11.300 9.814 -9.323 1.00 92.62 641 LEU A CA 1
ATOM 5214 C C . LEU A 1 641 ? -11.519 8.289 -9.387 1.00 92.62 641 LEU A C 1
ATOM 5216 O O . LEU A 1 641 ? -12.119 7.795 -10.336 1.00 92.62 641 LEU A O 1
ATOM 5220 N N . HIS A 1 642 ? -11.148 7.553 -8.332 1.00 89.00 642 HIS A N 1
ATOM 5221 C CA . HIS A 1 642 ? -11.349 6.096 -8.249 1.00 89.00 642 HIS A CA 1
ATOM 5222 C C . HIS A 1 642 ? -12.826 5.671 -8.179 1.00 89.00 642 HIS A C 1
ATOM 5224 O O . HIS A 1 642 ? -13.147 4.514 -8.442 1.00 89.00 642 HIS A O 1
ATOM 5230 N N . LEU A 1 643 ? -13.733 6.577 -7.806 1.00 92.69 643 LEU A N 1
ATOM 5231 C CA . LEU A 1 643 ? -15.166 6.299 -7.706 1.00 92.69 643 LEU A CA 1
ATOM 5232 C C . LEU A 1 643 ? -15.923 6.575 -9.013 1.00 92.69 643 LEU A C 1
ATOM 5234 O O . LEU A 1 643 ? -17.080 6.173 -9.124 1.00 92.69 643 LEU A O 1
ATOM 5238 N N . ILE A 1 644 ? -15.295 7.224 -9.998 1.00 96.00 644 ILE A N 1
ATOM 5239 C CA . ILE A 1 644 ? -15.937 7.602 -11.266 1.00 96.00 644 ILE A CA 1
ATOM 5240 C C . ILE A 1 644 ? -16.450 6.388 -12.062 1.00 96.00 644 ILE A C 1
ATOM 5242 O O . ILE A 1 644 ? -17.594 6.449 -12.510 1.00 96.00 644 ILE A O 1
ATOM 5246 N N . PRO A 1 645 ? -15.707 5.271 -12.216 1.00 93.31 645 PRO A N 1
ATOM 5247 C CA . PRO A 1 645 ? -16.248 4.098 -12.908 1.00 93.31 645 PRO A CA 1
ATOM 5248 C C . PRO A 1 645 ? -17.517 3.573 -12.226 1.00 93.31 645 PRO A C 1
ATOM 5250 O O . PRO A 1 645 ? -18.560 3.436 -12.858 1.00 93.31 645 PRO A O 1
ATOM 5253 N N . LYS A 1 646 ? -17.476 3.435 -10.892 1.00 92.88 646 LYS A N 1
ATOM 5254 C CA . LYS A 1 646 ? -18.618 2.955 -10.105 1.00 92.88 646 LYS A CA 1
ATOM 5255 C C . LYS A 1 646 ? -19.829 3.888 -10.175 1.00 92.88 646 LYS A C 1
ATOM 5257 O O . LYS A 1 646 ? -20.965 3.420 -10.119 1.00 92.88 646 LYS A O 1
ATOM 5262 N N . PHE A 1 647 ? -19.598 5.197 -10.274 1.00 96.56 647 PHE A N 1
ATOM 5263 C CA . PHE A 1 647 ? -20.660 6.172 -10.505 1.00 96.56 647 PHE A CA 1
ATOM 5264 C C . PHE A 1 647 ? -21.422 5.860 -11.795 1.00 96.56 647 PHE A C 1
ATOM 5266 O O . PHE A 1 647 ? -22.651 5.829 -11.770 1.00 96.56 647 PHE A O 1
ATOM 5273 N N . TYR A 1 648 ? -20.708 5.612 -12.899 1.00 96.88 648 TYR A N 1
ATOM 5274 C CA . TYR A 1 648 ? -21.339 5.299 -14.179 1.00 96.88 648 TYR A CA 1
ATOM 5275 C C . TYR A 1 648 ? -22.037 3.939 -14.155 1.00 96.88 648 TYR A C 1
ATOM 5277 O O . TYR A 1 648 ? -23.191 3.888 -14.569 1.00 96.88 648 TYR A O 1
ATOM 5285 N N . ASP A 1 649 ? -21.443 2.905 -13.546 1.00 94.81 649 ASP A N 1
ATOM 5286 C CA . ASP A 1 649 ? -22.102 1.597 -13.375 1.00 94.81 649 ASP A CA 1
ATOM 5287 C C . ASP A 1 649 ? -23.473 1.736 -12.690 1.00 94.81 649 ASP A C 1
ATOM 5289 O O . ASP A 1 649 ? -24.476 1.166 -13.117 1.00 94.81 649 ASP A O 1
ATOM 5293 N N . LEU A 1 650 ? -23.532 2.524 -11.608 1.00 93.94 650 LEU A N 1
ATOM 5294 C CA . LEU A 1 650 ? -24.767 2.760 -10.855 1.00 93.94 650 LEU A CA 1
ATOM 5295 C C . LEU A 1 650 ? -25.741 3.685 -11.597 1.00 93.94 650 LEU A C 1
ATOM 5297 O O . LEU A 1 650 ? -26.960 3.561 -11.446 1.00 93.94 650 LEU A O 1
ATOM 5301 N N . LYS A 1 651 ? -25.223 4.629 -12.387 1.00 94.12 651 LYS A N 1
ATOM 5302 C CA . LYS A 1 651 ? -26.039 5.527 -13.206 1.00 94.12 651 LYS A CA 1
ATOM 5303 C C . LYS A 1 651 ? -26.720 4.764 -14.345 1.00 94.12 651 LYS A C 1
ATOM 5305 O O . LYS A 1 651 ? -27.906 5.005 -14.573 1.00 94.12 651 LYS A O 1
ATOM 5310 N N . ASP A 1 652 ? -26.017 3.821 -14.970 1.00 95.00 652 ASP A N 1
ATOM 5311 C CA . ASP A 1 652 ? -26.495 3.004 -16.093 1.00 95.00 652 ASP A CA 1
ATOM 5312 C C . ASP A 1 652 ? -27.662 2.100 -15.688 1.00 95.00 652 ASP A C 1
ATOM 5314 O O . ASP A 1 652 ? -28.686 2.063 -16.368 1.00 95.00 652 ASP A O 1
ATOM 5318 N N . ILE A 1 653 ? -27.587 1.483 -14.505 1.00 94.81 653 ILE A N 1
ATOM 5319 C CA . ILE A 1 653 ? -28.697 0.697 -13.934 1.00 94.81 653 ILE A CA 1
ATOM 5320 C C . ILE A 1 653 ? -29.775 1.563 -13.256 1.00 94.81 653 ILE A C 1
ATOM 5322 O O . ILE A 1 653 ? -30.622 1.053 -12.525 1.00 94.81 653 ILE A O 1
ATOM 5326 N N . LYS A 1 654 ? -29.739 2.889 -13.453 1.00 94.75 654 LYS A N 1
ATOM 5327 C CA . LYS A 1 654 ? -30.683 3.870 -12.889 1.00 94.75 654 LYS A CA 1
ATOM 5328 C C . LYS A 1 654 ? -30.818 3.815 -11.356 1.00 94.75 654 LYS A C 1
ATOM 5330 O O . LYS A 1 654 ? -31.834 4.248 -10.819 1.00 94.75 654 LYS A O 1
ATOM 5335 N N . ALA A 1 655 ? -29.777 3.392 -10.630 1.00 92.31 655 ALA A N 1
ATOM 5336 C CA . ALA A 1 655 ? -29.810 3.292 -9.164 1.00 92.31 655 ALA A CA 1
ATOM 5337 C C . ALA A 1 655 ? -30.082 4.646 -8.476 1.00 92.31 655 ALA A C 1
ATOM 5339 O O . ALA A 1 655 ? -30.758 4.704 -7.456 1.00 92.31 655 ALA A O 1
ATOM 5340 N N . HIS A 1 656 ? -29.621 5.743 -9.082 1.00 91.00 656 HIS A N 1
ATOM 5341 C CA . HIS A 1 656 ? -29.871 7.124 -8.646 1.00 91.00 656 HIS A CA 1
ATOM 5342 C C . HIS A 1 656 ? -31.337 7.588 -8.747 1.00 91.00 656 HIS A C 1
ATOM 5344 O O . HIS A 1 656 ? -31.668 8.650 -8.229 1.00 91.00 656 HIS A O 1
ATOM 5350 N N . LYS A 1 657 ? -32.200 6.823 -9.428 1.00 92.38 657 LYS A N 1
ATOM 5351 C CA . LYS A 1 657 ? -33.647 7.073 -9.570 1.00 92.38 657 LYS A CA 1
ATOM 5352 C C . LYS A 1 657 ? -34.492 5.942 -8.972 1.00 92.38 657 LYS A C 1
ATOM 5354 O O . LYS A 1 657 ? -35.688 5.872 -9.239 1.00 92.38 657 LYS A O 1
ATOM 5359 N N . ALA A 1 658 ? -33.872 5.015 -8.245 1.00 90.81 658 ALA A N 1
ATOM 5360 C CA . ALA A 1 658 ? -34.563 3.852 -7.712 1.00 90.81 658 ALA A CA 1
ATOM 5361 C C . ALA A 1 658 ? -35.574 4.246 -6.622 1.00 90.81 658 ALA A C 1
ATOM 5363 O O . ALA A 1 658 ? -35.362 5.202 -5.877 1.00 90.81 658 ALA A O 1
ATOM 5364 N N . ILE A 1 659 ? -36.667 3.484 -6.533 1.00 90.38 659 ILE A N 1
ATOM 5365 C CA . ILE A 1 659 ? -37.725 3.677 -5.533 1.00 90.38 659 ILE A CA 1
ATOM 5366 C C . ILE A 1 659 ? -37.163 3.425 -4.130 1.00 90.38 659 ILE A C 1
ATOM 5368 O O . ILE A 1 659 ? -36.276 2.579 -3.946 1.00 90.38 659 ILE A O 1
ATOM 5372 N N . SER A 1 660 ? -37.706 4.142 -3.144 1.00 86.94 660 SER A N 1
ATOM 5373 C CA . SER A 1 660 ? -37.238 4.042 -1.769 1.00 86.94 660 SER A CA 1
ATOM 5374 C C . SER A 1 660 ? -37.408 2.643 -1.172 1.00 86.94 660 SER A C 1
ATOM 5376 O O . SER A 1 660 ? -38.404 1.964 -1.412 1.00 86.94 660 SER A O 1
ATOM 5378 N N . GLY A 1 661 ? -36.403 2.186 -0.424 1.00 82.56 661 GLY A N 1
ATOM 5379 C CA . GLY A 1 661 ? -36.347 0.869 0.216 1.00 82.56 661 GLY A CA 1
ATOM 5380 C C . GLY A 1 661 ? -35.682 -0.230 -0.623 1.00 82.56 661 GLY A C 1
ATOM 5381 O O . GLY A 1 661 ? -35.299 -1.269 -0.072 1.00 82.56 661 GLY A O 1
ATOM 5382 N N . THR A 1 662 ? -35.473 -0.003 -1.925 1.00 89.25 662 THR A N 1
ATOM 5383 C CA . THR A 1 662 ? -34.884 -0.994 -2.842 1.00 89.25 662 THR A CA 1
ATOM 5384 C C . THR A 1 662 ? -33.377 -1.190 -2.632 1.00 89.25 662 THR A C 1
ATOM 5386 O O . THR A 1 662 ? -32.658 -0.307 -2.156 1.00 89.25 662 THR A O 1
ATOM 5389 N N . TYR A 1 663 ? -32.851 -2.354 -3.035 1.00 85.38 663 TYR A N 1
ATOM 5390 C CA . TYR A 1 663 ? -31.403 -2.615 -3.013 1.00 85.38 663 TYR A CA 1
ATOM 5391 C C . TYR A 1 663 ? -30.610 -1.662 -3.922 1.00 85.38 663 TYR A C 1
ATOM 5393 O O . TYR A 1 663 ? -29.461 -1.333 -3.615 1.00 85.38 663 TYR A O 1
ATOM 5401 N N . LEU A 1 664 ? -31.221 -1.177 -5.008 1.00 82.50 664 LEU A N 1
ATOM 5402 C CA . LEU A 1 664 ? -30.610 -0.207 -5.918 1.00 82.50 664 LEU A CA 1
ATOM 5403 C C . LEU A 1 664 ? -30.468 1.172 -5.262 1.00 82.50 664 LEU A C 1
ATOM 5405 O O . LEU A 1 664 ? -29.377 1.740 -5.290 1.00 82.50 664 LEU A O 1
ATOM 5409 N N . GLU A 1 665 ? -31.516 1.669 -4.598 1.00 91.81 665 GLU A N 1
ATOM 5410 C CA . GLU A 1 665 ? -31.455 2.930 -3.847 1.00 91.81 665 GLU A CA 1
ATOM 5411 C C . GLU A 1 665 ? -30.428 2.838 -2.706 1.00 91.81 665 GLU A C 1
ATOM 5413 O O . GLU A 1 665 ? -29.580 3.718 -2.550 1.00 91.81 665 GLU A O 1
ATOM 5418 N N . LYS A 1 666 ? -30.413 1.726 -1.958 1.00 87.19 666 LYS A N 1
ATOM 5419 C CA . LYS A 1 666 ? -29.398 1.469 -0.920 1.00 87.19 666 LYS A CA 1
ATOM 5420 C C . LYS A 1 666 ? -27.976 1.493 -1.487 1.00 87.19 666 LYS A C 1
ATOM 5422 O O . LYS A 1 666 ? -27.087 2.088 -0.878 1.00 87.19 666 LYS A O 1
ATOM 5427 N N . SER A 1 667 ? -27.763 0.899 -2.662 1.00 86.38 667 SER A N 1
ATOM 5428 C CA . SER A 1 667 ? -26.462 0.887 -3.348 1.00 86.38 667 SER A CA 1
ATOM 5429 C C . SER A 1 667 ? -26.023 2.289 -3.781 1.00 86.38 667 SER A C 1
ATOM 5431 O O . SER A 1 667 ? -24.861 2.657 -3.588 1.00 86.38 667 SER A O 1
ATOM 5433 N N . TRP A 1 668 ? -26.949 3.095 -4.312 1.00 92.81 668 TRP A N 1
ATOM 5434 C CA . TRP A 1 668 ? -26.692 4.496 -4.646 1.00 92.81 668 TRP A CA 1
ATOM 5435 C C . TRP A 1 668 ? -26.365 5.325 -3.405 1.00 92.81 668 TRP A C 1
ATOM 5437 O O . TRP A 1 668 ? -25.362 6.035 -3.389 1.00 92.81 668 TRP A O 1
ATOM 5447 N N . ASN A 1 669 ? -27.149 5.183 -2.337 1.00 90.44 669 ASN A N 1
ATOM 5448 C CA . ASN A 1 669 ? -26.934 5.888 -1.076 1.00 90.44 669 ASN A CA 1
ATOM 5449 C C . ASN A 1 669 ? -25.585 5.523 -0.447 1.00 90.44 669 ASN A C 1
ATOM 5451 O O . ASN A 1 669 ? -24.875 6.406 0.036 1.00 90.44 669 ASN A O 1
ATOM 5455 N N . TYR A 1 670 ? -25.185 4.250 -0.503 1.00 88.12 670 TYR A N 1
ATOM 5456 C CA . TYR A 1 670 ? -23.865 3.810 -0.053 1.00 88.12 670 TYR A CA 1
ATOM 5457 C C . TYR A 1 670 ? -22.738 4.461 -0.867 1.00 88.12 670 TYR A C 1
ATOM 5459 O O . TYR A 1 670 ? -21.815 5.053 -0.298 1.00 88.12 670 TYR A O 1
ATOM 5467 N N . PHE A 1 671 ? -22.841 4.424 -2.200 1.00 93.25 671 PHE A N 1
ATOM 5468 C CA . PHE A 1 671 ? -21.904 5.107 -3.090 1.00 93.25 671 PHE A CA 1
ATOM 5469 C C . PHE A 1 671 ? -21.834 6.611 -2.795 1.00 93.25 671 PHE A C 1
ATOM 5471 O O . PHE A 1 671 ? -20.746 7.153 -2.616 1.00 93.25 671 PHE A O 1
ATOM 5478 N N . TYR A 1 672 ? -22.980 7.284 -2.697 1.00 90.50 672 TYR A N 1
ATOM 5479 C CA . TYR A 1 672 ? -23.052 8.730 -2.522 1.00 90.50 672 TYR A CA 1
ATOM 5480 C C . TYR A 1 672 ? -22.527 9.160 -1.147 1.00 90.50 672 TYR A C 1
ATOM 5482 O O . TYR A 1 672 ? -21.824 10.163 -1.022 1.00 90.50 672 TYR A O 1
ATOM 5490 N N . LYS A 1 673 ? -22.750 8.343 -0.112 1.00 87.38 673 LYS A N 1
ATOM 5491 C CA . LYS A 1 673 ? -22.144 8.528 1.211 1.00 87.38 673 LYS A CA 1
ATOM 5492 C C . LYS A 1 673 ? -20.619 8.423 1.149 1.00 87.38 673 LYS A C 1
ATOM 5494 O O . LYS A 1 673 ? -19.932 9.259 1.732 1.00 87.38 673 LYS A O 1
ATOM 5499 N N . LYS A 1 674 ? -20.080 7.458 0.396 1.00 83.88 674 LYS A N 1
ATOM 5500 C CA . LYS A 1 674 ? -18.635 7.333 0.137 1.00 83.88 674 LYS A CA 1
ATOM 5501 C C . LYS A 1 674 ? -18.092 8.504 -0.694 1.00 83.88 674 LYS A C 1
ATOM 5503 O O . LYS A 1 674 ? -17.006 8.997 -0.413 1.00 83.88 674 LYS A O 1
ATOM 5508 N N . TRP A 1 675 ? -18.860 8.991 -1.667 1.00 88.75 675 TRP A N 1
ATOM 5509 C CA . TRP A 1 675 ? -18.521 10.145 -2.505 1.00 88.75 675 TRP A CA 1
ATOM 5510 C C . TRP A 1 675 ? -18.405 11.454 -1.709 1.00 88.75 675 TRP A C 1
ATOM 5512 O O . TRP A 1 675 ? -17.488 12.255 -1.929 1.00 88.75 675 TRP A O 1
ATOM 5522 N N . LEU A 1 676 ? -19.327 11.676 -0.767 1.00 84.75 676 LEU A N 1
ATOM 5523 C CA . LEU A 1 676 ? -19.293 12.818 0.148 1.00 84.75 676 LEU A CA 1
ATOM 5524 C C . LEU A 1 676 ? -18.162 12.682 1.173 1.00 84.75 676 LEU A C 1
ATOM 5526 O O . LEU A 1 676 ? -17.472 13.658 1.446 1.00 84.75 676 LEU A O 1
ATOM 5530 N N . ASN A 1 677 ? -17.911 11.465 1.660 1.00 74.25 677 ASN A N 1
ATOM 5531 C CA . ASN A 1 677 ? -16.847 11.159 2.616 1.00 74.25 677 ASN A CA 1
ATOM 5532 C C . ASN A 1 677 ? -15.503 10.813 1.955 1.00 74.25 677 ASN A C 1
ATOM 5534 O O . ASN A 1 677 ? -14.668 10.182 2.592 1.00 74.25 677 ASN A O 1
ATOM 5538 N N . TYR A 1 678 ? -15.249 11.235 0.713 1.00 65.44 678 TYR A N 1
ATOM 5539 C CA . TYR A 1 678 ? -13.999 10.928 -0.005 1.00 65.44 678 TYR A CA 1
ATOM 5540 C C . TYR A 1 678 ? -12.725 11.407 0.718 1.00 65.44 678 TYR A C 1
ATOM 5542 O O . TYR A 1 678 ? -11.623 10.956 0.420 1.00 65.44 678 TYR A O 1
ATOM 5550 N N . GLU A 1 679 ? -12.883 12.333 1.659 1.00 54.38 679 GLU A N 1
ATOM 5551 C CA . GLU A 1 679 ? -11.845 12.910 2.518 1.00 54.38 679 GLU A CA 1
ATOM 5552 C C . GLU A 1 679 ? -11.551 12.028 3.737 1.00 54.38 679 GLU A C 1
ATOM 5554 O O . GLU A 1 679 ? -10.448 12.019 4.277 1.00 54.38 679 GLU A O 1
ATOM 5559 N N . ASN A 1 680 ? -12.554 11.256 4.148 1.00 49.50 680 ASN A N 1
ATOM 5560 C CA . ASN A 1 680 ? -12.497 10.277 5.207 1.00 49.50 680 ASN A CA 1
ATOM 5561 C C . ASN A 1 680 ? -12.411 8.900 4.556 1.00 49.50 680 ASN A C 1
ATOM 5563 O O . ASN A 1 680 ? -13.410 8.192 4.439 1.00 49.50 680 ASN A O 1
ATOM 5567 N N . ASN A 1 681 ? -11.199 8.444 4.248 1.00 38.47 681 ASN A N 1
ATOM 5568 C CA . ASN A 1 681 ? -10.953 6.999 4.211 1.00 38.47 681 ASN A CA 1
ATOM 5569 C C . ASN A 1 681 ? -10.985 6.427 5.646 1.00 38.47 681 ASN A C 1
ATOM 5571 O O . ASN A 1 681 ? -10.032 5.829 6.137 1.00 38.47 681 ASN A O 1
ATOM 5575 N N . PHE A 1 682 ? -12.114 6.645 6.319 1.00 29.59 682 PHE A N 1
ATOM 5576 C CA . PHE A 1 682 ? -12.659 5.831 7.384 1.00 29.59 682 PHE A CA 1
ATOM 5577 C C . PHE A 1 682 ? -14.034 5.389 6.885 1.00 29.59 682 PHE A C 1
ATOM 5579 O O . PHE A 1 682 ? -14.962 6.189 6.822 1.00 29.59 682 PHE A O 1
ATOM 5586 N N . SER A 1 683 ? -14.061 4.129 6.444 1.00 28.50 683 SER A N 1
ATOM 5587 C CA . SER A 1 683 ? -15.199 3.227 6.235 1.00 28.50 683 SER A CA 1
ATOM 5588 C C . SER A 1 683 ? -16.609 3.800 6.373 1.00 28.50 683 SER A C 1
ATOM 5590 O O . SER A 1 683 ? -16.968 4.353 7.415 1.00 28.50 683 SER A O 1
ATOM 5592 N N . LEU A 1 684 ? -17.466 3.402 5.438 1.00 25.34 684 LEU A N 1
ATOM 5593 C CA . LEU A 1 684 ? -18.729 2.786 5.829 1.00 25.34 684 LEU A CA 1
ATOM 5594 C C . LEU A 1 684 ? -18.832 1.392 5.251 1.00 25.34 684 LEU A C 1
ATOM 5596 O O . LEU A 1 684 ? -18.374 1.219 4.099 1.00 25.34 684 LEU A O 1
#